Protein AF-A0A0S7BAU1-F1 (afdb_monomer)

Solvent-accessible surface area (backbone atoms only — not comparable to full-atom values): 20992 Å² total; per-residue (Å²): 132,83,79,82,72,79,88,79,84,79,86,77,82,63,90,59,52,56,59,35,46,48,44,15,51,49,31,18,55,49,35,38,51,51,53,51,52,50,34,64,76,60,68,61,72,79,57,56,60,103,87,46,73,66,54,56,36,56,58,7,51,50,30,35,50,49,24,62,45,43,73,75,76,48,87,60,73,69,49,52,52,50,25,19,35,32,35,11,34,8,50,15,36,30,49,67,46,43,14,20,77,74,39,98,79,52,40,69,81,39,46,69,33,43,26,50,48,50,50,54,50,50,52,53,53,50,51,45,54,62,60,61,50,76,83,80,78,83,48,64,68,53,41,50,52,50,35,59,56,55,49,51,31,59,75,71,60,60,27,27,68,67,56,50,54,49,38,52,51,40,29,52,57,33,41,68,37,79,92,43,58,68,60,11,52,53,25,45,57,52,46,53,56,59,72,36,98,78,59,66,70,34,87,71,73,75,48,74,66,52,49,51,51,51,53,51,49,53,54,46,60,70,62,54,40,77,67,50,47,49,50,53,50,48,52,54,43,46,52,50,23,50,51,27,48,54,50,43,52,46,55,49,36,65,73,72,65,54,93,68,88,71,88,68,60,82,89,74,68,67,54,86,80,62,92,78,64,55,68,66,61,54,51,52,51,46,52,48,38,47,50,32,19,50,33,23,42,52,8,46,54,29,42,71,76,64,45,46,70,63,8,52,48,34,34,49,51,21,47,48,49,37,66,74,50,46,44,43,56,40,14,38,70,32,39,72,64,38,50,60,58,49,52,54,52,50,50,50,53,53,49,52,53,50,48,41,63,72,74,65,54,74,78,80,81,74,67,81,88,71,81,77,77,80,78,79,86,130

Mean predicted aligned error: 10.28 Å

Radius of gyration: 26.95 Å; Cα contacts (8 Å, |Δi|>4): 341; chains: 1; bounding box: 61×84×88 Å

Organism: NCBI:txid360412

Secondary structure (DSSP, 8-state):
--------------TTHHHHHHHHHHHHHHHHHHHHHHHHHHT----B-SS-B--HHHHHHHHHHHHHHHHHH---HHHHHHHHHHHHHHHHHHHHTHHHHHSTT--TT-TTHHHHHHHHHHHHHHHHHHHHS--S---HHHHHHHHHHHHHHHHHT--BHHHHHHHHHHHHHHHT-TT-HHHHHHHHHHHHHHHSTT---B--PPPHHHHHHHHHHHHHHHH--HHHHHHHHHHHHHHHHHHHHHHHHHHHHHHHT----PPPPTTSS-----TTS-HHHHHHHHHHHHHHHHHHHHHHHHHHHT-HHHHHHHHHHHHHHIIIIIHHHHHHHHTTHHHHHHHHHHHHHHHHHHHIIIIIS-GGG-------------

Foldseek 3Di:
DPPPDPDDPDDFDDPCNLVLLVLLLCLQVCLLLVVVVVCVVVVNDQPDDPVDGDQLLVVLVVLQVVLVVQVVPDDDPCSSSSSSNSNSNSNNSNLQQVQQVVDPNRDSPQLLSLLVSLQVSVVSVVVSVVVPPDPDDDDLVNLLVLLVNLVVCQVVLNAAPVSLVSNLVSLVVSLPDPVCPVSNVVSVVVNVVCPPPPRRHDHDDQDPVRVVVVVVVVVCVVQDDLVNLLVVLLVLLVVLLVVLVVVLVVLVCVVVVVPDDDDDDPLGPQFDPDPPDDPVLSVQLSVLSVQLSVLSVQLSVCSVVVVNVVSLVSNLVSLCSCSNPNLSSVCSTRNPSSVVVNVSSVVSVVSSVVSCVPPVPPPPPPDPPPPPDDDDDD

pLDDT: mean 81.38, std 15.4, range [33.22, 98.12]

Structure (mmCIF, N/CA/C/O backbone):
data_AF-A0A0S7BAU1-F1
#
_entry.id   AF-A0A0S7BAU1-F1
#
loop_
_atom_site.group_PDB
_atom_site.id
_atom_site.type_symbol
_atom_site.label_atom_id
_atom_site.label_alt_id
_atom_site.label_comp_id
_atom_site.label_asym_id
_atom_site.label_entity_id
_atom_site.label_seq_id
_atom_site.pdbx_PDB_ins_code
_atom_site.Cartn_x
_atom_site.Cartn_y
_atom_site.Cartn_z
_atom_site.occupancy
_atom_site.B_iso_or_equiv
_atom_site.auth_seq_id
_atom_site.auth_comp_id
_atom_site.auth_asym_id
_atom_site.auth_atom_id
_atom_site.pdbx_PDB_model_num
ATOM 1 N N . MET A 1 1 ? -4.151 2.218 52.695 1.00 42.00 1 MET A N 1
ATOM 2 C CA . MET A 1 1 ? -2.860 2.240 51.970 1.00 42.00 1 MET A CA 1
ATOM 3 C C . MET A 1 1 ? -3.160 2.064 50.483 1.00 42.00 1 MET A C 1
ATOM 5 O O . MET A 1 1 ? -3.524 0.970 50.079 1.00 42.00 1 MET A O 1
ATOM 9 N N . ILE A 1 2 ? -3.130 3.132 49.678 1.00 51.69 2 ILE A N 1
ATOM 10 C CA . ILE A 1 2 ? -3.316 3.013 48.221 1.00 51.69 2 ILE A CA 1
ATOM 11 C C . ILE A 1 2 ? -2.005 2.446 47.672 1.00 51.69 2 ILE A C 1
ATOM 13 O O . ILE A 1 2 ? -0.992 3.144 47.663 1.00 51.69 2 ILE A O 1
ATOM 17 N N . ALA A 1 3 ? -1.990 1.167 47.294 1.00 55.19 3 ALA A N 1
ATOM 18 C CA . ALA A 1 3 ? -0.829 0.559 46.656 1.00 55.19 3 ALA A CA 1
ATOM 19 C C . ALA A 1 3 ? -0.477 1.370 45.397 1.00 55.19 3 ALA A C 1
ATOM 21 O O . ALA A 1 3 ? -1.276 1.448 44.461 1.00 55.19 3 ALA A O 1
ATOM 22 N N . LYS A 1 4 ? 0.700 2.014 45.383 1.00 57.59 4 LYS A N 1
ATOM 23 C CA . LYS A 1 4 ? 1.203 2.736 44.208 1.00 57.59 4 LYS A CA 1
ATOM 24 C C . LYS A 1 4 ? 1.454 1.719 43.098 1.00 57.59 4 LYS A C 1
ATOM 26 O O . LYS A 1 4 ? 2.469 1.028 43.102 1.00 57.59 4 LYS A O 1
ATOM 31 N N . ARG A 1 5 ? 0.516 1.617 42.154 1.00 64.31 5 ARG A N 1
ATOM 32 C CA . ARG A 1 5 ? 0.730 0.872 40.911 1.00 64.31 5 ARG A CA 1
ATOM 33 C C . ARG A 1 5 ? 1.857 1.554 40.119 1.00 64.31 5 ARG A C 1
ATOM 35 O O . ARG A 1 5 ? 1.885 2.786 40.063 1.00 64.31 5 ARG A O 1
ATOM 42 N N . PRO A 1 6 ? 2.787 0.796 39.516 1.00 73.06 6 PRO A N 1
ATOM 43 C CA . PRO A 1 6 ? 3.828 1.377 38.678 1.00 73.06 6 PRO A CA 1
ATOM 44 C C . PRO A 1 6 ? 3.196 2.109 37.486 1.00 73.06 6 PRO A C 1
ATOM 46 O O . PRO A 1 6 ? 2.239 1.623 36.883 1.00 73.06 6 PRO A O 1
ATOM 49 N N . HIS A 1 7 ? 3.727 3.283 37.135 1.00 73.12 7 HIS A N 1
ATOM 50 C CA . HIS A 1 7 ? 3.268 4.029 35.965 1.00 73.12 7 HIS A CA 1
ATOM 51 C C . HIS A 1 7 ? 3.580 3.249 34.685 1.00 73.12 7 HIS A C 1
ATOM 53 O O . HIS A 1 7 ? 4.740 3.100 34.303 1.00 73.12 7 HIS A O 1
ATOM 59 N N . ILE A 1 8 ? 2.542 2.788 33.989 1.00 78.06 8 ILE A N 1
ATOM 60 C CA . ILE A 1 8 ? 2.696 2.079 32.719 1.00 78.06 8 ILE A CA 1
ATOM 61 C C . ILE A 1 8 ? 2.619 3.096 31.574 1.00 78.06 8 ILE A C 1
ATOM 63 O O . ILE A 1 8 ? 1.549 3.618 31.276 1.00 78.06 8 ILE A O 1
ATOM 67 N N . ARG A 1 9 ? 3.756 3.375 30.922 1.00 77.44 9 ARG A N 1
ATOM 68 C CA . ARG A 1 9 ? 3.859 4.311 29.780 1.00 77.44 9 ARG A CA 1
ATOM 69 C C . ARG A 1 9 ? 3.862 3.630 28.404 1.00 77.44 9 ARG A C 1
ATOM 71 O O . ARG A 1 9 ? 4.144 4.282 27.405 1.00 77.44 9 ARG A O 1
ATOM 78 N N . SER A 1 10 ? 3.579 2.329 28.326 1.00 83.06 10 SER A N 1
ATOM 79 C CA . SER A 1 10 ? 3.544 1.638 27.032 1.00 83.06 10 SER A CA 1
ATOM 80 C C . SER A 1 10 ? 2.322 2.054 26.212 1.00 83.06 10 SER A C 1
ATOM 82 O O . SER A 1 10 ? 1.208 2.147 26.746 1.00 83.06 10 SER A O 1
ATOM 84 N N . SER A 1 11 ? 2.555 2.305 24.922 1.00 84.06 11 SER A N 1
ATOM 85 C CA . SER A 1 11 ? 1.530 2.662 23.946 1.00 84.06 11 SER A CA 1
ATOM 86 C C . SER A 1 11 ? 0.638 1.467 23.620 1.00 84.06 11 SER A C 1
ATOM 88 O O . SER A 1 11 ? 1.066 0.312 23.656 1.00 84.06 11 SER A O 1
ATOM 90 N N . VAL A 1 12 ? -0.623 1.756 23.305 1.00 85.69 12 VAL A N 1
ATOM 91 C CA . VAL A 1 12 ? -1.585 0.760 22.836 1.00 85.69 12 VAL A CA 1
ATOM 92 C C . VAL A 1 12 ? -1.923 1.075 21.392 1.00 85.69 12 VAL A C 1
ATOM 94 O O . VAL A 1 12 ? -2.279 2.197 21.046 1.00 85.69 12 VAL A O 1
ATOM 97 N N . ARG A 1 13 ? -1.750 0.076 20.532 1.00 86.88 13 ARG A N 1
ATOM 98 C CA . ARG A 1 13 ? -2.019 0.191 19.104 1.00 86.88 13 ARG A CA 1
ATOM 99 C C . ARG A 1 13 ? -3.525 0.251 18.863 1.00 86.88 13 ARG A C 1
ATOM 101 O O . ARG A 1 13 ? -4.231 -0.607 19.378 1.00 86.88 13 ARG A O 1
ATOM 108 N N . ARG A 1 14 ? -3.989 1.186 18.029 1.00 87.69 14 ARG A N 1
ATOM 109 C CA . ARG A 1 14 ? -5.406 1.327 17.652 1.00 87.69 14 ARG A CA 1
ATOM 110 C C . ARG A 1 14 ? -5.956 0.059 16.963 1.00 87.69 14 ARG A C 1
ATOM 112 O O . ARG A 1 14 ? -5.226 -0.478 16.117 1.00 87.69 14 ARG A O 1
ATOM 119 N N . PRO A 1 15 ? -7.200 -0.378 17.254 1.00 82.88 15 PRO A N 1
ATOM 120 C CA . PRO A 1 15 ? -7.826 -1.538 16.607 1.00 82.88 15 PRO A CA 1
ATOM 121 C C . PRO A 1 15 ? -7.737 -1.492 15.074 1.00 82.88 15 PRO A C 1
ATOM 123 O O . PRO A 1 15 ? -7.163 -2.389 14.459 1.00 82.88 15 PRO A O 1
ATOM 126 N N . ASP A 1 16 ? -8.130 -0.367 14.471 1.00 85.25 16 ASP A N 1
ATOM 127 C CA . ASP A 1 16 ? -8.278 -0.242 13.008 1.00 85.25 16 ASP A CA 1
ATOM 128 C C . ASP A 1 16 ? -7.005 0.211 12.289 1.00 85.25 16 ASP A C 1
ATOM 130 O O . ASP A 1 16 ? -7.013 0.560 11.109 1.00 85.25 16 ASP A O 1
ATOM 134 N N . SER A 1 17 ? -5.873 0.223 12.991 1.00 88.31 17 SER A N 1
ATOM 135 C CA . SER A 1 17 ? -4.593 0.713 12.459 1.00 88.31 17 SER A CA 1
ATOM 136 C C . SER A 1 17 ? -4.165 0.042 11.148 1.00 88.31 17 SER A C 1
ATOM 138 O O . SER A 1 17 ? -3.563 0.704 10.306 1.00 88.31 17 SER A O 1
ATOM 140 N N . GLU A 1 18 ? -4.486 -1.241 10.941 1.00 89.75 18 GLU A N 1
ATOM 141 C CA . GLU A 1 18 ? -4.227 -1.919 9.661 1.00 89.75 18 GLU A CA 1
ATOM 142 C C . GLU A 1 18 ? -5.024 -1.278 8.515 1.00 89.75 18 GLU A C 1
ATOM 144 O O . GLU A 1 18 ? -4.458 -0.979 7.462 1.00 89.75 18 GLU A O 1
ATOM 149 N N . GLN A 1 19 ? -6.322 -1.044 8.725 1.00 89.00 19 GLN A N 1
ATOM 150 C CA . GLN A 1 19 ? -7.218 -0.478 7.719 1.00 89.00 19 GLN A CA 1
ATOM 151 C C . GLN A 1 19 ? -6.884 0.984 7.421 1.00 89.00 19 GLN A C 1
ATOM 153 O O . GLN A 1 19 ? -6.877 1.375 6.258 1.00 89.00 19 GLN A O 1
ATOM 158 N N . LEU A 1 20 ? -6.550 1.776 8.441 1.00 92.69 20 LEU A N 1
ATOM 159 C CA . LEU A 1 20 ? -6.167 3.181 8.272 1.00 92.69 20 LEU A CA 1
ATOM 160 C C . LEU A 1 20 ? -4.895 3.322 7.433 1.00 92.69 20 LEU A C 1
ATOM 162 O O . LEU A 1 20 ? -4.838 4.143 6.521 1.00 92.69 20 LEU A O 1
ATOM 166 N N . ILE A 1 21 ? -3.880 2.495 7.691 1.00 93.38 21 ILE A N 1
ATOM 167 C CA . ILE A 1 21 ? -2.639 2.536 6.907 1.00 93.38 21 ILE A CA 1
ATOM 168 C C . ILE A 1 21 ? -2.888 2.051 5.485 1.00 93.38 21 ILE A C 1
ATOM 170 O O . ILE A 1 21 ? -2.370 2.649 4.547 1.00 93.38 21 ILE A O 1
ATOM 174 N N . LEU A 1 22 ? -3.703 1.008 5.308 1.00 92.88 22 LEU A N 1
ATOM 175 C CA . LEU A 1 22 ? -4.101 0.561 3.977 1.00 92.88 22 LEU A CA 1
ATOM 176 C C . LEU A 1 22 ? -4.819 1.675 3.207 1.00 92.88 22 LEU A C 1
ATOM 178 O O . LEU A 1 22 ? -4.513 1.903 2.042 1.00 92.88 22 LEU A O 1
ATOM 182 N N . LEU A 1 23 ? -5.742 2.387 3.853 1.00 94.44 23 LEU A N 1
ATOM 183 C CA . LEU A 1 23 ? -6.489 3.481 3.243 1.00 94.44 23 LEU A CA 1
ATOM 184 C C . LEU A 1 23 ? -5.576 4.645 2.858 1.00 94.44 23 LEU A C 1
ATOM 186 O O . LEU A 1 23 ? -5.693 5.172 1.753 1.00 94.44 23 LEU A O 1
ATOM 190 N N . SER A 1 24 ? -4.630 4.997 3.730 1.00 96.06 24 SER A N 1
ATOM 191 C CA . SER A 1 24 ? -3.598 5.991 3.439 1.00 96.06 24 SER A CA 1
ATOM 192 C C . SER A 1 24 ? -2.731 5.573 2.249 1.00 96.06 24 SER A C 1
ATOM 194 O O . SER A 1 24 ? -2.533 6.360 1.327 1.00 96.06 24 SER A O 1
ATOM 196 N N . LEU A 1 25 ? -2.304 4.310 2.199 1.00 94.88 25 LEU A N 1
ATOM 197 C CA . LEU A 1 25 ? -1.492 3.753 1.117 1.00 94.88 25 LEU A CA 1
ATOM 198 C C . LEU A 1 25 ? -2.235 3.720 -0.224 1.00 94.88 25 LEU A C 1
ATOM 200 O O . LEU A 1 25 ? -1.672 4.107 -1.246 1.00 94.88 25 LEU A O 1
ATOM 204 N N . VAL A 1 26 ? -3.496 3.283 -0.229 1.00 94.06 26 VAL A N 1
ATOM 205 C CA . VAL A 1 26 ? -4.340 3.258 -1.434 1.00 94.06 26 VAL A CA 1
ATOM 206 C C . VAL A 1 26 ? -4.617 4.676 -1.918 1.00 94.06 26 VAL A C 1
ATOM 208 O O . VAL A 1 26 ? -4.497 4.935 -3.115 1.00 94.06 26 VAL A O 1
ATOM 211 N N . SER A 1 27 ? -4.933 5.601 -1.008 1.00 96.62 27 SER A N 1
ATOM 212 C CA . SER A 1 27 ? -5.157 7.012 -1.344 1.00 96.62 27 SER A CA 1
ATOM 213 C C . SER A 1 27 ? -3.893 7.640 -1.924 1.00 96.62 27 SER A C 1
ATOM 215 O O . SER A 1 27 ? -3.959 8.300 -2.957 1.00 96.62 27 SER A O 1
ATOM 217 N N . PHE A 1 28 ? -2.733 7.363 -1.326 1.00 95.44 28 PHE A N 1
ATOM 218 C CA . PHE A 1 28 ? -1.435 7.806 -1.820 1.00 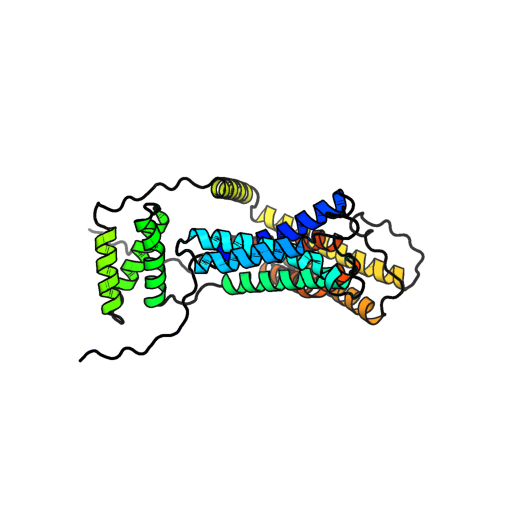95.44 28 PHE A CA 1
ATOM 219 C C . PHE A 1 28 ? -1.148 7.288 -3.236 1.00 95.44 28 PHE A C 1
ATOM 221 O O . PHE A 1 28 ? -0.953 8.088 -4.152 1.00 95.44 28 PHE A O 1
ATOM 228 N N . ALA A 1 29 ? -1.171 5.969 -3.438 1.00 92.00 29 ALA A N 1
ATOM 229 C CA . ALA A 1 29 ? -0.875 5.370 -4.738 1.00 92.00 29 ALA A CA 1
ATOM 230 C C . ALA A 1 29 ? -1.845 5.849 -5.825 1.00 92.00 29 ALA A C 1
ATOM 232 O O . ALA A 1 29 ? -1.416 6.240 -6.909 1.00 92.00 29 ALA A O 1
ATOM 233 N N . SER A 1 30 ? -3.146 5.869 -5.515 1.00 93.19 30 SER A N 1
ATOM 234 C CA . SER A 1 30 ? -4.177 6.325 -6.452 1.00 93.19 30 SER A CA 1
ATOM 235 C C . SER A 1 30 ? -3.964 7.785 -6.830 1.00 93.19 30 SER A C 1
ATOM 237 O O . SER A 1 30 ? -4.070 8.123 -8.001 1.00 93.19 30 SER A O 1
ATOM 239 N N . THR A 1 31 ? -3.598 8.637 -5.869 1.00 95.00 31 THR A N 1
ATOM 240 C CA . THR A 1 31 ? -3.348 10.059 -6.122 1.00 95.00 31 THR A CA 1
ATOM 241 C C . THR A 1 31 ? -2.181 10.264 -7.079 1.00 95.00 31 THR A C 1
ATOM 243 O O . THR A 1 31 ? -2.341 10.994 -8.050 1.00 95.00 31 THR A O 1
ATOM 246 N N . VAL A 1 32 ? -1.041 9.593 -6.875 1.00 90.69 32 VAL A N 1
ATOM 247 C CA . VAL A 1 32 ? 0.108 9.700 -7.798 1.00 90.69 32 VAL A CA 1
ATOM 248 C C . VAL A 1 32 ? -0.275 9.235 -9.205 1.00 90.69 32 VAL A C 1
ATOM 250 O O . VAL A 1 32 ? 0.014 9.919 -10.182 1.00 90.69 32 VAL A O 1
ATOM 253 N N . ILE A 1 33 ? -0.960 8.095 -9.320 1.00 88.50 33 ILE A N 1
ATOM 254 C CA . ILE A 1 33 ? -1.336 7.519 -10.620 1.00 88.50 33 ILE A CA 1
ATOM 255 C C . ILE A 1 33 ? -2.336 8.410 -11.349 1.00 88.50 33 ILE A C 1
ATOM 257 O O . ILE A 1 33 ? -2.137 8.706 -12.523 1.00 88.50 33 ILE A O 1
ATOM 261 N N . ILE A 1 34 ? -3.394 8.848 -10.661 1.00 90.69 34 ILE A N 1
ATOM 262 C CA . ILE A 1 34 ? -4.427 9.714 -11.237 1.00 90.69 34 ILE A CA 1
ATOM 263 C C . ILE A 1 34 ? -3.820 11.054 -11.646 1.00 90.69 34 ILE A C 1
ATOM 265 O O . ILE A 1 34 ? -4.104 11.523 -12.742 1.00 90.69 34 ILE A O 1
ATOM 269 N N . THR A 1 35 ? -2.965 11.645 -10.807 1.00 89.00 35 THR A N 1
ATOM 270 C CA . THR A 1 35 ? -2.321 12.934 -11.103 1.00 89.00 35 THR A CA 1
ATOM 271 C C . THR A 1 35 ? -1.435 12.821 -12.340 1.00 89.00 35 THR A C 1
ATOM 273 O O . THR A 1 35 ? -1.577 13.617 -13.263 1.00 89.00 35 THR A O 1
ATOM 276 N N . ARG A 1 36 ? -0.593 11.783 -12.425 1.00 84.62 36 ARG A N 1
ATOM 277 C CA . ARG A 1 36 ? 0.264 11.559 -13.599 1.00 84.62 36 ARG A CA 1
ATOM 278 C C . ARG A 1 36 ? -0.527 11.266 -14.864 1.00 84.62 36 ARG A C 1
ATOM 280 O O . ARG A 1 36 ? -0.246 11.875 -15.888 1.00 84.62 36 ARG A O 1
ATOM 287 N N . LEU A 1 37 ? -1.533 10.395 -14.783 1.00 84.06 37 LEU A N 1
ATOM 288 C CA . LEU A 1 37 ? -2.404 10.090 -15.917 1.00 84.06 37 LEU A CA 1
ATOM 289 C C . LEU A 1 37 ? -3.131 11.348 -16.402 1.00 84.06 37 LEU A C 1
ATOM 291 O O . LEU A 1 37 ? -3.212 11.594 -17.600 1.00 84.06 37 LEU A O 1
ATOM 295 N N . PHE A 1 38 ? -3.637 12.165 -15.479 1.00 85.62 38 PHE A N 1
ATOM 296 C CA . PHE A 1 38 ? -4.273 13.434 -15.809 1.00 85.62 38 PHE A CA 1
ATOM 297 C C . PHE A 1 38 ? -3.301 14.382 -16.521 1.00 85.62 38 PHE A C 1
ATOM 299 O O . PHE A 1 38 ? -3.653 14.928 -17.563 1.00 85.62 38 PHE A O 1
ATOM 306 N N . LEU A 1 39 ? -2.080 14.551 -16.006 1.00 83.50 39 LEU A N 1
ATOM 307 C CA . LEU A 1 39 ? -1.064 15.421 -16.607 1.00 83.50 39 LEU A CA 1
ATOM 308 C C . LEU A 1 39 ? -0.613 14.931 -17.990 1.00 83.50 39 LEU A C 1
ATOM 310 O O . LEU A 1 39 ? -0.460 15.746 -18.896 1.00 83.50 39 LEU A O 1
ATOM 314 N N . GLU A 1 40 ? -0.458 13.621 -18.176 1.00 81.12 40 GLU A N 1
ATOM 315 C CA . GLU A 1 40 ? -0.107 13.019 -19.466 1.00 81.12 40 GLU A CA 1
ATOM 316 C C . GLU A 1 40 ? -1.222 13.226 -20.503 1.00 81.12 40 GLU A C 1
ATOM 318 O O . GLU A 1 40 ? -0.959 13.678 -21.616 1.00 81.12 40 GLU A O 1
ATOM 323 N N . LEU A 1 41 ? -2.483 12.990 -20.118 1.00 84.31 41 LEU A N 1
ATOM 324 C CA . LEU A 1 41 ? -3.644 13.176 -20.998 1.00 84.31 41 LEU A CA 1
ATOM 325 C C . LEU A 1 41 ? -3.899 14.641 -21.366 1.00 84.31 41 LEU A C 1
ATOM 327 O O . LEU A 1 41 ? -4.415 14.926 -22.444 1.00 84.31 41 LEU A O 1
ATOM 331 N N . THR A 1 42 ? -3.574 15.569 -20.468 1.00 84.19 42 THR A N 1
ATOM 332 C CA . THR A 1 42 ? -3.804 17.006 -20.672 1.00 84.19 42 THR A CA 1
ATOM 333 C C . THR A 1 42 ? -2.591 17.738 -21.247 1.00 84.19 42 THR A C 1
ATOM 335 O O . THR A 1 42 ? -2.684 18.931 -21.528 1.00 84.19 42 THR A O 1
ATOM 338 N N . GLY A 1 43 ? -1.467 17.043 -21.455 1.00 78.44 43 GLY A N 1
ATOM 339 C CA . GLY A 1 43 ? -0.247 17.627 -22.014 1.00 78.44 43 GLY A CA 1
ATOM 340 C C . GLY A 1 43 ? 0.467 18.598 -21.068 1.00 78.44 43 GLY A C 1
ATOM 341 O O . GLY A 1 43 ? 1.052 19.571 -21.533 1.00 78.44 43 GLY A O 1
ATOM 342 N N . TYR A 1 44 ? 0.427 18.341 -19.756 1.00 76.56 44 TYR A N 1
ATOM 343 C CA . TYR A 1 44 ? 1.038 19.169 -18.703 1.00 76.56 44 TYR A CA 1
ATOM 344 C C . TYR A 1 44 ? 0.548 20.632 -18.699 1.00 76.56 44 TYR A C 1
ATOM 346 O O . TYR A 1 44 ? 1.346 21.562 -18.863 1.00 76.56 44 TYR A O 1
ATOM 354 N N . PRO A 1 45 ? -0.762 20.866 -18.489 1.00 70.31 45 PRO A N 1
ATOM 355 C CA . PRO A 1 45 ? -1.333 22.202 -18.463 1.00 70.31 45 PRO A CA 1
ATOM 356 C C . PRO A 1 45 ? -0.753 22.995 -17.292 1.00 70.31 45 PRO A C 1
ATOM 358 O O . PRO A 1 45 ? -0.719 22.534 -16.150 1.00 70.31 45 PRO A O 1
ATOM 361 N N . GLN A 1 46 ? -0.322 24.222 -17.566 1.00 67.06 46 GLN A N 1
ATOM 362 C CA . GLN A 1 46 ? 0.091 25.140 -16.514 1.00 67.06 46 GLN A CA 1
ATOM 363 C C . GLN A 1 46 ? -1.158 25.715 -15.841 1.00 67.06 46 GLN A C 1
ATOM 365 O O . GLN A 1 46 ? -1.914 26.472 -16.444 1.00 67.06 46 GLN A O 1
ATOM 370 N N . LEU A 1 47 ? -1.380 25.345 -14.579 1.00 61.41 47 LEU A N 1
ATOM 371 C CA . LEU A 1 47 ? -2.402 25.958 -13.732 1.00 61.41 47 LEU A CA 1
ATOM 372 C C . LEU A 1 47 ? -1.805 27.224 -13.100 1.00 61.41 47 LEU A C 1
ATOM 374 O O . LEU A 1 47 ? -1.184 27.178 -12.035 1.00 61.41 47 LEU A O 1
ATOM 378 N N . GLY A 1 48 ? -1.932 28.350 -13.807 1.00 54.09 48 GLY A N 1
ATOM 379 C CA . GLY A 1 48 ? -1.297 29.606 -13.421 1.00 54.09 48 GLY A CA 1
ATOM 380 C C . GLY A 1 48 ? -1.249 30.672 -14.519 1.00 54.09 48 GLY A C 1
ATOM 381 O O . GLY A 1 48 ? -1.574 30.398 -15.669 1.00 54.09 48 GLY A O 1
ATOM 382 N N . ASN A 1 49 ? -0.811 31.880 -14.157 1.00 64.50 49 ASN A N 1
ATOM 383 C CA . ASN A 1 49 ? -0.421 32.930 -15.111 1.00 64.50 49 ASN A CA 1
ATOM 384 C C . ASN A 1 49 ? 1.106 32.905 -15.326 1.00 64.50 49 ASN A C 1
ATOM 386 O O . ASN A 1 49 ? 1.814 32.146 -14.669 1.00 64.50 49 ASN A O 1
ATOM 390 N N . SER A 1 50 ? 1.635 33.779 -16.189 1.00 60.50 50 SER A N 1
ATOM 391 C CA . SER A 1 50 ? 3.078 33.901 -16.478 1.00 60.50 50 SER A CA 1
ATOM 392 C C . SER A 1 50 ? 3.974 34.164 -15.254 1.00 60.50 50 SER A C 1
ATOM 394 O O .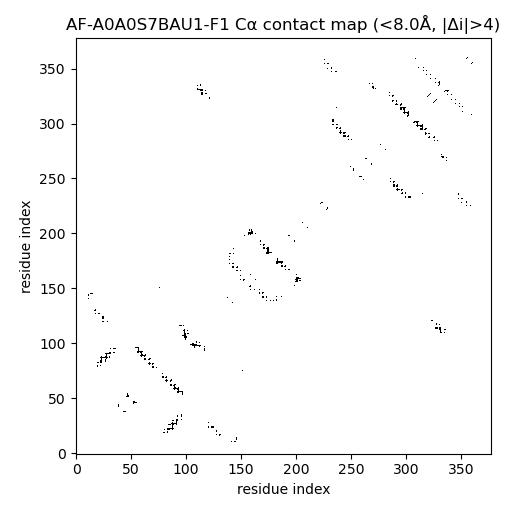 SER A 1 50 ? 5.172 33.917 -15.329 1.00 60.50 50 SER A O 1
ATOM 396 N N . GLU A 1 51 ? 3.414 34.646 -14.138 1.00 60.22 51 GLU A N 1
ATOM 397 C CA . GLU A 1 51 ? 4.142 34.921 -12.885 1.00 60.22 51 GLU A CA 1
ATOM 398 C C . GLU A 1 51 ? 3.804 33.954 -11.735 1.00 60.22 51 GLU A C 1
ATOM 400 O O . GLU A 1 51 ? 4.594 33.798 -10.806 1.00 60.22 51 GLU A O 1
ATOM 405 N N . LEU A 1 52 ? 2.639 33.295 -11.770 1.00 56.88 52 LEU A N 1
ATOM 406 C CA . LEU A 1 52 ? 2.117 32.494 -10.657 1.00 56.88 52 LEU A CA 1
ATOM 407 C C . LEU A 1 52 ? 1.757 31.094 -11.139 1.00 56.88 52 LEU A C 1
ATOM 409 O O . LEU A 1 52 ? 0.707 30.915 -11.744 1.00 56.88 52 LEU A O 1
ATOM 413 N N . HIS A 1 53 ? 2.589 30.104 -10.817 1.00 66.44 53 HIS A N 1
ATOM 414 C CA . HIS A 1 53 ? 2.294 28.684 -11.020 1.00 66.44 53 HIS A CA 1
ATOM 415 C C . HIS A 1 53 ? 1.808 28.063 -9.701 1.00 66.44 53 HIS A C 1
ATOM 417 O O . HIS A 1 53 ? 2.587 27.920 -8.754 1.00 66.44 53 HIS A O 1
ATOM 423 N N . ILE A 1 54 ? 0.534 27.662 -9.626 1.00 74.38 54 ILE A N 1
ATOM 424 C CA . ILE A 1 54 ? -0.011 26.974 -8.447 1.00 74.38 54 ILE A CA 1
ATOM 425 C C . ILE A 1 54 ? 0.329 25.489 -8.570 1.00 74.38 54 ILE A C 1
ATOM 427 O O . ILE A 1 54 ? -0.379 24.713 -9.208 1.00 74.38 54 ILE A O 1
ATOM 431 N N . ALA A 1 55 ? 1.439 25.087 -7.955 1.00 81.88 55 ALA A N 1
ATOM 432 C CA . ALA A 1 55 ? 1.839 23.687 -7.919 1.00 81.88 55 ALA A CA 1
ATOM 433 C C . ALA A 1 55 ? 0.888 22.874 -7.029 1.00 81.88 55 ALA A C 1
ATOM 435 O O . ALA A 1 55 ? 0.527 23.298 -5.926 1.00 81.88 55 ALA A O 1
ATOM 436 N N . HIS A 1 56 ? 0.533 21.662 -7.464 1.00 87.75 56 HIS A N 1
ATOM 437 C CA . HIS A 1 56 ? -0.328 20.786 -6.665 1.00 87.75 56 HIS A CA 1
ATOM 438 C C . HIS A 1 56 ? 0.328 20.314 -5.360 1.00 87.75 56 HIS A C 1
ATOM 440 O O . HIS A 1 56 ? -0.366 19.847 -4.459 1.00 87.75 56 HIS A O 1
ATOM 446 N N . VAL A 1 57 ? 1.637 20.543 -5.197 1.00 89.62 57 VAL A N 1
ATOM 447 C CA . VAL A 1 57 ? 2.352 20.416 -3.920 1.00 89.62 57 VAL A CA 1
ATOM 448 C C . VAL A 1 57 ? 1.719 21.256 -2.800 1.00 89.62 57 VAL A C 1
ATOM 450 O O . VAL A 1 57 ? 1.711 20.817 -1.652 1.00 89.62 57 VAL A O 1
ATOM 453 N N . LEU A 1 58 ? 1.146 22.431 -3.113 1.00 89.94 58 LEU A N 1
ATOM 454 C CA . LEU A 1 58 ? 0.492 23.304 -2.129 1.00 89.94 58 LEU A CA 1
ATOM 455 C C . LEU A 1 58 ? -0.796 22.668 -1.604 1.00 89.94 58 LEU A C 1
ATOM 457 O O . LEU A 1 58 ? -1.023 22.633 -0.397 1.00 89.94 58 LEU A O 1
ATOM 461 N N . TRP A 1 59 ? -1.601 22.102 -2.505 1.00 92.31 59 TRP A N 1
ATOM 462 C CA . TRP A 1 59 ? -2.787 21.325 -2.144 1.00 92.31 59 TRP A CA 1
ATOM 463 C C . TRP A 1 59 ? -2.406 20.065 -1.362 1.00 92.31 59 TRP A C 1
ATOM 465 O O . TRP A 1 59 ? -3.063 19.737 -0.375 1.00 92.31 59 TRP A O 1
ATOM 475 N N . GLY A 1 60 ? -1.298 19.416 -1.735 1.00 94.75 60 GLY A N 1
ATOM 476 C CA . GLY A 1 60 ? -0.710 18.320 -0.970 1.00 94.75 60 GLY A CA 1
ATOM 477 C C . GLY A 1 60 ? -0.382 18.721 0.471 1.00 94.75 60 GLY A C 1
ATOM 478 O O . GLY A 1 60 ? -0.858 18.091 1.415 1.00 94.75 60 GLY A O 1
ATOM 479 N N . GLY A 1 61 ? 0.357 19.819 0.652 1.00 94.62 61 GLY A N 1
ATOM 480 C CA . GLY A 1 61 ? 0.699 20.371 1.965 1.00 94.62 61 GLY A CA 1
ATOM 481 C C . GLY A 1 61 ? -0.522 20.787 2.792 1.00 94.62 61 GLY A C 1
ATOM 482 O O . GLY A 1 61 ? -0.579 20.492 3.986 1.00 94.62 61 GLY A O 1
ATOM 483 N N . LEU A 1 62 ? -1.530 21.403 2.166 1.00 96.25 62 LEU A N 1
ATOM 484 C CA . LEU A 1 62 ? -2.782 21.772 2.830 1.00 96.25 62 LEU A CA 1
ATOM 485 C C . LEU A 1 62 ? -3.536 20.539 3.345 1.00 96.25 62 LEU A C 1
ATOM 487 O O . LEU A 1 62 ? -3.964 20.523 4.497 1.00 96.25 62 LEU A O 1
ATOM 491 N N . LEU A 1 63 ? -3.672 19.491 2.527 1.00 97.62 63 LEU A N 1
ATOM 492 C CA . LEU A 1 63 ? -4.331 18.250 2.941 1.00 97.62 63 LEU A CA 1
ATOM 493 C C . LEU A 1 63 ? -3.569 17.538 4.062 1.00 97.62 63 LEU A C 1
ATOM 495 O O . LEU A 1 63 ? -4.199 17.023 4.984 1.00 97.62 63 LEU A O 1
ATOM 499 N N . LEU A 1 64 ? -2.233 17.556 4.033 1.00 97.50 64 LEU A N 1
ATOM 500 C CA . LEU A 1 64 ? -1.409 17.053 5.136 1.00 97.50 64 LEU A CA 1
ATOM 501 C C . LEU A 1 64 ? -1.642 17.841 6.428 1.00 97.50 64 LEU A C 1
ATOM 503 O O . LEU A 1 64 ? -1.773 17.246 7.497 1.00 97.50 64 LEU A O 1
ATOM 507 N N . PHE A 1 65 ? -1.730 19.169 6.335 1.00 97.94 65 PHE A N 1
ATOM 508 C CA . PHE A 1 65 ? -2.019 20.020 7.485 1.00 97.94 65 PHE A CA 1
ATOM 509 C C . PHE A 1 65 ? -3.414 19.740 8.059 1.00 97.94 65 PHE A C 1
ATOM 511 O O . PHE A 1 65 ? -3.551 19.534 9.264 1.00 97.94 65 PHE A O 1
ATOM 518 N N . ILE A 1 66 ? -4.433 19.623 7.202 1.00 97.94 66 ILE A N 1
ATOM 519 C CA . ILE A 1 66 ? -5.788 19.219 7.607 1.00 97.94 66 ILE A CA 1
ATOM 520 C C . ILE A 1 66 ? -5.753 17.842 8.284 1.00 97.94 66 ILE A C 1
ATOM 522 O O . ILE A 1 66 ? -6.313 17.678 9.367 1.00 97.94 66 ILE A O 1
ATOM 526 N N . ALA A 1 67 ? -5.055 16.864 7.698 1.00 97.62 67 ALA A N 1
ATOM 527 C CA . ALA A 1 67 ? -4.927 15.523 8.262 1.00 97.62 67 ALA A CA 1
ATOM 528 C C . ALA A 1 67 ? -4.295 15.534 9.665 1.00 97.62 67 ALA A C 1
ATOM 530 O O . ALA A 1 67 ? -4.727 14.763 10.521 1.00 97.62 67 ALA A O 1
ATOM 531 N N . ALA A 1 68 ? -3.322 16.417 9.912 1.00 97.56 68 ALA A N 1
ATOM 532 C CA . ALA A 1 68 ? -2.693 16.592 11.220 1.00 97.56 68 ALA A CA 1
ATOM 533 C C . ALA A 1 68 ? -3.608 17.282 12.247 1.00 97.56 68 ALA A C 1
ATOM 535 O O . ALA A 1 68 ? -3.550 16.944 13.427 1.00 97.56 68 ALA A O 1
ATOM 536 N N . LEU A 1 69 ? -4.461 18.219 11.818 1.00 97.88 69 LEU A N 1
ATOM 537 C CA . LEU A 1 69 ? -5.400 18.923 12.699 1.00 97.88 69 LEU A CA 1
ATOM 538 C C . LEU A 1 69 ? -6.596 18.065 13.118 1.00 97.88 69 LEU A C 1
ATOM 540 O O . LEU A 1 69 ? -7.033 18.148 14.262 1.00 97.88 69 LEU A O 1
ATOM 544 N N . LEU A 1 70 ? -7.116 17.231 12.219 1.00 97.50 70 LEU A N 1
ATOM 545 C CA . LEU A 1 70 ? -8.284 16.384 12.472 1.00 97.50 70 LEU A CA 1
ATOM 546 C C . LEU A 1 70 ? -8.234 15.609 13.812 1.00 97.50 70 LEU A C 1
ATOM 548 O O . LEU A 1 70 ? -9.152 15.789 14.614 1.00 97.50 70 LEU A O 1
ATOM 552 N N . PRO A 1 71 ? -7.184 14.820 14.126 1.00 95.31 71 PRO A N 1
ATOM 553 C CA . PRO A 1 71 ? -7.102 14.081 15.389 1.00 95.31 71 PRO A CA 1
ATOM 554 C C . PRO A 1 71 ? -6.794 14.967 16.607 1.00 95.31 71 PRO A C 1
ATOM 556 O O . PRO A 1 71 ? -6.867 14.486 17.735 1.00 95.31 71 PRO A O 1
ATOM 559 N N . LEU A 1 72 ? -6.415 16.235 16.404 1.00 96.50 72 LEU A N 1
ATOM 560 C CA . LEU A 1 72 ? -6.240 17.208 17.487 1.00 96.50 72 LEU A CA 1
ATOM 561 C C . LEU A 1 72 ? -7.563 17.882 17.868 1.00 96.50 72 LEU A C 1
ATOM 563 O O . LEU A 1 72 ? -7.713 18.319 19.005 1.00 96.50 72 LEU A O 1
ATOM 567 N N . ILE A 1 73 ? -8.499 17.984 16.922 1.00 96.94 73 ILE A N 1
ATOM 568 C CA . ILE A 1 73 ? -9.778 18.680 17.104 1.00 96.94 73 ILE A CA 1
ATOM 569 C C . ILE A 1 73 ? -10.876 17.712 17.552 1.00 96.94 73 ILE A C 1
ATOM 571 O O . ILE A 1 73 ? -11.687 18.063 18.407 1.00 96.94 73 ILE A O 1
ATOM 575 N N . PHE A 1 74 ? -10.918 16.505 16.985 1.00 94.25 74 PHE A N 1
ATOM 576 C CA . PHE A 1 74 ? -12.041 15.587 17.163 1.00 94.25 74 PHE A CA 1
ATOM 577 C C . PHE A 1 74 ? -11.630 14.265 17.815 1.00 94.25 74 PHE A C 1
ATOM 579 O O . PHE A 1 74 ? -10.548 13.737 17.563 1.00 94.25 74 PHE A O 1
ATOM 586 N N . LEU A 1 75 ? -12.546 13.703 18.609 1.00 89.56 75 LEU A N 1
ATOM 587 C CA . LEU A 1 75 ? -12.370 12.408 19.275 1.00 89.56 75 LEU A CA 1
ATOM 588 C C . LEU A 1 75 ? -12.978 11.237 18.479 1.00 89.56 75 LEU A C 1
ATOM 590 O O . LEU A 1 75 ? -12.556 10.096 18.662 1.00 89.56 75 LEU A O 1
ATOM 594 N N . ASN A 1 76 ? -13.958 11.506 17.607 1.00 88.12 76 ASN A N 1
ATOM 595 C CA . ASN A 1 76 ? -14.726 10.471 16.911 1.00 88.12 76 ASN A CA 1
ATOM 596 C C . ASN A 1 76 ? -13.851 9.578 16.022 1.00 88.12 76 ASN A C 1
ATOM 598 O O . ASN A 1 76 ? -12.912 10.023 15.358 1.00 88.12 76 ASN A O 1
ATOM 602 N N . GLN A 1 77 ? -14.213 8.299 15.946 1.00 84.19 77 GLN A N 1
ATOM 603 C CA . GLN A 1 77 ? -13.401 7.288 15.276 1.00 84.19 77 GLN A CA 1
ATOM 604 C C . GLN A 1 77 ? -13.294 7.477 13.758 1.00 84.19 77 GLN A C 1
ATOM 606 O O . GLN A 1 77 ? -12.225 7.239 13.184 1.00 84.19 77 GLN A O 1
ATOM 611 N N . TRP A 1 78 ? -14.376 7.925 13.114 1.00 86.56 78 TRP A N 1
ATOM 612 C CA . TRP A 1 78 ? -14.444 8.148 11.666 1.00 86.56 78 TRP A CA 1
ATOM 613 C C . TRP A 1 78 ? -13.482 9.247 11.189 1.00 86.56 78 TRP A C 1
ATOM 615 O O . TRP A 1 78 ? -13.044 9.237 10.038 1.00 86.56 78 TRP A O 1
ATOM 625 N N . VAL A 1 79 ? -13.079 10.158 12.078 1.00 93.44 79 VAL A N 1
ATOM 626 C CA . VAL A 1 79 ? -12.141 11.247 11.773 1.00 93.44 79 VAL A CA 1
ATOM 627 C C . VAL A 1 79 ? -10.783 10.697 11.362 1.00 93.44 79 VAL A C 1
ATOM 629 O O . VAL A 1 79 ? -10.167 11.198 10.425 1.00 93.44 79 VAL A O 1
ATOM 632 N N . PHE A 1 80 ? -10.335 9.608 11.983 1.00 93.38 80 PHE A N 1
ATOM 633 C CA . PHE A 1 80 ? -9.081 8.965 11.605 1.00 93.38 80 PHE A CA 1
ATOM 634 C C . PHE A 1 80 ? -9.130 8.355 10.200 1.00 93.38 80 PHE A C 1
ATOM 636 O O . PHE A 1 80 ? -8.096 8.285 9.535 1.00 93.38 80 PHE A O 1
ATOM 643 N N . THR A 1 81 ? -10.307 7.938 9.725 1.00 93.75 81 THR A N 1
ATOM 644 C CA . THR A 1 81 ? -10.502 7.506 8.334 1.00 93.75 81 THR A CA 1
ATOM 645 C C . THR A 1 81 ? -10.245 8.676 7.388 1.00 93.75 81 THR A C 1
ATOM 647 O O . THR A 1 81 ? -9.494 8.524 6.424 1.00 93.75 81 THR A O 1
ATOM 650 N N . LEU A 1 82 ? -10.770 9.868 7.699 1.00 96.38 82 LEU A N 1
ATOM 651 C CA . LEU A 1 82 ? -10.446 11.082 6.946 1.00 96.38 82 LEU A CA 1
ATOM 652 C C . LEU A 1 82 ? -8.967 11.459 7.055 1.00 96.38 82 LEU A C 1
ATOM 654 O O . LEU A 1 82 ? -8.359 11.784 6.041 1.00 96.38 82 LEU A O 1
ATOM 658 N N . THR A 1 83 ? -8.359 11.361 8.240 1.00 97.56 83 THR A N 1
ATOM 659 C CA . THR A 1 83 ? -6.917 11.582 8.427 1.00 97.56 83 THR A CA 1
ATOM 660 C C . THR A 1 83 ? -6.091 10.657 7.541 1.00 97.56 83 THR A C 1
ATOM 662 O O . THR A 1 83 ? -5.130 11.102 6.921 1.00 97.56 83 THR A O 1
ATOM 665 N N . ALA A 1 84 ? -6.464 9.381 7.441 1.00 96.88 84 ALA A N 1
ATOM 666 C CA . ALA A 1 84 ? -5.787 8.431 6.571 1.00 96.88 84 ALA A CA 1
ATOM 667 C C . ALA A 1 84 ? -5.936 8.805 5.088 1.00 96.88 84 ALA A C 1
ATOM 669 O O . ALA A 1 84 ? -4.936 8.806 4.368 1.00 96.88 84 ALA A O 1
ATOM 670 N N . ILE A 1 85 ? -7.148 9.159 4.641 1.00 97.44 85 ILE A N 1
ATOM 671 C CA . ILE A 1 85 ? -7.414 9.577 3.254 1.00 97.44 85 ILE A CA 1
ATOM 672 C C . ILE A 1 85 ? -6.652 10.861 2.930 1.00 97.44 85 ILE A C 1
ATOM 674 O O . ILE A 1 85 ? -5.824 10.858 2.023 1.00 97.44 85 ILE A O 1
ATOM 678 N N . PHE A 1 86 ? -6.879 11.943 3.677 1.00 98.12 86 PHE A N 1
ATOM 679 C CA . PHE A 1 86 ? -6.222 13.230 3.444 1.00 98.12 86 PHE A CA 1
ATOM 680 C C . PHE A 1 86 ? -4.711 13.148 3.620 1.00 98.12 86 PHE A C 1
ATOM 682 O O . PHE A 1 86 ? -3.985 13.760 2.846 1.00 98.12 86 PHE A O 1
ATOM 689 N N . GLY A 1 87 ? -4.225 12.340 4.563 1.00 97.69 87 GLY A N 1
ATOM 690 C CA . GLY A 1 87 ? -2.803 12.049 4.702 1.00 97.69 87 GLY A CA 1
ATOM 691 C C . GLY A 1 87 ? -2.240 11.384 3.446 1.00 97.69 87 GLY A C 1
ATOM 692 O O . GLY A 1 87 ? -1.241 11.842 2.904 1.00 97.69 87 GLY A O 1
ATOM 693 N N . GLY A 1 88 ? -2.907 10.346 2.935 1.00 97.19 88 GLY A N 1
ATOM 694 C CA . GLY A 1 88 ? -2.491 9.654 1.715 1.00 97.19 88 GLY A CA 1
ATOM 695 C C . GLY A 1 88 ? -2.545 10.538 0.465 1.00 97.19 88 GLY A C 1
ATOM 696 O O . GLY A 1 88 ? -1.556 10.631 -0.258 1.00 97.19 88 GLY A O 1
ATOM 697 N N . VAL A 1 89 ? -3.669 11.224 0.227 1.00 97.75 89 VAL A N 1
ATOM 698 C CA . VAL A 1 89 ? -3.823 12.165 -0.901 1.00 97.75 89 VAL A CA 1
ATOM 699 C C . VAL A 1 89 ? -2.815 13.307 -0.792 1.00 97.75 89 VAL A C 1
ATOM 701 O O . VAL A 1 89 ? -2.147 13.640 -1.767 1.00 97.75 89 VAL A O 1
ATOM 704 N N . GLY A 1 90 ? -2.654 13.869 0.406 1.00 96.88 90 GLY A N 1
ATOM 705 C CA . GLY A 1 90 ? -1.717 14.950 0.679 1.00 96.88 90 GLY A CA 1
ATOM 706 C C . GLY A 1 90 ? -0.275 14.564 0.361 1.00 96.88 90 GLY A C 1
ATOM 707 O O . GLY A 1 90 ? 0.398 15.276 -0.383 1.00 96.88 90 GLY A O 1
ATOM 708 N N . VAL A 1 91 ? 0.175 13.394 0.834 1.00 96.31 91 VAL A N 1
ATOM 709 C CA . VAL A 1 91 ? 1.485 12.832 0.465 1.00 96.31 91 VAL A CA 1
ATOM 710 C C . VAL A 1 91 ? 1.587 12.639 -1.047 1.00 96.31 91 VAL A C 1
ATOM 712 O O . VAL A 1 91 ? 2.603 13.009 -1.627 1.00 96.31 91 VAL A O 1
ATOM 715 N N . GLY A 1 92 ? 0.561 12.073 -1.691 1.00 94.88 92 GLY A N 1
ATOM 716 C CA . GLY A 1 92 ? 0.574 11.787 -3.127 1.00 94.88 92 GLY A CA 1
ATOM 717 C C . GLY A 1 92 ? 0.757 13.025 -3.993 1.00 94.88 92 GLY A C 1
ATOM 718 O O . GLY A 1 92 ? 1.647 13.045 -4.840 1.00 94.88 92 GLY A O 1
ATOM 719 N N . LEU A 1 93 ? -0.026 14.075 -3.739 1.00 93.50 93 LEU A N 1
ATOM 720 C CA . LEU A 1 93 ? 0.110 15.353 -4.441 1.00 93.50 93 LEU A CA 1
ATOM 721 C C . LEU A 1 93 ? 1.435 16.051 -4.127 1.00 93.50 93 LEU A C 1
ATOM 723 O O . LEU A 1 93 ? 1.988 16.729 -4.990 1.00 93.50 93 LEU A O 1
ATOM 727 N N . PHE A 1 94 ? 1.936 15.915 -2.897 1.00 92.88 94 PHE A N 1
ATOM 728 C CA . PHE A 1 94 ? 3.190 16.539 -2.491 1.00 92.88 94 PHE A CA 1
ATOM 729 C C . PHE A 1 94 ? 4.394 15.889 -3.179 1.00 92.88 94 PHE A C 1
ATOM 731 O O . PHE A 1 94 ? 5.237 16.575 -3.754 1.00 92.88 94 PHE A O 1
ATOM 738 N N . ILE A 1 95 ? 4.476 14.559 -3.131 1.00 90.69 95 ILE A N 1
ATOM 739 C CA . ILE A 1 95 ? 5.645 13.822 -3.609 1.00 90.69 95 ILE A CA 1
ATOM 740 C C . ILE A 1 95 ? 5.712 13.746 -5.136 1.00 90.69 95 ILE A C 1
ATOM 742 O O . ILE A 1 95 ? 6.799 13.585 -5.683 1.00 90.69 95 ILE A O 1
ATOM 746 N N . ASP A 1 96 ? 4.589 13.891 -5.843 1.00 88.25 96 ASP A N 1
ATOM 747 C CA . ASP A 1 96 ? 4.600 13.877 -7.307 1.00 88.25 96 ASP A CA 1
ATOM 748 C C . ASP A 1 96 ? 5.359 15.082 -7.910 1.00 88.25 96 ASP A C 1
ATOM 750 O O . ASP A 1 96 ? 5.997 14.943 -8.950 1.00 88.25 96 ASP A O 1
ATOM 754 N N . GLU A 1 97 ? 5.444 16.215 -7.198 1.00 85.94 97 GLU A N 1
ATOM 755 C CA . GLU A 1 97 ? 6.262 17.381 -7.598 1.00 85.94 97 GLU A CA 1
ATOM 756 C C . GLU A 1 97 ? 7.718 17.312 -7.116 1.00 85.94 97 GLU A C 1
ATOM 758 O O . GLU A 1 97 ? 8.486 18.257 -7.323 1.00 85.94 97 GLU A O 1
ATOM 763 N N . VAL A 1 98 ? 8.146 16.212 -6.478 1.00 83.44 98 VAL A N 1
ATOM 764 C CA . VAL A 1 98 ? 9.500 16.124 -5.905 1.00 83.44 98 VAL A CA 1
ATOM 765 C C . VAL A 1 98 ? 10.583 16.355 -6.967 1.00 83.44 98 VAL A C 1
ATOM 767 O O . VAL A 1 98 ? 11.623 16.933 -6.667 1.00 83.44 98 VAL A O 1
ATOM 770 N N . GLY A 1 99 ? 10.322 15.984 -8.227 1.00 75.50 99 GLY A N 1
ATOM 771 C CA . GLY A 1 99 ? 11.239 16.216 -9.344 1.00 75.50 99 GLY A CA 1
ATOM 772 C C . GLY A 1 99 ? 11.567 17.691 -9.563 1.00 75.50 99 GLY A C 1
ATOM 773 O O . GLY A 1 99 ? 12.750 18.029 -9.666 1.00 75.50 99 GLY A O 1
ATOM 774 N N . LYS A 1 100 ? 10.556 18.576 -9.529 1.00 75.12 100 LYS A N 1
ATOM 775 C CA . LYS A 1 100 ? 10.784 20.023 -9.641 1.00 75.12 100 LYS A CA 1
ATOM 776 C C . LYS A 1 100 ? 11.707 20.490 -8.517 1.00 75.12 100 LYS A C 1
ATOM 778 O O . LYS A 1 100 ? 12.767 21.038 -8.785 1.00 75.12 100 LYS A O 1
ATOM 783 N N . PHE A 1 101 ? 11.382 20.178 -7.269 1.00 77.62 101 PHE A N 1
ATOM 784 C CA . PHE A 1 101 ? 12.080 20.763 -6.120 1.00 77.62 101 PHE A CA 1
ATOM 785 C C . PHE A 1 101 ? 13.452 20.156 -5.795 1.00 77.62 101 PHE A C 1
ATOM 787 O O . PHE A 1 101 ? 14.194 20.736 -5.005 1.00 77.62 101 PHE A O 1
ATOM 794 N N . ILE A 1 102 ? 13.825 19.018 -6.389 1.00 75.12 102 ILE A N 1
ATOM 795 C CA . ILE A 1 102 ? 15.180 18.464 -6.225 1.00 75.12 102 ILE A CA 1
ATOM 796 C C . ILE A 1 102 ? 16.205 19.223 -7.083 1.00 75.12 102 ILE A C 1
ATOM 798 O O . ILE A 1 102 ? 17.382 19.294 -6.728 1.00 75.12 102 ILE A O 1
ATOM 802 N N . THR A 1 103 ? 15.786 19.791 -8.217 1.00 67.62 103 THR A N 1
ATOM 803 C CA . THR A 1 103 ? 16.700 20.456 -9.154 1.00 67.62 103 THR A CA 1
ATOM 804 C C . THR A 1 103 ? 16.648 21.971 -9.004 1.00 67.62 103 THR A C 1
ATOM 806 O O . THR A 1 103 ? 15.582 22.554 -8.852 1.00 67.62 103 THR A O 1
ATOM 809 N N . GLN A 1 104 ? 17.798 22.638 -9.133 1.00 63.84 104 GLN A N 1
ATOM 810 C CA . GLN A 1 104 ? 17.858 24.109 -9.132 1.00 63.84 104 GLN A CA 1
ATOM 811 C C . GLN A 1 104 ? 17.072 24.736 -10.300 1.00 63.84 104 GLN A C 1
ATOM 813 O O . GLN A 1 104 ? 16.716 25.907 -10.244 1.00 63.84 104 GLN A O 1
ATOM 818 N N . THR A 1 105 ? 16.797 23.957 -11.352 1.00 69.19 105 THR A N 1
ATOM 819 C CA . THR A 1 105 ? 16.078 24.380 -12.560 1.00 69.19 105 THR A CA 1
ATOM 820 C C . THR A 1 105 ? 14.597 23.992 -12.572 1.00 69.19 105 THR A C 1
ATOM 822 O O . THR A 1 105 ? 13.935 24.211 -13.582 1.00 69.19 105 THR A O 1
ATOM 825 N N . ASN A 1 106 ? 14.054 23.434 -11.483 1.00 68.25 106 ASN A N 1
ATOM 826 C CA . ASN A 1 106 ? 12.649 23.021 -11.389 1.00 68.25 106 ASN A CA 1
ATOM 827 C C . ASN A 1 106 ? 12.193 22.038 -12.486 1.00 68.25 106 ASN A C 1
ATOM 829 O O . ASN A 1 106 ? 11.085 22.133 -13.014 1.00 68.25 106 ASN A O 1
ATOM 833 N N . ASN A 1 107 ? 13.043 21.069 -12.830 1.00 70.25 107 ASN A N 1
ATOM 834 C CA . ASN A 1 107 ? 12.763 20.074 -13.860 1.00 70.25 107 ASN A CA 1
ATOM 835 C C . ASN A 1 107 ? 11.827 18.958 -13.358 1.00 70.25 107 ASN A C 1
ATOM 837 O O . ASN A 1 107 ? 12.237 18.073 -12.609 1.00 70.25 107 ASN A O 1
ATOM 841 N N . TYR A 1 108 ? 10.587 18.951 -13.850 1.00 60.16 108 TYR A N 1
ATOM 842 C CA . TYR A 1 108 ? 9.571 17.942 -13.521 1.00 60.16 108 TYR A CA 1
ATOM 843 C C . TYR A 1 108 ? 9.998 16.504 -13.885 1.00 60.16 108 TYR A C 1
ATOM 845 O O . TYR A 1 108 ? 9.686 15.559 -13.165 1.00 60.16 108 TYR A O 1
ATOM 853 N N . PHE A 1 109 ? 10.782 16.335 -14.954 1.00 66.56 109 PHE A N 1
ATOM 854 C CA . PHE A 1 109 ? 11.217 15.030 -15.467 1.00 66.56 109 PHE A CA 1
ATOM 855 C C . PHE A 1 109 ? 12.582 14.591 -14.934 1.00 66.56 109 PHE A C 1
ATOM 857 O O . PHE A 1 109 ? 13.265 13.782 -15.565 1.00 66.56 109 PHE A O 1
ATOM 864 N N . TYR A 1 110 ? 13.012 15.122 -13.786 1.00 74.50 110 TYR A N 1
ATOM 865 C CA . TYR A 1 110 ? 14.285 14.741 -13.187 1.00 74.50 110 TYR A CA 1
ATOM 866 C C . TYR A 1 110 ? 14.314 13.226 -12.886 1.00 74.50 110 TYR A C 1
ATOM 868 O O . TYR A 1 110 ? 13.541 12.772 -12.038 1.00 74.50 110 TYR A O 1
ATOM 876 N N . PRO A 1 111 ? 15.191 12.425 -13.532 1.00 74.56 111 PRO A N 1
ATOM 877 C CA . PRO A 1 111 ? 15.102 10.961 -13.484 1.00 74.56 111 PRO A CA 1
ATOM 878 C C . PRO A 1 111 ? 15.098 10.340 -12.070 1.00 74.56 111 PRO A C 1
ATOM 880 O O . PRO A 1 111 ? 14.332 9.404 -11.838 1.00 74.56 111 PRO A O 1
ATOM 883 N N . PRO A 1 112 ? 15.849 10.863 -11.072 1.00 82.19 112 PRO A N 1
ATOM 884 C CA . PRO A 1 112 ? 15.746 10.407 -9.680 1.00 82.19 112 PRO A CA 1
ATOM 885 C C . PRO A 1 112 ? 14.379 10.559 -9.000 1.00 82.19 112 PRO A C 1
ATOM 887 O O . PRO A 1 112 ? 14.151 9.901 -7.986 1.00 82.19 112 PRO A O 1
ATOM 890 N N . ALA A 1 113 ? 13.469 11.394 -9.509 1.00 83.81 113 ALA A N 1
ATOM 891 C CA . ALA A 1 113 ? 12.184 11.653 -8.861 1.00 83.81 113 ALA A CA 1
ATOM 892 C C . ALA A 1 113 ? 11.308 10.392 -8.768 1.00 83.81 113 ALA A C 1
ATOM 894 O O . ALA A 1 113 ? 10.753 10.097 -7.711 1.00 83.81 113 ALA A O 1
ATOM 895 N N . ALA A 1 114 ? 11.225 9.607 -9.846 1.00 84.25 114 ALA A N 1
ATOM 896 C CA . ALA A 1 114 ? 10.401 8.399 -9.885 1.00 84.25 114 ALA A CA 1
ATOM 897 C C . ALA A 1 114 ? 10.871 7.309 -8.889 1.00 84.25 114 ALA A C 1
ATOM 899 O O . ALA A 1 114 ? 10.035 6.813 -8.128 1.00 84.25 114 ALA A O 1
ATOM 900 N N . PRO A 1 115 ? 12.176 6.976 -8.784 1.00 87.94 115 PRO A N 1
ATOM 901 C CA . PRO A 1 115 ? 12.689 6.098 -7.730 1.00 87.94 115 PRO A CA 1
ATOM 902 C C . PRO A 1 115 ? 12.422 6.598 -6.310 1.00 87.94 115 PRO A C 1
ATOM 904 O O . PRO A 1 115 ? 12.167 5.783 -5.428 1.00 87.94 115 PRO A O 1
ATOM 907 N N . ILE A 1 116 ? 12.469 7.913 -6.069 1.00 89.06 116 ILE A N 1
ATOM 908 C CA . ILE A 1 116 ? 12.185 8.494 -4.746 1.00 89.06 116 ILE A CA 1
ATOM 909 C C . ILE A 1 116 ? 10.715 8.286 -4.376 1.00 89.06 116 ILE A C 1
ATOM 911 O O . ILE A 1 116 ? 10.425 7.783 -3.288 1.0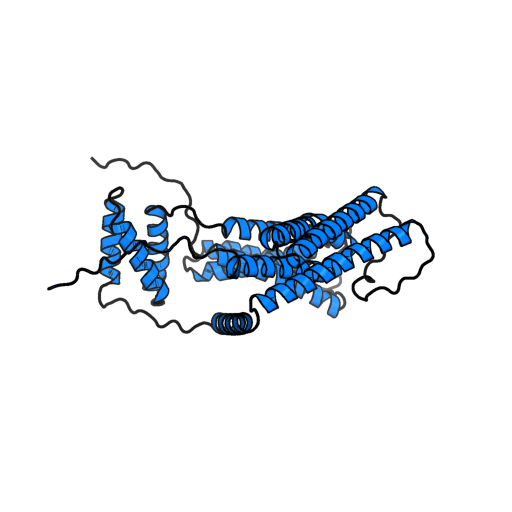0 89.06 116 ILE A O 1
ATOM 915 N N . ILE A 1 117 ? 9.794 8.602 -5.295 1.00 90.44 117 ILE A N 1
ATOM 916 C CA . ILE A 1 117 ? 8.353 8.377 -5.109 1.00 90.44 117 ILE A CA 1
ATOM 917 C C . ILE A 1 117 ? 8.086 6.893 -4.830 1.00 90.44 117 ILE A C 1
ATOM 919 O O . ILE A 1 117 ? 7.420 6.545 -3.851 1.00 90.44 117 ILE A O 1
ATOM 923 N N . TYR A 1 118 ? 8.653 6.007 -5.654 1.00 91.69 118 TYR A N 1
ATOM 924 C CA . TYR A 1 118 ? 8.485 4.566 -5.501 1.00 91.69 118 TYR A CA 1
ATOM 925 C C . TYR A 1 118 ? 9.103 4.030 -4.201 1.00 91.69 118 TYR A C 1
ATOM 927 O O . TYR A 1 118 ? 8.490 3.212 -3.519 1.00 91.69 118 TYR A O 1
ATOM 935 N N . GLY A 1 119 ? 10.282 4.513 -3.806 1.00 92.75 119 GLY A N 1
ATOM 936 C CA . GLY A 1 119 ? 10.928 4.141 -2.549 1.00 92.75 119 GLY A CA 1
ATOM 937 C C . GLY A 1 119 ? 10.100 4.541 -1.327 1.00 92.75 119 GLY A C 1
ATOM 938 O O . GLY A 1 119 ? 9.946 3.744 -0.401 1.00 92.75 119 GLY A O 1
ATOM 939 N N . PHE A 1 120 ? 9.498 5.733 -1.343 1.00 93.12 120 PHE A N 1
ATOM 940 C CA . PHE A 1 120 ? 8.597 6.182 -0.281 1.00 93.12 120 PHE A CA 1
ATOM 941 C C . PHE A 1 120 ? 7.313 5.335 -0.219 1.00 93.12 120 PHE A C 1
ATOM 943 O O . PHE A 1 120 ? 6.873 4.919 0.859 1.00 93.12 120 PHE A O 1
ATOM 950 N N . PHE A 1 121 ? 6.744 4.997 -1.380 1.00 93.75 121 PHE A N 1
ATOM 951 C CA . PHE A 1 121 ? 5.640 4.042 -1.484 1.00 93.75 121 PHE A CA 1
ATOM 952 C C . PHE A 1 121 ? 6.001 2.677 -0.900 1.00 93.75 121 PHE A C 1
ATOM 954 O O . PHE A 1 121 ? 5.282 2.161 -0.043 1.00 93.75 121 PHE A O 1
ATOM 961 N N . LEU A 1 122 ? 7.151 2.128 -1.280 1.00 93.56 122 LEU A N 1
ATOM 962 C CA . LEU A 1 122 ? 7.633 0.849 -0.782 1.00 93.56 122 LEU A CA 1
ATOM 963 C C . LEU A 1 122 ? 7.858 0.872 0.737 1.00 93.56 122 LEU A C 1
ATOM 965 O O . LEU A 1 122 ? 7.462 -0.069 1.423 1.00 93.56 122 LEU A O 1
ATOM 969 N N . LEU A 1 123 ? 8.420 1.951 1.288 1.00 93.88 123 LEU A N 1
ATOM 970 C CA . LEU A 1 123 ? 8.567 2.126 2.736 1.00 93.88 123 LEU A CA 1
ATOM 971 C C . LEU A 1 123 ? 7.205 2.056 3.443 1.00 93.88 123 LEU A C 1
ATOM 973 O O . LEU A 1 123 ? 7.057 1.369 4.454 1.00 93.88 123 LEU A O 1
ATOM 977 N N . THR A 1 124 ? 6.191 2.708 2.875 1.00 92.44 124 THR A N 1
ATOM 978 C CA . THR A 1 124 ? 4.826 2.713 3.421 1.00 92.44 124 THR A CA 1
ATOM 979 C C . THR A 1 124 ? 4.190 1.318 3.351 1.00 92.44 124 THR A C 1
ATOM 981 O O . THR A 1 124 ? 3.571 0.866 4.316 1.00 92.44 124 THR A O 1
ATOM 984 N N . VAL A 1 125 ? 4.413 0.579 2.256 1.00 91.50 125 VAL A N 1
ATOM 985 C CA . VAL A 1 125 ? 4.021 -0.837 2.120 1.00 91.50 125 VAL A CA 1
ATOM 986 C C . VAL A 1 125 ? 4.683 -1.701 3.202 1.00 91.50 125 VAL A C 1
ATOM 988 O O . VAL A 1 125 ? 4.025 -2.550 3.808 1.00 91.50 125 VAL A O 1
ATOM 991 N N . LEU A 1 126 ? 5.972 -1.492 3.484 1.00 91.12 126 LEU A N 1
ATOM 992 C CA . LEU A 1 126 ? 6.685 -2.230 4.530 1.00 91.12 126 LEU A CA 1
ATOM 993 C C . LEU A 1 126 ? 6.110 -1.940 5.921 1.00 91.12 126 LEU A C 1
ATOM 995 O O . LEU A 1 126 ? 5.914 -2.874 6.702 1.00 91.12 126 LEU A O 1
ATOM 999 N N . VAL A 1 127 ? 5.771 -0.680 6.211 1.00 91.06 127 VAL A N 1
ATOM 1000 C CA . VAL A 1 127 ? 5.081 -0.289 7.451 1.00 91.06 127 VAL A CA 1
ATOM 1001 C C . VAL A 1 127 ? 3.729 -0.995 7.569 1.00 91.06 127 VAL A C 1
ATOM 1003 O O . VAL A 1 127 ? 3.436 -1.575 8.617 1.00 91.06 127 VAL A O 1
ATOM 1006 N N . TYR A 1 128 ? 2.937 -1.033 6.492 1.00 91.25 128 TYR A N 1
ATOM 1007 C CA . TYR A 1 128 ? 1.671 -1.771 6.457 1.00 91.25 128 TYR A CA 1
ATOM 1008 C C . TYR A 1 128 ? 1.863 -3.252 6.812 1.00 91.25 128 TYR A C 1
ATOM 1010 O O . TYR A 1 128 ? 1.184 -3.766 7.700 1.00 91.25 128 TYR A O 1
ATOM 1018 N N . PHE A 1 129 ? 2.818 -3.944 6.182 1.00 87.88 129 PHE A N 1
ATOM 1019 C CA . PHE A 1 129 ? 3.069 -5.360 6.471 1.00 87.88 129 PHE A CA 1
ATOM 1020 C C . PHE A 1 129 ? 3.610 -5.606 7.882 1.00 87.88 129 PHE A C 1
ATOM 1022 O O . PHE A 1 129 ? 3.243 -6.604 8.508 1.00 87.88 129 PHE A O 1
ATOM 1029 N N . GLN A 1 130 ? 4.450 -4.706 8.396 1.00 87.62 130 GLN A N 1
ATOM 1030 C CA . GLN A 1 130 ? 4.951 -4.774 9.766 1.00 87.62 130 GLN A CA 1
ATOM 1031 C C . GLN A 1 130 ? 3.802 -4.677 10.774 1.00 87.62 130 GLN A C 1
ATOM 1033 O O . GLN A 1 130 ? 3.765 -5.423 11.751 1.00 87.62 130 GLN A O 1
ATOM 1038 N N . ILE A 1 131 ? 2.841 -3.795 10.506 1.00 85.44 131 ILE A N 1
ATOM 1039 C CA . ILE A 1 131 ? 1.681 -3.560 11.364 1.00 85.44 131 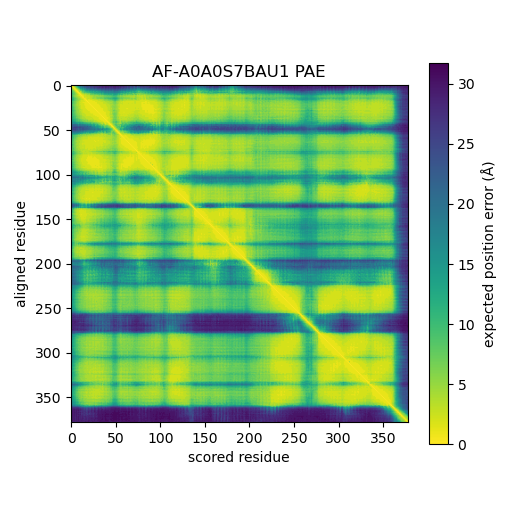ILE A CA 1
ATOM 1040 C C . ILE A 1 131 ? 0.646 -4.675 11.208 1.00 85.44 131 ILE A C 1
ATOM 1042 O O . ILE A 1 131 ? 0.103 -5.158 12.193 1.00 85.44 131 ILE A O 1
ATOM 1046 N N . ARG A 1 132 ? 0.425 -5.198 10.008 1.00 83.94 132 ARG A N 1
ATOM 1047 C CA . ARG A 1 132 ? -0.462 -6.347 9.782 1.00 83.94 132 ARG A CA 1
ATOM 1048 C C . ARG A 1 132 ? -0.027 -7.622 10.519 1.00 83.94 132 ARG A C 1
ATOM 1050 O O . ARG A 1 132 ? -0.829 -8.530 10.731 1.00 83.94 132 ARG A O 1
ATOM 1057 N N . ARG A 1 133 ? 1.248 -7.745 10.898 1.00 77.56 133 ARG A N 1
ATOM 1058 C CA . ARG A 1 133 ? 1.755 -8.939 11.583 1.00 77.56 133 ARG A CA 1
ATOM 1059 C C . ARG A 1 133 ? 1.049 -9.105 12.942 1.00 77.56 133 ARG A C 1
ATOM 1061 O O . ARG A 1 133 ? 1.056 -8.187 13.756 1.00 77.56 133 ARG A O 1
ATOM 1068 N N . ASN A 1 134 ? 0.435 -10.279 13.151 1.00 61.16 134 ASN A N 1
ATOM 1069 C CA . ASN A 1 134 ? -0.453 -10.591 14.283 1.00 61.16 134 ASN A CA 1
ATOM 1070 C C . ASN A 1 134 ? 0.086 -10.066 15.630 1.00 61.16 134 ASN A C 1
ATOM 1072 O O . ASN A 1 134 ? 1.225 -10.407 15.980 1.00 61.16 134 ASN A O 1
ATOM 1076 N N . PRO A 1 135 ? -0.714 -9.326 16.422 1.00 60.12 135 PRO A N 1
ATOM 1077 C CA . PRO A 1 135 ? -0.350 -8.998 17.792 1.00 60.12 135 PRO A CA 1
ATOM 1078 C C . PRO A 1 135 ? -0.213 -10.297 18.592 1.00 60.12 135 PRO A C 1
ATOM 1080 O O . PRO A 1 135 ? -1.180 -11.025 18.812 1.00 60.12 135 PRO A O 1
ATOM 1083 N N . ARG A 1 136 ? 1.014 -10.630 18.997 1.00 50.59 136 ARG A N 1
ATOM 1084 C CA . ARG A 1 136 ? 1.253 -11.704 19.962 1.00 50.59 136 ARG A CA 1
ATOM 1085 C C . ARG A 1 136 ? 0.723 -11.223 21.315 1.00 50.59 136 ARG A C 1
ATOM 1087 O O . ARG A 1 136 ? 1.177 -10.196 21.806 1.00 50.59 136 ARG A O 1
ATOM 1094 N N . THR A 1 137 ? -0.237 -11.971 21.861 1.00 56.44 137 THR A N 1
ATOM 1095 C CA . THR A 1 137 ? -0.768 -11.895 23.236 1.00 56.44 137 THR A CA 1
ATOM 1096 C C . THR A 1 137 ? -1.286 -10.519 23.674 1.00 56.44 137 THR A C 1
ATOM 1098 O O . THR A 1 137 ? -0.539 -9.676 24.167 1.00 56.44 137 THR A O 1
ATOM 1101 N N . THR A 1 138 ? -2.596 -10.308 23.548 1.00 72.06 138 THR A N 1
ATOM 1102 C CA . THR A 1 138 ? -3.277 -9.098 24.026 1.00 72.06 138 THR A CA 1
ATOM 1103 C C . THR A 1 138 ? -3.412 -9.143 25.548 1.00 72.06 138 THR A C 1
ATOM 1105 O O . THR A 1 138 ? -4.125 -9.989 26.085 1.00 72.06 138 THR A O 1
ATOM 1108 N N . SER A 1 139 ? -2.709 -8.256 26.255 1.00 86.31 139 SER A N 1
ATOM 1109 C CA . SER A 1 139 ? -2.822 -8.125 27.712 1.00 86.31 139 SER A CA 1
ATOM 1110 C C . SER A 1 139 ? -4.223 -7.641 28.131 1.00 86.31 139 SER A C 1
ATOM 1112 O O . SER A 1 139 ? -4.902 -6.994 27.325 1.00 86.31 139 SER A O 1
ATOM 1114 N N . PRO A 1 140 ? -4.652 -7.870 29.391 1.00 88.56 140 PRO A N 1
ATOM 1115 C CA . PRO A 1 140 ? -5.935 -7.364 29.902 1.00 88.56 140 PRO A CA 1
ATOM 1116 C C . PRO A 1 140 ? -6.108 -5.859 29.709 1.00 88.56 140 PRO A C 1
ATOM 1118 O O . PRO A 1 140 ? -7.175 -5.400 29.312 1.00 88.56 140 PRO A O 1
ATOM 1121 N N . ARG A 1 141 ? -5.021 -5.095 29.873 1.00 88.75 141 ARG A N 1
ATOM 1122 C CA . ARG A 1 141 ? -4.993 -3.656 29.597 1.00 88.75 141 ARG A CA 1
ATOM 1123 C C . ARG A 1 141 ? -5.361 -3.337 28.147 1.00 88.75 141 ARG A C 1
ATOM 1125 O O . ARG A 1 141 ? -6.176 -2.453 27.927 1.00 88.75 141 ARG A O 1
ATOM 1132 N N . VAL A 1 142 ? -4.767 -4.018 27.164 1.00 89.44 142 VAL A N 1
ATOM 1133 C CA . VAL A 1 142 ? -5.013 -3.717 25.741 1.00 89.44 142 VAL A CA 1
ATOM 1134 C C . VAL A 1 142 ? -6.451 -4.052 25.344 1.00 89.44 142 VAL A C 1
ATOM 1136 O O . VAL A 1 142 ? -7.086 -3.229 24.695 1.00 89.44 142 VAL A O 1
ATOM 1139 N N . ARG A 1 143 ? -6.993 -5.195 25.786 1.00 89.62 143 ARG A N 1
ATOM 1140 C CA . ARG A 1 143 ? -8.408 -5.527 25.535 1.00 89.62 143 ARG A CA 1
ATOM 1141 C C . ARG A 1 143 ? -9.357 -4.527 26.184 1.00 89.62 143 ARG A C 1
ATOM 1143 O O . ARG A 1 143 ? -10.337 -4.144 25.565 1.00 89.62 143 ARG A O 1
ATOM 1150 N N . MET A 1 144 ? -9.033 -4.038 27.382 1.00 91.69 144 MET A N 1
ATOM 1151 C CA . MET A 1 144 ? -9.816 -2.975 28.011 1.00 91.69 144 MET A CA 1
ATOM 1152 C C . MET A 1 144 ? -9.786 -1.670 27.194 1.00 91.69 144 MET A C 1
ATOM 1154 O O . MET A 1 144 ? -10.819 -1.028 27.049 1.00 91.69 144 MET A O 1
ATOM 1158 N N . TYR A 1 145 ? -8.643 -1.282 26.610 1.00 91.38 145 TYR A N 1
ATOM 1159 C CA . TYR A 1 145 ? -8.602 -0.136 25.684 1.00 91.38 145 TYR A CA 1
ATOM 1160 C C . TYR A 1 145 ? -9.486 -0.350 24.455 1.00 91.38 145 TYR A C 1
ATOM 1162 O O . TYR A 1 145 ? -10.094 0.606 23.987 1.00 91.38 145 TYR A O 1
ATOM 1170 N N . TYR A 1 146 ? -9.545 -1.572 23.925 1.00 90.88 146 TYR A N 1
ATOM 1171 C CA . TYR A 1 146 ? -10.396 -1.893 22.777 1.00 90.88 146 TYR A CA 1
ATOM 1172 C C . TYR A 1 146 ? -11.871 -1.848 23.155 1.00 90.88 146 TYR A C 1
ATOM 1174 O O . TYR A 1 146 ? -12.637 -1.188 22.466 1.00 90.88 146 TYR A O 1
ATOM 1182 N N . ALA A 1 147 ? -12.238 -2.413 24.306 1.00 91.31 147 ALA A N 1
ATOM 1183 C CA . ALA A 1 147 ? -13.590 -2.313 24.835 1.00 91.31 147 ALA A CA 1
ATOM 1184 C C . ALA A 1 147 ? -14.025 -0.849 25.023 1.00 91.31 147 ALA A C 1
ATOM 1186 O O . ALA A 1 147 ? -15.078 -0.452 24.540 1.00 91.31 147 ALA A O 1
ATOM 1187 N N . LEU A 1 148 ? -13.188 -0.015 25.651 1.00 91.56 148 LEU A N 1
ATOM 1188 C CA . LEU A 1 148 ? -13.477 1.414 25.826 1.00 91.56 148 LEU A CA 1
ATOM 1189 C C . LEU A 1 148 ? -13.523 2.193 24.508 1.00 91.56 148 LEU A C 1
ATOM 1191 O O . LEU A 1 148 ? -14.260 3.167 24.413 1.00 91.56 148 LEU A O 1
ATOM 1195 N N . HIS A 1 149 ? -12.745 1.786 23.505 1.00 90.19 149 HIS A N 1
ATOM 1196 C CA . HIS A 1 149 ? -12.830 2.363 22.168 1.00 90.19 149 HIS A CA 1
ATOM 1197 C C . HIS A 1 149 ? -14.193 2.047 21.539 1.00 90.19 149 HIS A C 1
ATOM 1199 O O . HIS A 1 149 ? -14.886 2.969 21.124 1.00 90.19 149 HIS A O 1
ATOM 1205 N N . THR A 1 150 ? -14.624 0.782 21.559 1.00 89.81 150 THR A N 1
ATOM 1206 C CA . THR A 1 150 ? -15.934 0.356 21.035 1.00 89.81 150 THR A CA 1
ATOM 1207 C C . THR A 1 150 ? -17.112 0.941 21.820 1.00 89.81 150 THR A C 1
ATOM 1209 O O . THR A 1 150 ? -18.155 1.198 21.236 1.00 89.81 150 THR A O 1
ATOM 1212 N N . MET A 1 151 ? -16.954 1.253 23.113 1.00 90.19 151 MET A N 1
ATOM 1213 C CA . MET A 1 151 ? -17.986 1.964 23.887 1.00 90.19 151 MET A CA 1
ATOM 1214 C C . MET A 1 151 ? -18.370 3.327 23.292 1.00 90.19 151 MET A C 1
ATOM 1216 O O . MET A 1 151 ? -19.466 3.805 23.566 1.00 90.19 151 MET A O 1
ATOM 1220 N N . ALA A 1 152 ? -17.512 3.951 22.477 1.00 88.38 152 ALA A N 1
ATOM 1221 C CA . ALA A 1 152 ? -17.884 5.165 21.753 1.00 88.38 152 ALA A CA 1
ATOM 1222 C C . ALA A 1 152 ? -19.049 4.923 20.771 1.00 88.38 152 ALA A C 1
ATOM 1224 O O . ALA A 1 152 ? -19.915 5.782 20.661 1.00 88.38 152 ALA A O 1
ATOM 1225 N N . GLU A 1 153 ? -19.133 3.742 20.150 1.00 87.31 153 GLU A N 1
ATOM 1226 C CA . GLU A 1 153 ? -20.233 3.386 19.235 1.00 87.31 153 GLU A CA 1
ATOM 1227 C C . GLU A 1 153 ? -21.568 3.236 19.979 1.00 87.31 153 GLU A C 1
ATOM 1229 O O . GLU A 1 153 ? -22.628 3.560 19.450 1.00 87.31 153 GLU A O 1
ATOM 1234 N N . VAL A 1 154 ? -21.525 2.818 21.251 1.00 87.94 154 VAL A N 1
ATOM 1235 C CA . VAL A 1 154 ? -22.711 2.782 22.125 1.00 87.94 154 VAL A CA 1
ATOM 1236 C C . VAL A 1 154 ? -23.239 4.194 22.376 1.00 87.94 154 VAL A C 1
ATOM 1238 O O . VAL A 1 154 ? -24.447 4.409 22.364 1.00 87.94 154 VAL A O 1
ATOM 1241 N N . LEU A 1 155 ? -22.344 5.167 22.581 1.00 86.44 155 LEU A N 1
ATOM 1242 C CA . LEU A 1 155 ? -22.724 6.570 22.784 1.00 86.44 155 LEU A CA 1
ATOM 1243 C C . LEU A 1 155 ? -23.304 7.199 21.511 1.00 86.44 155 LEU A C 1
ATOM 1245 O O . LEU A 1 155 ? -24.226 8.010 21.598 1.00 86.44 155 LEU A O 1
ATOM 1249 N N . ASP A 1 156 ? -22.790 6.801 20.348 1.00 85.94 156 ASP A N 1
ATOM 1250 C CA . ASP A 1 156 ? -23.239 7.283 19.040 1.00 85.94 156 ASP A CA 1
ATOM 1251 C C . ASP A 1 156 ? -24.487 6.525 18.521 1.00 85.94 156 ASP A C 1
ATOM 1253 O O . ASP A 1 156 ? -25.053 6.904 17.495 1.00 85.94 156 ASP A O 1
ATOM 1257 N N . ASN A 1 157 ? -24.982 5.518 19.258 1.00 83.62 157 ASN A N 1
ATOM 1258 C CA . ASN A 1 157 ? -26.056 4.598 18.851 1.00 83.62 157 ASN A CA 1
ATOM 1259 C C . ASN A 1 157 ? -25.777 3.893 17.505 1.00 83.62 157 ASN A C 1
ATOM 1261 O O . ASN A 1 157 ? -26.706 3.669 16.732 1.00 83.62 157 ASN A O 1
ATOM 1265 N N . ASP A 1 158 ? -24.515 3.553 17.221 1.00 84.19 158 ASP A N 1
ATOM 1266 C CA . ASP A 1 158 ? -24.077 2.853 15.994 1.00 84.19 158 ASP A CA 1
ATOM 1267 C C . ASP A 1 158 ? -23.448 1.481 16.303 1.00 84.19 158 ASP A C 1
ATOM 1269 O O . ASP A 1 158 ? -22.731 0.917 15.482 1.00 84.19 158 ASP A O 1
ATOM 1273 N N . LEU A 1 159 ? -23.710 0.922 17.493 1.00 86.31 159 LEU A N 1
ATOM 1274 C CA . LEU A 1 159 ? -23.166 -0.381 17.876 1.00 86.31 159 LEU A CA 1
ATOM 1275 C C . LEU A 1 159 ? -23.751 -1.494 16.995 1.00 86.31 159 LEU A C 1
ATOM 1277 O O . LEU A 1 159 ? -24.941 -1.816 17.096 1.00 86.31 159 LEU A O 1
ATOM 1281 N N . ASP A 1 160 ? -22.897 -2.125 16.187 1.00 86.69 160 ASP A N 1
ATOM 1282 C CA . ASP A 1 160 ? -23.295 -3.261 15.358 1.00 86.69 160 ASP A CA 1
ATOM 1283 C C . ASP A 1 160 ? -23.176 -4.617 16.085 1.00 86.69 160 ASP A C 1
ATOM 1285 O O . ASP A 1 160 ? -22.474 -4.776 17.086 1.00 86.69 160 ASP A O 1
ATOM 1289 N N . ALA A 1 161 ? -23.857 -5.644 15.565 1.00 85.62 161 ALA A N 1
ATOM 1290 C CA . ALA A 1 161 ? -23.888 -6.970 16.187 1.00 85.62 161 ALA A CA 1
ATOM 1291 C C . ALA A 1 161 ? -22.511 -7.668 16.266 1.00 85.62 161 ALA A C 1
ATOM 1293 O O . ALA A 1 161 ? -22.300 -8.539 17.113 1.00 85.62 161 ALA A O 1
ATOM 1294 N N . ASN A 1 162 ? -21.561 -7.355 15.378 1.00 84.44 162 ASN A N 1
ATOM 1295 C CA . ASN A 1 162 ? -20.204 -7.907 15.456 1.00 84.44 162 ASN A CA 1
ATOM 1296 C C . ASN A 1 162 ? -19.356 -7.157 16.488 1.00 84.44 162 ASN A C 1
ATOM 1298 O O . ASN A 1 162 ? -18.569 -7.785 17.207 1.00 84.44 162 ASN A O 1
ATOM 1302 N N . GLU A 1 163 ? -19.510 -5.841 16.568 1.00 87.06 163 GLU A N 1
ATOM 1303 C CA . GLU A 1 163 ? -18.880 -4.981 17.565 1.00 87.06 163 GLU A CA 1
ATOM 1304 C C . GLU A 1 163 ? -19.365 -5.337 18.970 1.00 87.06 163 GLU A C 1
ATOM 1306 O O . GLU A 1 163 ? -18.535 -5.565 19.848 1.00 87.06 163 GLU A O 1
ATOM 1311 N N . GLU A 1 164 ? -20.671 -5.526 19.164 1.00 89.19 164 GLU A N 1
ATOM 1312 C CA . GLU A 1 164 ? -21.264 -5.986 20.424 1.00 89.19 164 GLU A CA 1
ATOM 1313 C C . GLU A 1 164 ? -20.686 -7.345 20.858 1.00 89.19 164 GLU A C 1
ATOM 1315 O O . GLU A 1 164 ? -20.234 -7.520 21.995 1.00 89.19 164 GLU A O 1
ATOM 1320 N N . ARG A 1 165 ? -20.617 -8.319 19.940 1.00 88.31 165 ARG A N 1
ATOM 1321 C CA . ARG A 1 165 ? -20.007 -9.635 20.211 1.00 88.31 165 ARG A CA 1
ATOM 1322 C C . ARG A 1 165 ? -18.538 -9.519 20.598 1.00 88.31 165 ARG A C 1
ATOM 1324 O O . ARG A 1 165 ? -18.071 -10.235 21.485 1.00 88.31 165 ARG A O 1
ATOM 1331 N N . THR A 1 166 ? -17.795 -8.641 19.933 1.00 88.00 166 THR A N 1
ATOM 1332 C CA . THR A 1 166 ? -16.369 -8.430 20.213 1.00 88.00 166 THR A CA 1
ATOM 1333 C C . THR A 1 166 ? -16.186 -7.773 21.579 1.00 88.00 166 THR A C 1
ATOM 1335 O O . THR A 1 166 ? -15.401 -8.256 22.395 1.00 88.00 166 THR A O 1
ATOM 1338 N N . LEU A 1 167 ? -16.974 -6.736 21.863 1.00 90.38 167 LEU A N 1
ATOM 1339 C CA . LEU A 1 167 ? -16.989 -5.994 23.116 1.00 90.38 167 LEU A CA 1
ATOM 1340 C C . LEU A 1 167 ? -17.336 -6.897 24.307 1.00 90.38 167 LEU A C 1
ATOM 1342 O O . LEU A 1 167 ? -16.595 -6.937 25.290 1.00 90.38 167 LEU A O 1
ATOM 1346 N N . THR A 1 168 ? -18.409 -7.682 24.203 1.00 92.19 168 THR A N 1
ATOM 1347 C CA . THR A 1 168 ? -18.817 -8.638 25.246 1.00 92.19 168 THR A CA 1
ATOM 1348 C C . THR A 1 168 ? -17.770 -9.731 25.454 1.00 92.19 168 THR A C 1
ATOM 1350 O O . THR A 1 168 ? -17.447 -10.059 26.599 1.00 92.19 168 THR A O 1
ATOM 1353 N N . THR A 1 169 ? -17.171 -10.253 24.378 1.00 91.25 169 THR A N 1
ATOM 1354 C CA . THR A 1 169 ? -16.087 -11.247 24.456 1.00 91.25 169 THR A CA 1
ATOM 1355 C C . THR A 1 169 ? -14.864 -10.687 25.183 1.00 91.25 169 THR A C 1
ATOM 1357 O O . THR A 1 169 ? -14.328 -11.335 26.087 1.00 91.25 169 THR A O 1
ATOM 1360 N N . ASP A 1 170 ? -14.425 -9.481 24.823 1.00 90.38 170 ASP A N 1
ATOM 1361 C CA . ASP A 1 170 ? -13.257 -8.848 25.433 1.00 90.38 170 ASP A CA 1
ATOM 1362 C C . ASP A 1 170 ? -13.499 -8.499 26.905 1.00 90.38 170 ASP A C 1
ATOM 1364 O O . ASP A 1 170 ? -12.653 -8.806 27.749 1.00 90.38 170 ASP A O 1
ATOM 1368 N N . LEU A 1 171 ? -14.664 -7.938 27.241 1.00 92.94 171 LEU A N 1
ATOM 1369 C CA . LEU A 1 171 ? -15.031 -7.618 28.622 1.00 92.94 171 LEU A CA 1
ATOM 1370 C C . LEU A 1 171 ? -15.155 -8.871 29.491 1.00 92.94 171 LEU A C 1
ATOM 1372 O O . LEU A 1 171 ? -14.621 -8.893 30.600 1.00 92.94 171 LEU A O 1
ATOM 1376 N N . THR A 1 172 ? -15.780 -9.938 28.982 1.00 93.56 172 THR A N 1
ATOM 1377 C CA . THR A 1 172 ? -15.893 -11.219 29.700 1.00 93.56 172 THR A CA 1
ATOM 1378 C C . THR A 1 172 ? -14.511 -11.797 29.985 1.00 93.56 172 THR A C 1
ATOM 1380 O O . THR A 1 172 ? -14.219 -12.210 31.110 1.00 93.56 172 THR A O 1
ATOM 1383 N N . TRP A 1 173 ? -13.623 -11.777 28.988 1.00 92.12 173 TRP A N 1
ATOM 1384 C CA . TRP A 1 173 ? -12.261 -12.272 29.150 1.00 92.12 173 TRP A CA 1
ATOM 1385 C C . TRP A 1 173 ? -11.473 -11.460 30.182 1.00 92.12 173 TRP A C 1
ATOM 1387 O O . TRP A 1 173 ? -10.757 -12.051 30.990 1.00 92.12 173 TRP A O 1
ATOM 1397 N N . VAL A 1 174 ? -11.611 -10.125 30.192 1.00 92.31 174 VAL A N 1
ATOM 1398 C CA . VAL A 1 174 ? -10.965 -9.241 31.181 1.00 92.31 174 VAL A CA 1
ATOM 1399 C C . VAL A 1 174 ? -11.560 -9.436 32.583 1.00 92.31 174 VAL A C 1
ATOM 1401 O O . VAL A 1 174 ? -10.812 -9.476 33.558 1.00 92.31 174 VAL A O 1
ATOM 1404 N N . ALA A 1 175 ? -12.875 -9.631 32.704 1.00 91.75 175 ALA A N 1
ATOM 1405 C CA . ALA A 1 175 ? -13.574 -9.852 33.974 1.00 91.75 175 ALA A CA 1
ATOM 1406 C C . ALA A 1 175 ? -13.138 -11.134 34.711 1.00 91.75 175 ALA A C 1
ATOM 1408 O O . ALA A 1 175 ? -13.241 -11.205 35.943 1.00 91.75 175 ALA A O 1
ATOM 1409 N N . GLN A 1 176 ? -12.642 -12.125 33.961 1.00 91.50 176 GLN A N 1
ATOM 1410 C CA . GLN A 1 176 ? -12.112 -13.397 34.463 1.00 91.50 176 GLN A CA 1
ATOM 1411 C C . GLN A 1 176 ? -10.630 -13.321 34.883 1.00 91.50 176 GLN A C 1
ATOM 1413 O O . GLN A 1 176 ? -10.106 -14.272 35.463 1.00 91.50 176 GLN A O 1
ATOM 1418 N N . GLN A 1 177 ? -9.930 -12.209 34.622 1.00 88.31 177 GLN A N 1
ATOM 1419 C CA . GLN A 1 177 ? -8.504 -12.089 34.939 1.00 88.31 177 GLN A CA 1
ATOM 1420 C C . GLN A 1 177 ? -8.274 -11.851 36.436 1.00 88.31 177 GLN A C 1
ATOM 1422 O O . GLN A 1 177 ? -8.568 -10.784 36.971 1.00 88.31 177 GLN A O 1
ATOM 1427 N N . VAL A 1 178 ? -7.667 -12.834 37.108 1.00 78.19 178 VAL A N 1
ATOM 1428 C CA . VAL A 1 178 ? -7.369 -12.787 38.555 1.00 78.19 178 VAL A CA 1
ATOM 1429 C C . VAL A 1 178 ? -6.233 -11.809 38.885 1.00 78.19 178 VAL A C 1
ATOM 1431 O O . VAL A 1 178 ? -6.194 -11.232 39.968 1.00 78.19 178 VAL A O 1
ATOM 1434 N N . GLN A 1 179 ? -5.314 -11.594 37.940 1.00 80.25 179 GLN A N 1
ATOM 1435 C CA . GLN A 1 179 ? -4.095 -10.803 38.151 1.00 80.25 179 GLN A CA 1
ATOM 1436 C C . GLN A 1 179 ? -4.358 -9.293 38.277 1.00 80.25 179 GLN A C 1
ATOM 1438 O O . GLN A 1 179 ? -3.494 -8.569 38.766 1.00 80.25 179 GLN A O 1
ATOM 1443 N N . ASP A 1 180 ? -5.540 -8.811 37.876 1.00 83.38 180 ASP A N 1
ATOM 1444 C CA . ASP A 1 180 ? -5.868 -7.382 37.886 1.00 83.38 180 ASP A CA 1
ATOM 1445 C C . ASP A 1 180 ? -7.319 -7.118 38.359 1.00 83.38 180 ASP A C 1
ATOM 1447 O O . ASP A 1 180 ? -8.196 -6.775 37.560 1.00 83.38 180 ASP A O 1
ATOM 1451 N N . PRO A 1 181 ? -7.601 -7.230 39.677 1.00 85.81 181 PRO A N 1
ATOM 1452 C CA . PRO A 1 181 ? -8.968 -7.175 40.213 1.00 85.81 181 PRO A CA 1
ATOM 1453 C C . PRO A 1 181 ? -9.733 -5.883 39.894 1.00 85.81 181 PRO A C 1
ATOM 1455 O O . PRO A 1 181 ? -10.947 -5.914 39.717 1.00 85.81 181 PRO A O 1
ATOM 1458 N N . GLN A 1 182 ? -9.032 -4.748 39.786 1.00 88.06 182 GLN A N 1
ATOM 1459 C CA . GLN A 1 182 ? -9.640 -3.452 39.455 1.00 88.06 182 GLN A CA 1
ATOM 1460 C C . GLN A 1 182 ? -10.117 -3.388 37.998 1.00 88.06 182 GLN A C 1
ATOM 1462 O O . GLN A 1 182 ? -11.227 -2.930 37.738 1.00 88.06 182 GLN A O 1
ATOM 1467 N N . LEU A 1 183 ? -9.307 -3.877 37.047 1.00 90.12 183 LEU A N 1
ATOM 1468 C CA . LEU A 1 183 ? -9.722 -3.959 35.642 1.00 90.12 183 LEU A CA 1
ATOM 1469 C C . LEU A 1 183 ? -10.861 -4.963 35.479 1.00 90.12 183 LEU A C 1
ATOM 1471 O O . LEU A 1 183 ? -11.805 -4.692 34.744 1.00 90.12 183 LEU A O 1
ATOM 1475 N N . ALA A 1 184 ? -10.806 -6.084 36.203 1.00 92.31 184 ALA A N 1
ATOM 1476 C CA . ALA A 1 184 ? -11.878 -7.068 36.205 1.00 92.31 184 ALA A CA 1
ATOM 1477 C C . ALA A 1 184 ? -13.197 -6.486 36.747 1.00 92.31 184 ALA A C 1
ATOM 1479 O O . ALA A 1 184 ? -14.250 -6.726 36.163 1.00 92.31 184 ALA A O 1
ATOM 1480 N N . GLN A 1 185 ? -13.153 -5.689 37.821 1.00 93.12 185 GLN A N 1
ATOM 1481 C CA . GLN A 1 185 ? -14.333 -5.004 38.361 1.00 93.12 185 GLN A CA 1
ATOM 1482 C C . GLN A 1 185 ? -14.920 -4.004 37.359 1.00 93.12 185 GLN A C 1
ATOM 1484 O O . GLN A 1 185 ? -16.125 -4.014 37.124 1.00 93.12 185 GLN A O 1
ATOM 1489 N N . MET A 1 186 ? -14.077 -3.174 36.741 1.00 93.31 186 MET A N 1
ATOM 1490 C CA . MET A 1 186 ? -14.511 -2.226 35.714 1.00 93.31 186 MET A CA 1
ATOM 1491 C C . MET A 1 186 ? -15.138 -2.946 34.514 1.00 93.31 186 MET A C 1
ATOM 1493 O O . MET A 1 186 ? -16.181 -2.524 34.025 1.00 93.31 186 MET A O 1
ATOM 1497 N N . ALA A 1 187 ? -14.547 -4.061 34.075 1.00 94.44 187 ALA A N 1
ATOM 1498 C CA . ALA A 1 187 ? -15.072 -4.835 32.956 1.00 94.44 187 ALA A CA 1
ATOM 1499 C C . ALA A 1 187 ? -16.460 -5.412 33.263 1.00 94.44 187 ALA A C 1
ATOM 1501 O O . ALA A 1 187 ? -17.328 -5.372 32.399 1.00 94.44 187 ALA A O 1
ATOM 1502 N N . ARG A 1 188 ? -16.694 -5.885 34.498 1.00 94.56 188 ARG A N 1
ATOM 1503 C CA . ARG A 1 188 ? -18.017 -6.361 34.940 1.00 94.56 188 ARG A CA 1
ATOM 1504 C C . ARG A 1 188 ? -19.063 -5.252 34.932 1.00 94.56 188 ARG A C 1
ATOM 1506 O O . ARG A 1 188 ? -20.148 -5.486 34.429 1.00 94.56 188 ARG A O 1
ATOM 1513 N N . ALA A 1 189 ? -18.723 -4.063 35.431 1.00 93.62 189 ALA A N 1
ATOM 1514 C CA . ALA A 1 189 ? -19.654 -2.934 35.457 1.00 93.62 189 ALA A CA 1
ATOM 1515 C C . ALA A 1 189 ? -20.070 -2.490 34.042 1.00 93.62 189 ALA A C 1
ATOM 1517 O O . ALA A 1 189 ? -21.238 -2.209 33.795 1.00 93.62 189 ALA A O 1
ATOM 1518 N N . ILE A 1 190 ? -19.124 -2.462 33.095 1.00 92.75 190 ILE A N 1
ATOM 1519 C CA . ILE A 1 190 ? -19.423 -2.133 31.692 1.00 92.75 190 ILE A CA 1
ATOM 1520 C C . ILE A 1 190 ? -20.244 -3.251 31.037 1.00 92.75 190 ILE A C 1
ATOM 1522 O O . ILE A 1 190 ? -21.190 -2.975 30.308 1.00 92.75 190 ILE A O 1
ATOM 1526 N N . LEU A 1 191 ? -19.901 -4.513 31.302 1.00 92.50 191 LEU A N 1
ATOM 1527 C CA . LEU A 1 191 ? -20.620 -5.668 30.770 1.00 92.50 191 LEU A CA 1
ATOM 1528 C C . LEU A 1 191 ? -22.072 -5.712 31.266 1.00 92.50 191 LEU A C 1
ATOM 1530 O O . LEU A 1 191 ? -22.963 -5.966 30.467 1.00 92.50 191 LEU A O 1
ATOM 1534 N N . GLU A 1 192 ? -22.310 -5.407 32.542 1.00 91.88 192 GLU A N 1
ATOM 1535 C CA . GLU A 1 192 ? -23.654 -5.286 33.121 1.00 91.88 192 GLU A CA 1
ATOM 1536 C C . GLU A 1 192 ? -24.465 -4.175 32.443 1.00 91.88 192 GLU A C 1
ATOM 1538 O O . GLU A 1 192 ? -25.628 -4.379 32.107 1.00 91.88 192 GLU A O 1
ATOM 1543 N N . TYR A 1 193 ? -23.838 -3.026 32.166 1.00 89.75 193 TYR A N 1
ATOM 1544 C CA . TYR A 1 193 ? -24.480 -1.946 31.418 1.00 89.75 193 TYR A CA 1
ATOM 1545 C C . TYR A 1 193 ? -24.860 -2.375 29.994 1.00 89.75 193 TYR A C 1
ATOM 1547 O O . TYR A 1 193 ? -25.995 -2.157 29.579 1.00 89.75 193 TYR A O 1
ATOM 1555 N N . ILE A 1 194 ? -23.949 -3.026 29.261 1.00 87.50 194 ILE A N 1
ATOM 1556 C CA . ILE A 1 194 ? -24.213 -3.461 27.879 1.00 87.50 194 ILE A CA 1
ATOM 1557 C C . ILE A 1 194 ? -25.316 -4.518 27.821 1.00 87.50 194 ILE A C 1
ATOM 1559 O O . ILE A 1 194 ? -26.128 -4.495 26.906 1.00 87.50 194 ILE A O 1
ATOM 1563 N N . GLN A 1 195 ? -25.344 -5.431 28.793 1.00 85.00 195 GLN A N 1
ATOM 1564 C CA . GLN A 1 195 ? -26.343 -6.499 28.880 1.00 85.00 195 GLN A CA 1
ATOM 1565 C C . GLN A 1 195 ? -27.704 -6.027 29.398 1.00 85.00 195 GLN A C 1
ATOM 1567 O O . GLN A 1 195 ? -28.654 -6.807 29.388 1.00 85.00 195 GLN A O 1
ATOM 1572 N N . SER A 1 196 ? -27.814 -4.786 29.873 1.00 81.69 196 SER A N 1
ATOM 1573 C CA . SER A 1 196 ? -29.116 -4.215 30.196 1.00 81.69 196 SER A CA 1
ATOM 1574 C C . SER A 1 196 ? -29.914 -3.972 28.906 1.00 81.69 196 SER A C 1
ATOM 1576 O O . SER A 1 196 ? -29.339 -3.548 27.906 1.00 81.69 196 SER A O 1
ATOM 1578 N N . ASP A 1 197 ? -31.238 -4.183 28.937 1.00 63.56 197 ASP A N 1
ATOM 1579 C CA . ASP A 1 197 ? -32.189 -4.024 27.805 1.00 63.56 197 ASP A CA 1
ATOM 1580 C C . ASP A 1 197 ? -32.221 -2.608 27.168 1.00 63.56 197 ASP A C 1
ATOM 1582 O O . ASP A 1 197 ? -33.085 -2.290 26.353 1.00 63.56 197 ASP A O 1
ATOM 1586 N N . GLN A 1 198 ? -31.315 -1.715 27.564 1.00 64.62 198 GLN A N 1
ATOM 1587 C CA . GLN A 1 198 ? -31.223 -0.333 27.102 1.00 64.62 198 GLN A CA 1
ATOM 1588 C C . GLN A 1 198 ? -30.237 -0.150 25.942 1.00 64.62 198 GLN A C 1
ATOM 1590 O O . GLN A 1 198 ? -30.211 0.927 25.346 1.00 64.62 198 GLN A O 1
ATOM 1595 N N . THR A 1 199 ? -29.426 -1.157 25.604 1.00 65.69 199 THR A N 1
ATOM 1596 C CA . THR A 1 199 ? -28.511 -1.074 24.462 1.00 65.69 199 THR A CA 1
ATOM 1597 C C . THR A 1 199 ? -29.233 -1.403 23.158 1.00 65.69 199 THR A C 1
ATOM 1599 O O . THR A 1 199 ? -29.686 -2.519 22.913 1.00 65.69 199 THR A O 1
ATOM 1602 N N . VAL A 1 200 ? -29.358 -0.399 22.290 1.00 71.06 200 VAL A N 1
ATOM 1603 C CA . VAL A 1 200 ? -29.933 -0.584 20.955 1.00 71.06 200 VAL A CA 1
ATOM 1604 C C . VAL A 1 200 ? -28.827 -1.062 20.023 1.00 71.06 200 VAL A C 1
ATOM 1606 O O . VAL A 1 200 ? -27.965 -0.284 19.624 1.00 71.06 200 VAL A O 1
ATOM 1609 N N . VAL A 1 201 ? -28.850 -2.349 19.686 1.00 73.44 201 VAL A N 1
ATOM 1610 C CA . VAL A 1 201 ? -27.984 -2.917 18.647 1.00 73.44 201 VAL A CA 1
ATOM 1611 C C . VAL A 1 201 ? -28.581 -2.562 17.294 1.00 73.44 201 VAL A C 1
ATOM 1613 O O . VAL A 1 201 ? -29.728 -2.907 16.997 1.00 73.44 201 VAL A O 1
ATOM 1616 N N . VAL A 1 202 ? -27.814 -1.852 16.474 1.00 76.56 202 VAL A N 1
ATOM 1617 C CA . VAL A 1 202 ? -28.258 -1.438 15.146 1.00 76.56 202 VAL A CA 1
ATOM 1618 C C . VAL A 1 202 ? -27.857 -2.497 14.126 1.00 76.56 202 VAL A C 1
ATOM 1620 O O . VAL A 1 202 ? -26.701 -2.916 14.041 1.00 76.56 202 VAL A O 1
ATOM 1623 N N . ASP A 1 203 ? -28.810 -2.901 13.284 1.00 69.12 203 ASP A N 1
ATOM 1624 C CA . ASP A 1 203 ? -28.511 -3.659 12.071 1.00 69.12 203 ASP A CA 1
ATOM 1625 C C . ASP A 1 203 ? -27.819 -2.733 11.063 1.00 69.12 203 ASP A C 1
ATOM 1627 O O . ASP A 1 203 ? -28.445 -2.114 10.193 1.00 69.12 203 ASP A O 1
ATOM 1631 N N . ARG A 1 204 ? -26.495 -2.616 11.190 1.00 64.44 204 ARG A N 1
ATOM 1632 C CA . ARG A 1 204 ? -25.674 -1.834 10.271 1.00 64.44 204 ARG A CA 1
ATOM 1633 C C . ARG A 1 204 ? -25.799 -2.414 8.868 1.00 64.44 204 ARG A C 1
ATOM 1635 O O . ARG A 1 204 ? -25.298 -3.499 8.563 1.00 64.44 204 ARG A O 1
ATOM 1642 N N . GLN A 1 205 ? -26.472 -1.686 7.978 1.00 61.16 205 GLN A N 1
ATOM 1643 C CA . GLN A 1 205 ? -26.513 -2.091 6.581 1.00 61.16 205 GLN A CA 1
ATOM 1644 C C . GLN A 1 205 ? -25.107 -1.994 5.987 1.00 61.16 205 GLN A C 1
ATOM 1646 O O . GLN A 1 205 ? -24.449 -0.966 6.161 1.00 61.16 205 GLN A O 1
ATOM 1651 N N . PRO A 1 206 ? -24.653 -3.012 5.230 1.00 62.09 206 PRO A N 1
ATOM 1652 C CA . PRO A 1 206 ? -23.331 -2.977 4.632 1.00 62.09 206 PRO A CA 1
ATOM 1653 C C . PRO A 1 206 ? -23.234 -1.750 3.734 1.00 62.09 206 PRO A C 1
ATOM 1655 O O . PRO A 1 206 ? -24.099 -1.527 2.871 1.00 62.09 206 PRO A O 1
ATOM 1658 N N . THR A 1 207 ? -22.180 -0.969 3.940 1.00 71.31 207 THR A N 1
ATOM 1659 C CA . THR A 1 207 ? -21.873 0.205 3.125 1.00 71.31 207 THR A CA 1
ATOM 1660 C C . THR A 1 207 ? -21.750 -0.195 1.654 1.00 71.31 207 THR A C 1
ATOM 1662 O O . THR A 1 207 ? -21.474 -1.351 1.318 1.00 71.31 207 THR A O 1
ATOM 1665 N N . VAL A 1 208 ? -21.931 0.755 0.730 1.00 68.56 208 VAL A N 1
ATOM 1666 C CA . VAL A 1 208 ? -21.776 0.491 -0.716 1.00 68.56 208 VAL A CA 1
ATOM 1667 C C . VAL A 1 208 ? -20.421 -0.167 -1.007 1.00 68.56 208 VAL A C 1
ATOM 1669 O O . VAL A 1 208 ? -20.346 -1.130 -1.769 1.00 68.56 208 VAL A O 1
ATOM 1672 N N . PHE A 1 209 ? -19.364 0.285 -0.328 1.00 66.25 209 PHE A N 1
ATOM 1673 C CA . PHE A 1 209 ? -18.029 -0.295 -0.432 1.00 66.25 209 PHE A CA 1
ATOM 1674 C C . PHE A 1 209 ? -17.970 -1.749 0.058 1.00 66.25 209 PHE A C 1
ATOM 1676 O O . PHE A 1 209 ? -17.385 -2.598 -0.612 1.00 66.25 209 PHE A O 1
ATOM 1683 N N . GLU A 1 210 ? -18.602 -2.072 1.187 1.00 72.44 210 GLU A N 1
ATOM 1684 C CA . GLU A 1 210 ? -18.662 -3.444 1.705 1.00 72.44 210 GLU A CA 1
ATOM 1685 C C . GLU A 1 210 ? -19.476 -4.372 0.811 1.00 72.44 210 GLU A C 1
ATOM 1687 O O . GLU A 1 210 ? -19.073 -5.517 0.604 1.00 72.44 210 GLU A O 1
ATOM 1692 N N . ARG A 1 211 ? -20.566 -3.881 0.211 1.00 72.75 211 ARG A N 1
ATOM 1693 C CA . ARG A 1 211 ? -21.345 -4.646 -0.774 1.00 72.75 211 ARG A CA 1
ATOM 1694 C C . ARG A 1 211 ? -20.515 -4.961 -2.010 1.00 72.75 211 ARG A C 1
ATOM 1696 O O . ARG A 1 211 ? -20.490 -6.112 -2.449 1.00 72.75 211 ARG A O 1
ATOM 1703 N N . VAL A 1 212 ? -19.806 -3.967 -2.549 1.00 73.25 212 VAL A N 1
ATOM 1704 C CA . VAL A 1 212 ? -18.904 -4.156 -3.694 1.00 73.25 212 VAL A CA 1
ATOM 1705 C C . VAL A 1 212 ? -17.791 -5.132 -3.326 1.00 73.25 212 VAL A C 1
ATOM 1707 O O . VAL A 1 212 ? -17.584 -6.111 -4.037 1.00 73.25 212 VAL A O 1
ATOM 1710 N N . LYS A 1 213 ? -17.132 -4.942 -2.179 1.00 76.75 213 LYS A N 1
ATOM 1711 C CA . LYS A 1 213 ? -16.090 -5.842 -1.672 1.00 76.75 213 LYS A CA 1
ATOM 1712 C C . LYS A 1 213 ? -16.601 -7.273 -1.525 1.00 76.75 213 LYS A C 1
ATOM 1714 O O . LYS A 1 213 ? -15.938 -8.190 -1.995 1.00 76.75 213 LYS A O 1
ATOM 1719 N N . TYR A 1 214 ? -17.759 -7.480 -0.900 1.00 77.94 214 TYR A N 1
ATOM 1720 C CA . TYR A 1 214 ? -18.350 -8.806 -0.723 1.00 77.94 214 TYR A CA 1
ATOM 1721 C C . TYR A 1 214 ? -18.691 -9.450 -2.067 1.00 77.94 214 TYR A C 1
ATOM 1723 O O . TYR A 1 214 ? -18.361 -10.611 -2.289 1.00 77.94 214 TYR A O 1
ATOM 1731 N N . THR A 1 215 ? -19.287 -8.689 -2.985 1.00 75.00 215 THR A N 1
ATOM 1732 C CA . THR A 1 215 ? -19.641 -9.174 -4.326 1.00 75.00 215 THR A CA 1
ATOM 1733 C C . THR A 1 215 ? -18.395 -9.582 -5.105 1.00 75.00 215 THR A C 1
ATOM 1735 O O . THR A 1 215 ? -18.343 -10.684 -5.648 1.00 75.00 215 THR A O 1
ATOM 1738 N N . VAL A 1 216 ? -17.362 -8.737 -5.092 1.00 75.00 216 VAL A N 1
ATOM 1739 C CA . VAL A 1 216 ? -16.068 -9.018 -5.718 1.00 75.00 216 VAL A CA 1
ATOM 1740 C C . VAL A 1 216 ? -15.424 -10.240 -5.072 1.00 75.00 216 VAL A C 1
ATOM 1742 O O . VAL A 1 216 ? -15.063 -11.166 -5.783 1.00 75.00 216 VAL A O 1
ATOM 1745 N N . LEU A 1 217 ? -15.330 -10.313 -3.743 1.00 78.31 217 LEU A N 1
ATOM 1746 C CA . LEU A 1 217 ? -14.730 -11.460 -3.053 1.00 78.31 217 LEU A CA 1
ATOM 1747 C C . LEU A 1 217 ? -15.491 -12.762 -3.310 1.00 78.31 217 LEU A C 1
ATOM 1749 O O . LEU A 1 217 ? -14.858 -13.775 -3.570 1.00 78.31 217 LEU A O 1
ATOM 1753 N N . LYS A 1 218 ? -16.826 -12.740 -3.308 1.00 79.31 218 LYS A N 1
ATOM 1754 C CA . LYS A 1 218 ? -17.661 -13.910 -3.607 1.00 79.31 218 LYS A CA 1
ATOM 1755 C C . LYS A 1 218 ? -17.479 -14.379 -5.051 1.00 79.31 218 LYS A C 1
ATOM 1757 O O . LYS A 1 218 ? -17.368 -15.578 -5.300 1.00 79.31 218 LYS A O 1
ATOM 1762 N N . PHE A 1 219 ? -17.417 -13.444 -5.996 1.00 76.81 219 PHE A N 1
ATOM 1763 C CA . PHE A 1 219 ? -17.126 -13.738 -7.398 1.00 76.81 219 PHE A CA 1
ATOM 1764 C C . PHE A 1 219 ? -15.718 -14.324 -7.570 1.00 76.81 219 PHE A C 1
ATOM 1766 O O . PHE A 1 219 ? -15.545 -15.357 -8.218 1.00 76.81 219 PHE A O 1
ATOM 1773 N N . LEU A 1 220 ? -14.720 -13.714 -6.926 1.00 74.69 220 LEU A N 1
ATOM 1774 C CA . LEU A 1 220 ? -13.347 -14.208 -6.911 1.00 74.69 220 LEU A CA 1
ATOM 1775 C C . LEU A 1 220 ? -13.268 -15.601 -6.272 1.00 74.69 220 LEU A C 1
ATOM 1777 O O . LEU A 1 220 ? -12.590 -16.462 -6.811 1.00 74.69 220 LEU A O 1
ATOM 1781 N N . ASP A 1 221 ? -13.978 -15.868 -5.179 1.00 75.44 221 ASP A N 1
ATOM 1782 C CA . ASP A 1 221 ? -13.983 -17.180 -4.521 1.00 75.44 221 ASP A CA 1
ATOM 1783 C C . ASP A 1 221 ? -14.575 -18.276 -5.410 1.00 75.44 221 ASP A C 1
ATOM 1785 O O . ASP A 1 221 ? -14.061 -19.396 -5.418 1.00 75.44 221 ASP A O 1
ATOM 1789 N N . GLY A 1 222 ? -15.590 -17.940 -6.209 1.00 73.75 222 GLY A N 1
ATOM 1790 C CA . GLY A 1 222 ? -16.147 -18.840 -7.217 1.00 73.75 222 GLY A CA 1
ATOM 1791 C C . GLY A 1 222 ? -15.182 -19.132 -8.372 1.00 73.75 222 GLY A C 1
ATOM 1792 O O . GLY A 1 222 ? -15.100 -20.270 -8.829 1.00 73.75 222 GLY A O 1
ATOM 1793 N N . LEU A 1 223 ? -14.417 -18.134 -8.826 1.00 74.69 223 LEU A N 1
ATOM 1794 C CA . LEU A 1 223 ? -13.476 -18.285 -9.943 1.00 74.69 223 LEU A CA 1
ATOM 1795 C C . LEU A 1 223 ? -12.116 -18.874 -9.538 1.00 74.69 223 LEU A C 1
ATOM 1797 O O . LEU A 1 223 ? -11.491 -19.603 -10.305 1.00 74.69 223 LEU A O 1
ATOM 1801 N N . PHE A 1 224 ? -11.623 -18.575 -8.339 1.00 77.31 224 PHE A N 1
ATOM 1802 C CA . PHE A 1 224 ? -10.269 -18.910 -7.899 1.00 77.31 224 PHE A CA 1
ATOM 1803 C C . PHE A 1 224 ? -10.218 -20.234 -7.120 1.00 77.31 224 PHE A C 1
ATOM 1805 O O . PHE A 1 224 ? -9.777 -20.303 -5.970 1.00 77.31 224 PHE A O 1
ATOM 1812 N N . THR A 1 225 ? -10.593 -21.333 -7.782 1.00 83.75 225 THR A N 1
ATOM 1813 C CA . THR A 1 225 ? -10.312 -22.696 -7.291 1.00 83.75 225 THR A CA 1
ATOM 1814 C C . THR A 1 225 ? -8.795 -22.947 -7.209 1.00 83.75 225 THR A C 1
ATOM 1816 O O . THR A 1 225 ? -8.016 -22.318 -7.931 1.00 83.75 225 THR A O 1
ATOM 1819 N N . LYS A 1 226 ? -8.342 -23.919 -6.398 1.00 84.75 226 LYS A N 1
ATOM 1820 C CA . LYS A 1 226 ? -6.916 -24.312 -6.290 1.00 84.75 226 LYS A CA 1
ATOM 1821 C C . LYS A 1 226 ? -6.250 -24.541 -7.657 1.00 84.75 226 LYS A C 1
ATOM 1823 O O . LYS A 1 226 ? -5.130 -24.102 -7.890 1.00 84.75 226 LYS A O 1
ATOM 1828 N N . ARG A 1 227 ? -6.948 -25.203 -8.586 1.00 86.88 227 ARG A N 1
ATOM 1829 C CA . ARG A 1 227 ? -6.425 -25.469 -9.937 1.00 86.88 227 ARG A CA 1
ATOM 1830 C C . ARG A 1 227 ? -6.262 -24.186 -10.756 1.00 86.88 227 ARG A C 1
ATOM 1832 O O . ARG A 1 227 ? -5.215 -23.996 -11.361 1.00 86.88 227 ARG A O 1
ATOM 1839 N N . ILE A 1 228 ? -7.270 -23.312 -10.752 1.00 88.19 228 ILE A N 1
ATOM 1840 C CA . ILE A 1 228 ? -7.268 -22.063 -11.528 1.00 88.19 228 ILE A CA 1
ATOM 1841 C C . ILE A 1 228 ? -6.220 -21.100 -10.970 1.00 88.19 228 ILE A C 1
ATOM 1843 O O . ILE A 1 228 ? -5.374 -20.630 -11.719 1.00 88.19 228 ILE A O 1
ATOM 1847 N N . THR A 1 229 ? -6.197 -20.882 -9.652 1.00 86.62 229 THR A N 1
ATOM 1848 C CA . THR A 1 229 ? -5.163 -20.065 -8.986 1.00 86.62 229 THR A CA 1
ATOM 1849 C C . THR A 1 229 ? -3.749 -20.549 -9.296 1.00 86.62 229 THR A C 1
ATOM 1851 O O . THR A 1 229 ? -2.887 -19.731 -9.609 1.00 86.62 229 THR A O 1
ATOM 1854 N N . ARG A 1 230 ? -3.508 -21.868 -9.271 1.00 89.25 230 ARG A N 1
ATOM 1855 C CA . ARG A 1 230 ? -2.217 -22.454 -9.653 1.00 89.25 230 ARG A CA 1
ATOM 1856 C C . ARG A 1 230 ? -1.874 -22.179 -11.118 1.00 89.25 230 ARG A C 1
ATOM 1858 O O . ARG A 1 230 ? -0.749 -21.781 -11.391 1.00 89.25 230 ARG A O 1
ATOM 1865 N N . ILE A 1 231 ? -2.815 -22.372 -12.046 1.00 90.38 231 ILE A N 1
ATOM 1866 C CA . ILE A 1 231 ? -2.596 -22.093 -13.476 1.00 90.38 231 ILE A CA 1
ATOM 1867 C C . ILE A 1 231 ? -2.271 -20.613 -13.684 1.00 90.38 231 ILE A C 1
ATOM 1869 O O . ILE A 1 231 ? -1.281 -20.306 -14.337 1.00 90.38 231 ILE A O 1
ATOM 1873 N N . VAL A 1 232 ? -3.045 -19.705 -13.085 1.00 91.25 232 VAL A N 1
ATOM 1874 C CA . VAL A 1 232 ? -2.804 -18.259 -13.174 1.00 91.25 232 VAL A CA 1
ATOM 1875 C C . VAL A 1 232 ? -1.423 -17.906 -12.620 1.00 91.25 232 VAL A C 1
ATOM 1877 O O . VAL A 1 232 ? -0.685 -17.187 -13.280 1.00 91.25 232 VAL A O 1
ATOM 1880 N N . LEU A 1 233 ? -1.020 -18.460 -11.469 1.00 91.25 233 LEU A N 1
ATOM 1881 C CA . LEU A 1 233 ? 0.327 -18.260 -10.920 1.00 91.25 233 LEU A CA 1
ATOM 1882 C C . LEU A 1 233 ? 1.425 -18.744 -11.873 1.00 91.25 233 LEU A C 1
ATOM 1884 O O . LEU A 1 233 ? 2.387 -18.020 -12.099 1.00 91.25 233 LEU A O 1
ATOM 1888 N N . VAL A 1 234 ? 1.283 -19.946 -12.435 1.00 92.44 234 VAL A N 1
ATOM 1889 C CA . VAL A 1 234 ? 2.251 -20.523 -13.383 1.00 92.44 234 VAL A CA 1
ATOM 1890 C C . VAL A 1 234 ? 2.346 -19.674 -14.647 1.00 92.44 234 VAL A C 1
ATOM 1892 O O . VAL A 1 234 ? 3.449 -19.380 -15.093 1.00 92.44 234 VAL A O 1
ATOM 1895 N N . VAL A 1 235 ? 1.214 -19.235 -15.200 1.00 93.62 235 VAL A N 1
ATOM 1896 C CA . VAL A 1 235 ? 1.185 -18.356 -16.375 1.00 93.62 235 VAL A CA 1
ATOM 1897 C C . VAL A 1 235 ? 1.835 -17.017 -16.050 1.00 93.62 235 VAL A C 1
ATOM 1899 O O . VAL A 1 235 ? 2.710 -16.575 -16.789 1.00 93.62 235 VAL A O 1
ATOM 1902 N N . MET A 1 236 ? 1.472 -16.392 -14.927 1.00 93.62 236 MET A N 1
ATOM 1903 C CA . MET A 1 236 ? 2.001 -15.078 -14.580 1.00 93.62 236 MET A CA 1
ATOM 1904 C C . MET A 1 236 ? 3.508 -15.110 -14.291 1.00 93.62 236 MET A C 1
ATOM 1906 O O . MET A 1 236 ? 4.257 -14.256 -14.772 1.00 93.62 236 MET A O 1
ATOM 1910 N N . LEU A 1 237 ? 3.967 -16.113 -13.538 1.00 93.75 237 LEU A N 1
ATOM 1911 C CA . LEU A 1 237 ? 5.390 -16.336 -13.291 1.00 93.75 237 LEU A CA 1
ATOM 1912 C C . LEU A 1 237 ? 6.124 -16.702 -14.583 1.00 93.75 237 LEU A C 1
ATOM 1914 O O . LEU A 1 237 ? 7.212 -16.193 -14.809 1.00 93.75 237 LEU A O 1
ATOM 1918 N N . GLY A 1 238 ? 5.522 -17.508 -15.460 1.00 93.56 238 GLY A N 1
ATOM 1919 C CA . GLY A 1 238 ? 6.085 -17.854 -16.764 1.00 93.56 238 GLY A CA 1
ATOM 1920 C C . GLY A 1 238 ? 6.294 -16.636 -17.661 1.00 93.56 238 GLY A C 1
ATOM 1921 O O . GLY A 1 238 ? 7.380 -16.470 -18.210 1.00 93.56 238 GLY A O 1
ATOM 1922 N N . ILE A 1 239 ? 5.298 -15.749 -17.750 1.00 92.44 239 ILE A N 1
ATOM 1923 C CA . ILE A 1 239 ? 5.411 -14.471 -18.469 1.00 92.44 239 ILE A CA 1
ATOM 1924 C C . ILE A 1 239 ? 6.529 -13.616 -17.859 1.00 92.44 239 ILE A C 1
ATOM 1926 O O . ILE A 1 239 ? 7.353 -13.089 -18.598 1.00 92.44 239 ILE A O 1
ATOM 1930 N N . MET A 1 240 ? 6.600 -13.517 -16.526 1.00 90.62 240 MET A N 1
ATOM 1931 C CA . MET A 1 240 ? 7.648 -12.757 -15.835 1.00 90.62 240 MET A CA 1
ATOM 1932 C C . MET A 1 240 ? 9.050 -13.318 -16.114 1.00 90.62 240 MET A C 1
ATOM 1934 O O . MET A 1 240 ? 9.953 -12.559 -16.456 1.00 90.62 240 MET A O 1
ATOM 1938 N N . SER A 1 241 ? 9.240 -14.636 -15.994 1.00 91.88 241 SER A N 1
ATOM 1939 C CA . SER A 1 241 ? 10.524 -15.295 -16.254 1.00 91.88 241 SER A CA 1
ATOM 1940 C C . SER A 1 241 ? 10.943 -15.145 -17.715 1.00 91.88 241 SER A C 1
ATOM 1942 O O . SER A 1 241 ? 12.102 -14.842 -17.988 1.00 91.88 241 SER A O 1
ATOM 1944 N N . LEU A 1 242 ? 10.007 -15.315 -18.655 1.00 91.75 242 LEU A N 1
ATOM 1945 C CA . LEU A 1 242 ? 10.276 -15.150 -20.080 1.00 91.75 242 LEU A CA 1
ATOM 1946 C C . LEU A 1 242 ? 10.645 -13.701 -20.411 1.00 91.75 242 LEU A C 1
ATOM 1948 O O . LEU A 1 242 ? 11.655 -13.476 -21.071 1.00 91.75 242 LEU A O 1
ATOM 1952 N N . ALA A 1 243 ? 9.876 -12.729 -19.916 1.00 88.31 243 ALA A N 1
ATOM 1953 C CA . ALA A 1 243 ? 10.168 -11.310 -20.097 1.00 88.31 243 ALA A CA 1
ATOM 1954 C C . ALA A 1 243 ? 11.549 -10.948 -19.535 1.00 88.31 243 ALA A C 1
ATOM 1956 O O . ALA A 1 243 ? 12.317 -10.263 -20.204 1.00 88.31 243 ALA A O 1
ATOM 1957 N N . ALA A 1 244 ? 11.907 -11.479 -18.360 1.00 88.75 244 ALA A N 1
ATOM 1958 C CA . ALA A 1 244 ? 13.216 -11.243 -17.765 1.00 88.75 244 ALA A CA 1
ATOM 1959 C C . ALA A 1 244 ? 14.368 -11.777 -18.627 1.00 88.75 244 ALA A C 1
ATOM 1961 O O . ALA A 1 244 ? 15.370 -11.087 -18.810 1.00 88.75 244 ALA A O 1
ATOM 1962 N N . ILE A 1 245 ? 14.217 -12.975 -19.200 1.00 88.81 245 ILE A N 1
ATOM 1963 C CA . ILE A 1 245 ? 15.212 -13.562 -20.107 1.00 88.81 245 ILE A CA 1
ATOM 1964 C C . ILE A 1 245 ? 15.321 -12.742 -21.396 1.00 88.81 245 ILE A C 1
ATOM 1966 O O . ILE A 1 245 ? 16.430 -12.407 -21.810 1.00 88.81 245 ILE A O 1
ATOM 1970 N N . VAL A 1 246 ? 14.186 -12.397 -22.014 1.00 87.75 246 VAL A N 1
ATOM 1971 C CA . VAL A 1 246 ? 14.143 -11.590 -23.245 1.00 87.75 246 VAL A CA 1
ATOM 1972 C C . VAL A 1 246 ? 14.818 -10.238 -23.027 1.00 87.75 246 VAL A C 1
ATOM 1974 O O . VAL A 1 246 ? 15.637 -9.830 -23.847 1.00 87.75 246 VAL A O 1
ATOM 1977 N N . GLU A 1 247 ? 14.542 -9.574 -21.904 1.00 84.06 247 GLU A N 1
ATOM 1978 C CA . GLU A 1 247 ? 15.152 -8.290 -21.566 1.00 84.06 247 GLU A CA 1
ATOM 1979 C C . GLU A 1 247 ? 16.670 -8.413 -21.370 1.00 84.06 247 GLU A C 1
ATOM 1981 O O . GLU A 1 247 ? 17.421 -7.604 -21.908 1.00 84.06 247 GLU A O 1
ATOM 1986 N N . VAL A 1 248 ? 17.158 -9.452 -20.679 1.00 87.94 248 VAL A N 1
ATOM 1987 C CA .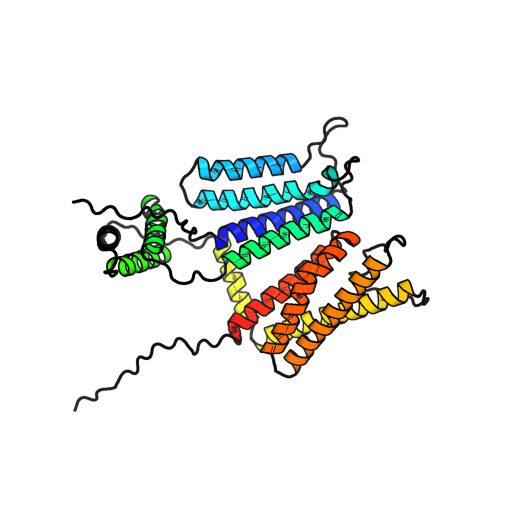 VAL A 1 248 ? 18.607 -9.696 -20.537 1.00 87.94 248 VAL A CA 1
ATOM 1988 C C . VAL A 1 248 ? 19.270 -9.918 -21.896 1.00 87.94 248 VAL A C 1
ATOM 1990 O O . VAL A 1 248 ? 20.303 -9.311 -22.174 1.00 87.94 248 VAL A O 1
ATOM 1993 N N . VAL A 1 249 ? 18.684 -10.761 -22.753 1.00 86.69 249 VAL A N 1
ATOM 1994 C CA . VAL A 1 249 ? 19.213 -11.023 -24.101 1.00 86.69 249 VAL A CA 1
ATOM 1995 C C . VAL A 1 249 ? 19.254 -9.734 -24.915 1.00 86.69 249 VAL A C 1
ATOM 1997 O O . VAL A 1 249 ? 20.279 -9.436 -25.523 1.00 86.69 249 VAL A O 1
ATOM 2000 N N . TYR A 1 250 ? 18.183 -8.942 -24.878 1.00 81.06 250 TYR A N 1
ATOM 2001 C CA . TYR A 1 250 ? 18.110 -7.658 -25.566 1.00 81.06 250 TYR A CA 1
ATOM 2002 C C . TYR A 1 250 ? 19.194 -6.684 -25.089 1.00 81.06 250 TYR A C 1
ATOM 2004 O O . TYR A 1 250 ? 19.929 -6.134 -25.908 1.00 81.06 250 TYR A O 1
ATOM 2012 N N . LEU A 1 251 ? 19.357 -6.524 -23.772 1.00 80.44 251 LEU A N 1
ATOM 2013 C CA . LEU A 1 251 ? 20.379 -5.652 -23.189 1.00 80.44 251 LEU A CA 1
ATOM 2014 C C . LEU A 1 251 ? 21.796 -6.059 -23.623 1.00 80.44 251 LEU A C 1
ATOM 2016 O O . LEU A 1 251 ? 22.628 -5.195 -23.904 1.00 80.44 251 LEU A O 1
ATOM 2020 N N . LEU A 1 252 ? 22.075 -7.364 -23.707 1.00 83.19 252 LEU A N 1
ATOM 2021 C CA . LEU A 1 252 ? 23.361 -7.881 -24.179 1.00 83.19 252 LEU A CA 1
ATOM 2022 C C . LEU A 1 252 ? 23.552 -7.647 -25.686 1.00 83.19 252 LEU A C 1
ATOM 2024 O O . LEU A 1 252 ? 24.594 -7.130 -26.084 1.00 83.19 252 LEU A O 1
ATOM 2028 N N . VAL A 1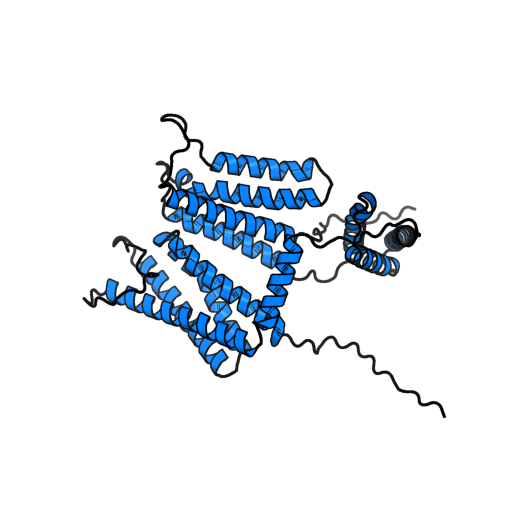 253 ? 22.553 -7.963 -26.518 1.00 81.88 253 VAL A N 1
ATOM 2029 C CA . VAL A 1 253 ? 22.575 -7.729 -27.978 1.00 81.88 253 VAL A CA 1
ATOM 2030 C C . VAL A 1 253 ? 22.829 -6.255 -28.288 1.00 81.88 253 VAL A C 1
ATOM 2032 O O . VAL A 1 253 ? 23.740 -5.941 -29.056 1.00 81.88 253 VAL A O 1
ATOM 2035 N N . PHE A 1 254 ? 22.087 -5.360 -27.629 1.00 76.56 254 PHE A N 1
ATOM 2036 C CA . PHE A 1 254 ? 22.236 -3.913 -27.759 1.00 76.56 254 PHE A CA 1
ATOM 2037 C C . PHE A 1 254 ? 23.649 -3.452 -27.383 1.00 76.56 254 PHE A C 1
ATOM 2039 O O . PHE A 1 254 ? 24.267 -2.674 -28.107 1.00 76.56 254 PHE A O 1
ATOM 2046 N N . ARG A 1 255 ? 24.205 -3.961 -26.275 1.00 76.06 255 ARG A N 1
ATOM 2047 C CA . ARG A 1 255 ? 25.539 -3.561 -25.807 1.00 76.06 255 ARG A CA 1
ATOM 2048 C C . ARG A 1 255 ? 26.671 -4.049 -26.711 1.00 76.06 255 ARG A C 1
ATOM 2050 O O . ARG A 1 255 ? 27.652 -3.327 -26.874 1.00 76.06 255 ARG A O 1
ATOM 2057 N N . PHE A 1 256 ? 26.567 -5.265 -27.240 1.00 79.19 256 PHE A N 1
ATOM 2058 C CA . PHE A 1 256 ? 27.615 -5.881 -28.059 1.00 79.19 256 PHE A CA 1
ATOM 2059 C C . PHE A 1 256 ? 27.462 -5.605 -29.561 1.00 79.19 256 PHE A C 1
ATOM 2061 O O . PHE A 1 256 ? 28.265 -6.102 -30.347 1.00 79.19 256 PHE A O 1
ATOM 2068 N N . GLY A 1 257 ? 26.479 -4.790 -29.964 1.00 65.94 257 GLY A N 1
ATOM 2069 C CA . GLY A 1 257 ? 26.342 -4.321 -31.344 1.00 65.94 257 GLY A CA 1
ATOM 2070 C C . GLY A 1 257 ? 26.022 -5.433 -32.343 1.00 65.94 257 GLY A C 1
ATOM 2071 O O . GLY A 1 257 ? 26.362 -5.323 -33.520 1.00 65.94 257 GLY A O 1
ATOM 2072 N N . LEU A 1 258 ? 25.388 -6.519 -31.892 1.00 65.56 258 LEU A N 1
ATOM 2073 C CA . LEU A 1 258 ? 24.853 -7.517 -32.811 1.00 65.56 258 LEU A CA 1
ATOM 2074 C C . LEU A 1 258 ? 23.676 -6.852 -33.539 1.00 65.56 258 LEU A C 1
ATOM 2076 O O . LEU A 1 258 ? 22.664 -6.559 -32.908 1.00 65.56 258 LEU A O 1
ATOM 2080 N N . ASN A 1 259 ? 23.814 -6.582 -34.843 1.00 57.91 259 ASN A N 1
ATOM 2081 C CA . ASN A 1 259 ? 22.786 -5.972 -35.705 1.00 57.91 259 ASN A CA 1
ATOM 2082 C C . ASN A 1 259 ? 21.588 -6.921 -35.924 1.00 57.91 259 ASN A C 1
ATOM 2084 O O . ASN A 1 259 ? 21.273 -7.313 -37.045 1.00 57.91 259 ASN A O 1
ATOM 2088 N N . ILE A 1 260 ? 20.941 -7.342 -34.840 1.00 61.09 260 ILE A N 1
ATOM 2089 C CA . ILE A 1 260 ? 19.782 -8.225 -34.829 1.00 61.09 260 ILE A CA 1
ATOM 2090 C C . ILE A 1 260 ? 18.605 -7.384 -34.342 1.00 61.09 260 ILE A C 1
ATOM 2092 O O . ILE A 1 260 ? 18.491 -7.066 -33.159 1.00 61.09 260 ILE A O 1
ATOM 2096 N N . HIS A 1 261 ? 17.725 -7.000 -35.262 1.00 55.38 261 HIS A N 1
ATOM 2097 C CA . HIS A 1 261 ? 16.477 -6.323 -34.924 1.00 55.38 261 HIS A CA 1
ATOM 2098 C C . HIS A 1 261 ? 15.453 -7.365 -34.473 1.00 55.38 261 HIS A C 1
ATOM 2100 O O . HIS A 1 261 ? 14.781 -7.994 -35.287 1.00 55.38 261 HIS A O 1
ATOM 2106 N N . ILE A 1 262 ? 15.369 -7.587 -33.162 1.00 58.81 262 ILE A N 1
ATOM 2107 C CA . ILE A 1 262 ? 14.327 -8.428 -32.568 1.00 58.81 262 ILE A CA 1
ATOM 2108 C C . ILE A 1 262 ? 13.054 -7.572 -32.471 1.00 58.81 262 ILE A C 1
ATOM 2110 O O . ILE A 1 262 ? 13.110 -6.516 -31.839 1.00 58.81 262 ILE A O 1
ATOM 2114 N N . PRO A 1 263 ? 11.916 -7.973 -33.072 1.00 54.16 263 PRO A N 1
ATOM 2115 C CA . PRO A 1 263 ? 10.662 -7.248 -32.909 1.00 54.16 263 PRO A CA 1
ATOM 2116 C C . PRO A 1 263 ? 10.260 -7.250 -31.431 1.00 54.16 263 PRO A C 1
ATOM 2118 O O . PRO A 1 263 ? 10.147 -8.296 -30.790 1.00 54.16 263 PRO A O 1
ATOM 2121 N N . ILE A 1 264 ? 10.095 -6.051 -30.885 1.00 53.28 264 ILE A N 1
ATOM 2122 C CA . ILE A 1 264 ? 9.909 -5.809 -29.458 1.00 53.28 264 ILE A CA 1
ATOM 2123 C C . ILE A 1 264 ? 8.407 -5.928 -29.129 1.00 53.28 264 ILE A C 1
ATOM 2125 O O . ILE A 1 264 ? 7.585 -5.330 -29.827 1.00 53.28 264 ILE A O 1
ATOM 2129 N N . PRO A 1 265 ? 7.996 -6.653 -28.074 1.00 51.31 265 PRO A N 1
ATOM 2130 C CA . PRO A 1 265 ? 6.650 -6.519 -27.520 1.00 51.31 265 PRO A CA 1
ATOM 2131 C C . PRO A 1 265 ? 6.398 -5.063 -27.095 1.00 51.31 265 PRO A C 1
ATOM 2133 O O . PRO A 1 265 ? 7.230 -4.499 -26.399 1.00 51.31 265 PRO A O 1
ATOM 2136 N N . LEU A 1 266 ? 5.254 -4.466 -27.445 1.00 42.00 266 LEU A N 1
ATOM 2137 C CA . LEU A 1 266 ? 4.910 -3.041 -27.225 1.00 42.00 266 LEU A CA 1
ATOM 2138 C C . LEU A 1 266 ? 5.158 -2.500 -25.791 1.00 42.00 266 LEU A C 1
ATOM 2140 O O . LEU A 1 266 ? 5.306 -1.302 -25.588 1.00 42.00 266 LEU A O 1
ATOM 2144 N N . PHE A 1 267 ? 5.241 -3.374 -24.787 1.00 44.34 267 PHE A N 1
ATOM 2145 C CA . PHE A 1 267 ? 5.539 -3.033 -23.388 1.00 44.34 267 PHE A CA 1
ATOM 2146 C C . PHE A 1 267 ? 7.042 -2.849 -23.085 1.00 44.34 267 PHE A C 1
ATOM 2148 O O . PHE A 1 267 ? 7.391 -2.409 -21.996 1.00 44.34 267 PHE A O 1
ATOM 2155 N N . LEU A 1 268 ? 7.926 -3.219 -24.018 1.00 44.62 268 LEU A N 1
ATOM 2156 C CA . LEU A 1 268 ? 9.391 -3.197 -23.898 1.00 44.62 268 LEU A CA 1
ATOM 2157 C C . LEU A 1 268 ? 10.047 -2.115 -24.785 1.00 44.62 268 LEU A C 1
ATOM 2159 O O . LEU A 1 268 ? 11.256 -1.926 -24.717 1.00 44.62 268 LEU A O 1
ATOM 2163 N N . THR A 1 269 ? 9.275 -1.406 -25.620 1.00 45.66 269 THR A N 1
ATOM 2164 C CA . THR A 1 269 ? 9.764 -0.346 -26.529 1.00 45.66 269 THR A CA 1
ATOM 2165 C C . THR A 1 269 ? 9.906 1.029 -25.876 1.00 45.66 269 THR A C 1
ATOM 2167 O O . THR A 1 269 ? 10.434 1.946 -26.497 1.00 45.66 269 THR A O 1
ATOM 2170 N N . LEU A 1 270 ? 9.406 1.208 -24.653 1.00 42.56 270 LEU A N 1
ATOM 2171 C CA . LEU A 1 270 ? 9.317 2.515 -24.001 1.00 42.56 270 LEU A CA 1
ATOM 2172 C C . LEU A 1 270 ? 10.483 2.715 -23.031 1.00 42.56 270 LEU A C 1
ATOM 2174 O O . LEU A 1 270 ? 10.341 2.500 -21.832 1.00 42.56 270 LEU A O 1
ATOM 2178 N N . GLY A 1 271 ? 11.624 3.122 -23.580 1.00 45.84 271 GLY A N 1
ATOM 2179 C CA . GLY A 1 271 ? 12.799 3.527 -22.815 1.00 45.84 271 GLY A CA 1
ATOM 2180 C C . GLY A 1 271 ? 13.984 3.748 -23.743 1.00 45.84 271 GLY A C 1
ATOM 2181 O O . GLY A 1 271 ? 14.702 2.805 -24.074 1.00 45.84 271 GLY A O 1
ATOM 2182 N N . GLU A 1 272 ? 14.185 4.982 -24.209 1.00 44.38 272 GLU A N 1
ATOM 2183 C CA . GLU A 1 272 ? 15.412 5.352 -24.915 1.00 44.38 272 GLU A CA 1
ATOM 2184 C C . GLU A 1 272 ? 16.603 5.163 -23.967 1.00 44.38 272 GLU A C 1
ATOM 2186 O O . GLU A 1 272 ? 16.841 5.943 -23.043 1.00 44.38 272 GLU A O 1
ATOM 2191 N N . TYR A 1 273 ? 17.364 4.091 -24.184 1.00 51.59 273 TYR A N 1
ATOM 2192 C CA . TYR A 1 273 ? 18.624 3.850 -23.497 1.00 51.59 273 TYR A CA 1
ATOM 2193 C C . TYR A 1 273 ? 19.630 4.915 -23.935 1.00 51.59 273 TYR A C 1
ATOM 2195 O O . TYR A 1 273 ? 20.312 4.767 -24.950 1.00 51.59 273 TYR A O 1
ATOM 2203 N N . SER A 1 274 ? 19.743 6.003 -23.176 1.00 47.34 274 SER A N 1
ATOM 2204 C CA . SER A 1 274 ? 20.784 6.993 -23.425 1.00 47.34 274 SER A CA 1
ATOM 2205 C C . SER A 1 274 ? 22.160 6.339 -23.225 1.00 47.34 274 SER A C 1
ATOM 2207 O O . SER A 1 274 ? 22.475 5.758 -22.183 1.00 47.34 274 SER A O 1
ATOM 2209 N N . ALA A 1 275 ? 23.009 6.422 -24.252 1.00 44.09 275 ALA A N 1
ATOM 2210 C CA . ALA A 1 275 ? 24.333 5.793 -24.313 1.00 44.09 275 ALA A CA 1
ATOM 2211 C C . ALA A 1 275 ? 25.344 6.309 -23.258 1.00 44.09 275 ALA A C 1
ATOM 2213 O O . ALA A 1 275 ? 26.507 5.908 -23.262 1.00 44.09 275 ALA A O 1
ATOM 2214 N N . GLN A 1 276 ? 24.911 7.183 -22.344 1.00 47.34 276 GLN A N 1
ATOM 2215 C CA . GLN A 1 276 ? 25.715 7.768 -21.271 1.00 47.34 276 GLN A CA 1
ATOM 2216 C C . GLN A 1 276 ? 25.606 7.017 -19.932 1.00 47.34 276 GLN A C 1
ATOM 2218 O O . GLN A 1 276 ? 26.237 7.420 -18.955 1.00 47.34 276 GLN A O 1
ATOM 2223 N N . PHE A 1 277 ? 24.853 5.913 -19.847 1.00 56.97 277 PHE A N 1
ATOM 2224 C CA . PHE A 1 277 ? 24.828 5.108 -18.623 1.00 56.97 277 PHE A CA 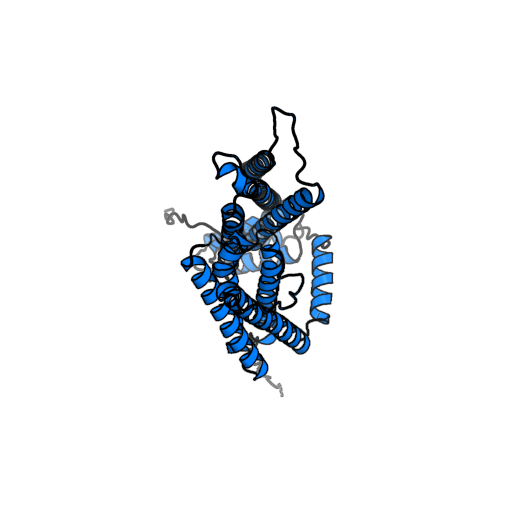1
ATOM 2225 C C . PHE A 1 277 ? 26.206 4.510 -18.313 1.00 56.97 277 PHE A C 1
ATOM 2227 O O . PHE A 1 277 ? 26.770 3.742 -19.095 1.00 56.97 277 PHE A O 1
ATOM 2234 N N . HIS A 1 278 ? 26.735 4.818 -17.124 1.00 65.88 278 HIS A N 1
ATOM 2235 C CA . HIS A 1 278 ? 27.952 4.190 -16.616 1.00 65.88 278 HIS A CA 1
ATOM 2236 C C . HIS A 1 278 ? 27.824 2.661 -16.679 1.00 65.88 278 HIS A C 1
ATOM 2238 O O . HIS A 1 278 ? 26.866 2.090 -16.155 1.00 65.88 278 HIS A O 1
ATOM 2244 N N . ILE A 1 279 ? 28.835 1.992 -17.243 1.00 74.31 279 ILE A N 1
ATOM 2245 C CA . ILE A 1 279 ? 28.893 0.527 -17.413 1.00 74.31 279 ILE A CA 1
ATOM 2246 C C . ILE A 1 279 ? 28.519 -0.253 -16.143 1.00 74.31 279 ILE A C 1
ATOM 2248 O O . ILE A 1 279 ? 27.906 -1.312 -16.220 1.00 74.31 279 ILE A O 1
ATOM 2252 N N . ARG A 1 280 ? 28.823 0.298 -14.961 1.00 79.12 280 ARG A N 1
ATOM 2253 C CA . ARG A 1 280 ? 28.463 -0.289 -13.665 1.00 79.12 280 ARG A CA 1
ATOM 2254 C C . ARG A 1 280 ? 26.947 -0.412 -13.480 1.00 79.12 280 ARG A C 1
ATOM 2256 O O . ARG A 1 280 ? 26.484 -1.484 -13.118 1.00 79.12 280 ARG A O 1
ATOM 2263 N N . TRP A 1 281 ? 26.173 0.636 -13.766 1.00 78.00 281 TRP A N 1
ATOM 2264 C CA . TRP A 1 281 ? 24.707 0.618 -13.639 1.00 78.00 281 TRP A CA 1
ATOM 2265 C C . TRP A 1 281 ? 24.050 -0.350 -14.620 1.00 78.00 281 TRP A C 1
ATOM 2267 O O . TRP A 1 281 ? 23.131 -1.074 -14.243 1.00 78.00 281 TRP A O 1
ATOM 2277 N N . PHE A 1 282 ? 24.574 -0.417 -15.845 1.00 79.69 282 PHE A N 1
ATOM 2278 C CA . PHE A 1 282 ? 24.154 -1.415 -16.824 1.00 79.69 282 PHE A CA 1
ATOM 2279 C C . PHE A 1 282 ? 24.392 -2.841 -16.306 1.00 79.69 282 PHE A C 1
ATOM 2281 O O . PHE A 1 282 ? 23.465 -3.649 -16.284 1.00 79.69 282 PHE A O 1
ATOM 2288 N N . LEU A 1 283 ? 25.604 -3.136 -15.819 1.00 84.69 283 LEU A N 1
ATOM 2289 C CA . LEU A 1 283 ? 25.940 -4.451 -15.265 1.00 84.69 283 LEU A CA 1
ATOM 2290 C C . LEU A 1 283 ? 25.074 -4.805 -14.050 1.00 84.69 283 LEU A C 1
ATOM 2292 O O . LEU A 1 283 ? 24.613 -5.940 -13.955 1.00 84.69 283 LEU A O 1
ATOM 2296 N N . TYR A 1 284 ? 24.797 -3.848 -13.158 1.00 86.56 284 TYR A N 1
ATOM 2297 C CA . TYR A 1 284 ? 23.896 -4.067 -12.023 1.00 86.56 284 TYR A CA 1
ATOM 2298 C C . TYR A 1 284 ? 22.468 -4.397 -12.466 1.00 86.56 284 TYR A C 1
ATOM 2300 O O . TYR A 1 284 ? 21.887 -5.349 -11.945 1.00 86.56 284 TYR A O 1
ATOM 2308 N N . ARG A 1 285 ? 21.913 -3.665 -13.446 1.00 86.44 285 ARG A N 1
ATOM 2309 C CA . ARG A 1 285 ? 20.579 -3.953 -14.003 1.00 86.44 285 ARG A CA 1
ATOM 2310 C C . ARG A 1 285 ? 20.534 -5.356 -14.604 1.00 86.44 285 ARG A C 1
ATOM 2312 O O . ARG A 1 285 ? 19.658 -6.133 -14.241 1.00 86.44 285 ARG A O 1
ATOM 2319 N N . VAL A 1 286 ? 21.491 -5.696 -15.470 1.00 88.31 286 VAL A N 1
ATOM 2320 C CA . VAL A 1 286 ? 21.559 -7.017 -16.121 1.00 88.31 286 VAL A CA 1
ATOM 2321 C C . VAL A 1 286 ? 21.700 -8.136 -15.089 1.00 88.31 286 VAL A C 1
ATOM 2323 O O . VAL A 1 286 ? 20.990 -9.135 -15.176 1.00 88.31 286 VAL A O 1
ATOM 2326 N N . ALA A 1 287 ? 22.566 -7.970 -14.086 1.00 91.25 287 ALA A N 1
ATOM 2327 C CA . ALA A 1 287 ? 22.769 -8.967 -13.039 1.00 91.25 287 ALA A CA 1
ATOM 2328 C C . ALA A 1 287 ? 21.502 -9.197 -12.199 1.00 91.25 287 ALA A C 1
ATOM 2330 O O . ALA A 1 287 ? 21.126 -10.346 -11.964 1.00 91.25 287 ALA A O 1
ATOM 2331 N N . LEU A 1 288 ? 20.818 -8.125 -11.779 1.00 92.00 288 LEU A N 1
ATOM 2332 C CA . LEU A 1 288 ? 19.556 -8.228 -11.040 1.00 92.00 288 LEU A CA 1
ATOM 2333 C C . LEU A 1 288 ? 18.457 -8.865 -11.893 1.00 92.00 288 LEU A C 1
ATOM 2335 O O . LEU A 1 288 ? 17.783 -9.777 -11.418 1.00 92.00 288 LEU A O 1
ATOM 2339 N N . GLN A 1 289 ? 18.316 -8.442 -13.150 1.00 91.81 289 GLN A N 1
ATOM 2340 C CA . GLN A 1 289 ? 17.329 -8.996 -14.076 1.00 91.81 289 GLN A CA 1
ATOM 2341 C C . GLN A 1 289 ? 17.552 -10.495 -14.303 1.00 91.81 289 GLN A C 1
ATOM 2343 O O . GLN A 1 289 ? 16.614 -11.287 -14.206 1.00 91.81 289 GLN A O 1
ATOM 2348 N N . ALA A 1 290 ? 18.803 -10.903 -14.532 1.00 92.50 290 ALA A N 1
ATOM 2349 C CA . ALA A 1 290 ? 19.169 -12.305 -14.689 1.00 92.50 290 ALA A CA 1
ATOM 2350 C C . ALA A 1 290 ? 18.885 -13.109 -13.414 1.00 92.50 290 ALA A C 1
ATOM 2352 O O . ALA A 1 290 ? 18.293 -14.186 -13.489 1.00 92.50 290 ALA A O 1
ATOM 2353 N N . ALA A 1 291 ? 19.236 -12.578 -12.237 1.00 94.56 291 ALA A N 1
ATOM 2354 C CA . ALA A 1 291 ? 18.939 -13.224 -10.962 1.00 94.56 291 ALA A CA 1
ATOM 2355 C C . ALA A 1 291 ? 17.426 -13.416 -10.762 1.00 94.56 291 ALA A C 1
ATOM 2357 O O . ALA A 1 291 ? 16.986 -14.504 -10.397 1.00 94.56 291 ALA A O 1
ATOM 2358 N N . ILE A 1 292 ? 16.613 -12.399 -11.058 1.00 93.44 292 ILE A N 1
ATOM 2359 C CA . ILE A 1 292 ? 15.149 -12.467 -10.966 1.00 93.44 292 ILE A CA 1
ATOM 2360 C C . ILE A 1 292 ? 14.585 -13.495 -11.955 1.00 93.44 292 ILE A C 1
ATOM 2362 O O . ILE A 1 292 ? 13.744 -14.311 -11.569 1.00 93.44 292 ILE A O 1
ATOM 2366 N N . GLY A 1 293 ? 15.070 -13.508 -13.199 1.00 92.81 293 GLY A N 1
ATOM 2367 C CA . GLY A 1 293 ? 14.693 -14.494 -14.213 1.00 92.81 293 GLY A CA 1
ATOM 2368 C C . GLY A 1 293 ? 15.003 -15.929 -13.777 1.00 92.81 293 GLY A C 1
ATOM 2369 O O . GLY A 1 293 ? 14.128 -16.789 -13.829 1.00 92.81 293 GLY A O 1
ATOM 2370 N N . ILE A 1 294 ? 16.207 -16.179 -13.254 1.00 95.12 294 ILE A N 1
ATOM 2371 C CA . ILE A 1 294 ? 16.628 -17.503 -12.769 1.00 95.12 294 ILE A CA 1
ATOM 2372 C C . ILE A 1 294 ? 15.804 -17.936 -11.552 1.00 95.12 294 ILE A C 1
ATOM 2374 O O . ILE A 1 294 ? 15.277 -19.046 -11.530 1.00 95.12 294 ILE A O 1
ATOM 2378 N N . LEU A 1 295 ? 15.663 -17.077 -10.540 1.00 96.00 295 LEU A N 1
ATOM 2379 C CA . LEU A 1 295 ? 14.938 -17.409 -9.310 1.00 96.00 295 LEU A CA 1
ATOM 2380 C C . LEU A 1 295 ? 13.442 -17.640 -9.565 1.00 96.00 295 LEU A C 1
ATOM 2382 O O . LEU A 1 295 ? 12.868 -18.590 -9.028 1.00 96.00 295 LEU A O 1
ATOM 2386 N N . SER A 1 296 ? 12.821 -16.818 -10.418 1.00 94.44 296 SER A N 1
ATOM 2387 C CA . SER A 1 296 ? 11.423 -17.011 -10.824 1.00 94.44 296 SER A CA 1
ATOM 2388 C C . SER A 1 296 ? 11.243 -18.298 -11.634 1.00 94.44 296 SER A C 1
ATOM 2390 O O . SER A 1 296 ? 10.282 -19.027 -11.389 1.00 94.44 296 SER A O 1
ATOM 2392 N N . LEU A 1 297 ? 12.198 -18.646 -12.506 1.00 95.06 297 LEU A N 1
ATOM 2393 C CA . LEU A 1 297 ? 12.188 -19.899 -13.264 1.00 95.06 297 LEU A CA 1
ATOM 2394 C C . LEU A 1 297 ? 12.357 -21.125 -12.353 1.00 95.06 297 LEU A C 1
ATOM 2396 O O . LEU A 1 297 ? 11.635 -22.108 -12.513 1.00 95.06 297 LEU A O 1
ATOM 2400 N N . ILE A 1 298 ? 13.252 -21.067 -11.360 1.00 95.62 298 ILE A N 1
ATOM 2401 C CA . ILE A 1 298 ? 13.382 -22.108 -10.325 1.00 95.62 298 ILE A CA 1
ATOM 2402 C C . ILE A 1 298 ? 12.046 -22.280 -9.595 1.00 95.62 298 ILE A C 1
ATOM 2404 O O . ILE A 1 298 ? 11.560 -23.405 -9.452 1.00 95.62 298 ILE A O 1
ATOM 2408 N N . GLY A 1 299 ? 11.422 -21.171 -9.184 1.00 93.88 299 GLY A N 1
ATOM 2409 C CA . GLY A 1 299 ? 10.101 -21.176 -8.560 1.00 93.88 299 GLY A CA 1
ATOM 2410 C C . GLY A 1 299 ? 9.039 -21.844 -9.439 1.00 93.88 299 GLY A C 1
ATOM 2411 O O . GLY A 1 299 ? 8.324 -22.737 -8.982 1.00 93.88 299 GLY A O 1
ATOM 2412 N N . LEU A 1 300 ? 8.990 -21.472 -10.720 1.00 94.44 300 LEU A N 1
ATOM 2413 C CA . LEU A 1 300 ? 8.073 -22.017 -11.720 1.00 94.44 300 LEU A CA 1
ATOM 2414 C C . LEU A 1 300 ? 8.251 -23.531 -11.907 1.00 94.44 300 LEU A C 1
ATOM 2416 O O . LEU A 1 300 ? 7.273 -24.277 -11.857 1.00 94.44 300 LEU A O 1
ATOM 2420 N N . VAL A 1 301 ? 9.493 -23.997 -12.075 1.00 94.56 301 VAL A N 1
ATOM 2421 C CA . VAL A 1 301 ? 9.816 -25.421 -12.264 1.00 94.56 301 VAL A CA 1
ATOM 2422 C C . VAL A 1 301 ? 9.432 -26.243 -11.033 1.00 94.56 301 VAL A C 1
ATOM 2424 O O . VAL A 1 301 ? 8.871 -27.330 -11.175 1.00 94.56 301 VAL A O 1
ATOM 2427 N N . LEU A 1 302 ? 9.678 -25.733 -9.824 1.00 94.00 302 LEU A N 1
ATOM 2428 C CA . LEU A 1 302 ? 9.291 -26.405 -8.580 1.00 94.00 302 LEU A CA 1
ATOM 2429 C C . LEU A 1 302 ? 7.764 -26.500 -8.427 1.00 94.00 302 LEU A C 1
ATOM 2431 O O . LEU A 1 302 ? 7.253 -27.576 -8.112 1.00 94.00 302 LEU A O 1
ATOM 2435 N N . ILE A 1 303 ? 7.024 -25.426 -8.737 1.00 91.19 303 ILE A N 1
ATOM 2436 C CA . ILE A 1 303 ? 5.548 -25.444 -8.755 1.00 91.19 303 ILE A CA 1
ATOM 2437 C C . ILE A 1 303 ? 5.032 -26.453 -9.789 1.00 91.19 303 ILE A C 1
ATOM 2439 O O . ILE A 1 303 ? 4.048 -27.158 -9.539 1.00 91.19 303 ILE A O 1
ATOM 2443 N N . PHE A 1 304 ? 5.684 -26.549 -10.949 1.00 88.88 304 PHE A N 1
ATOM 2444 C CA . PHE A 1 304 ? 5.309 -27.500 -11.992 1.00 88.88 304 PHE A CA 1
ATOM 2445 C C . PHE A 1 304 ? 5.545 -28.953 -11.551 1.00 88.88 304 PHE A C 1
ATOM 2447 O O . PHE A 1 304 ? 4.664 -29.793 -11.724 1.00 88.88 304 PHE A O 1
ATOM 2454 N N . ARG A 1 305 ? 6.678 -29.224 -10.887 1.00 91.50 305 ARG A N 1
ATOM 2455 C CA . ARG A 1 305 ? 7.041 -30.537 -10.317 1.00 91.50 305 ARG A CA 1
ATOM 2456 C C . ARG A 1 305 ? 6.225 -30.947 -9.084 1.00 91.50 305 ARG A C 1
ATOM 2458 O O . ARG A 1 305 ? 6.338 -32.085 -8.645 1.00 91.50 305 ARG A O 1
ATOM 2465 N N . GLY A 1 306 ? 5.398 -30.052 -8.541 1.00 86.00 306 GLY A N 1
ATOM 2466 C CA . GLY A 1 306 ? 4.506 -30.329 -7.410 1.00 86.00 306 GLY A CA 1
ATOM 2467 C C . GLY A 1 306 ? 5.043 -29.899 -6.042 1.00 86.00 306 GLY A C 1
ATOM 2468 O O . GLY A 1 306 ? 4.310 -29.985 -5.058 1.00 86.00 306 GLY A O 1
ATOM 2469 N N . ASP A 1 307 ? 6.265 -29.363 -5.964 1.00 89.50 307 ASP A N 1
ATOM 2470 C CA . ASP A 1 307 ? 6.806 -28.770 -4.736 1.00 89.50 307 ASP A CA 1
ATOM 2471 C C . ASP A 1 307 ? 6.388 -27.297 -4.611 1.00 89.50 307 ASP A C 1
ATOM 2473 O O . ASP A 1 307 ? 7.168 -26.352 -4.767 1.00 89.50 307 ASP A O 1
ATOM 2477 N N . GLU A 1 308 ? 5.094 -27.098 -4.357 1.00 88.81 308 GLU A N 1
ATOM 2478 C CA . GLU A 1 308 ? 4.479 -25.770 -4.321 1.00 88.81 308 GLU A CA 1
ATOM 2479 C C . GLU A 1 308 ? 5.064 -24.884 -3.211 1.00 88.81 308 GLU A C 1
ATOM 2481 O O . GLU A 1 308 ? 5.166 -23.673 -3.383 1.00 88.81 308 GLU A O 1
ATOM 2486 N N . LYS A 1 309 ? 5.482 -25.457 -2.075 1.00 89.88 309 LYS A N 1
ATOM 2487 C CA . LYS A 1 309 ? 5.996 -24.670 -0.943 1.00 89.88 309 LYS A CA 1
ATOM 2488 C C . LYS A 1 309 ? 7.330 -24.012 -1.281 1.00 89.88 309 LYS A C 1
ATOM 2490 O O . LYS A 1 309 ? 7.463 -22.801 -1.101 1.00 89.88 309 LYS A O 1
ATOM 2495 N N . HIS A 1 310 ? 8.294 -24.787 -1.778 1.00 91.44 310 HIS A N 1
ATOM 2496 C CA . HIS A 1 310 ? 9.600 -24.246 -2.155 1.00 91.44 310 HIS A CA 1
ATOM 2497 C C . HIS A 1 310 ? 9.509 -23.415 -3.435 1.00 91.44 310 HIS A C 1
ATOM 2499 O O . HIS A 1 310 ? 10.158 -22.375 -3.537 1.00 91.44 310 HIS A O 1
ATOM 2505 N N . GLY A 1 311 ? 8.656 -23.811 -4.382 1.00 93.62 311 GLY A N 1
ATOM 2506 C CA . GLY A 1 311 ? 8.452 -23.044 -5.603 1.00 93.62 311 GLY A CA 1
ATOM 2507 C C . G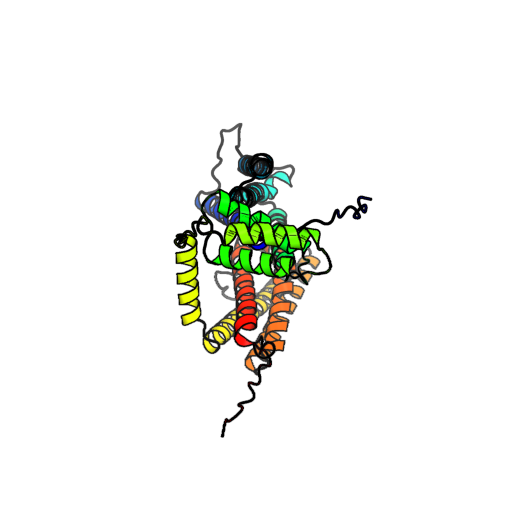LY A 1 311 ? 7.877 -21.647 -5.351 1.00 93.62 311 GLY A C 1
ATOM 2508 O O . GLY A 1 311 ? 8.412 -20.658 -5.852 1.00 93.62 311 GLY A O 1
ATOM 2509 N N . LEU A 1 312 ? 6.856 -21.533 -4.492 1.00 93.06 312 LEU A N 1
ATOM 2510 C CA . LEU A 1 312 ? 6.310 -20.233 -4.087 1.00 93.06 312 LEU A CA 1
ATOM 2511 C C . LEU A 1 312 ? 7.301 -19.414 -3.257 1.00 93.06 312 LEU A C 1
ATOM 2513 O O . LEU A 1 312 ? 7.298 -18.191 -3.360 1.00 93.06 312 LEU A O 1
ATOM 2517 N N . PHE A 1 313 ? 8.149 -20.062 -2.452 1.00 93.50 313 PHE A N 1
ATOM 2518 C CA . PHE A 1 313 ? 9.208 -19.372 -1.718 1.00 93.50 313 PHE A CA 1
ATOM 2519 C C . PHE A 1 313 ? 10.187 -18.681 -2.674 1.00 93.50 313 PHE A C 1
ATOM 2521 O O . PHE A 1 313 ? 10.389 -17.475 -2.555 1.00 93.50 313 PHE A O 1
ATOM 2528 N N . TRP A 1 314 ? 10.739 -19.398 -3.658 1.00 95.31 314 TRP A N 1
ATOM 2529 C CA . TRP A 1 314 ? 11.687 -18.816 -4.616 1.00 95.31 314 TRP A CA 1
ATOM 2530 C C . TRP A 1 314 ? 11.051 -17.756 -5.519 1.00 95.31 314 TRP A C 1
ATOM 2532 O O . TRP A 1 314 ? 11.662 -16.712 -5.744 1.00 95.31 314 TRP A O 1
ATOM 2542 N N . ALA A 1 315 ? 9.799 -17.961 -5.941 1.00 95.12 315 ALA A N 1
ATOM 2543 C CA . ALA A 1 315 ? 9.028 -16.940 -6.650 1.00 95.12 315 ALA A CA 1
ATOM 2544 C C . ALA A 1 315 ? 8.813 -15.676 -5.793 1.00 95.12 315 ALA A C 1
ATOM 2546 O O . ALA A 1 315 ? 8.909 -14.550 -6.278 1.00 95.12 315 ALA A O 1
ATOM 2547 N N . GLN A 1 316 ? 8.554 -15.837 -4.493 1.00 94.12 316 GLN A N 1
ATOM 2548 C CA . GLN A 1 316 ? 8.419 -14.705 -3.581 1.00 94.12 316 GLN A CA 1
ATOM 2549 C C . GLN A 1 316 ? 9.758 -13.983 -3.373 1.00 94.12 316 GLN A C 1
ATOM 2551 O O . GLN A 1 316 ? 9.783 -12.755 -3.368 1.00 94.12 316 GLN A O 1
ATOM 2556 N N . VAL A 1 317 ? 10.869 -14.716 -3.254 1.00 95.00 317 VAL A N 1
ATOM 2557 C CA . VAL A 1 317 ? 12.218 -14.133 -3.164 1.00 95.00 317 VAL A CA 1
ATOM 2558 C C . VAL A 1 317 ? 12.546 -13.323 -4.421 1.00 95.00 317 VAL A C 1
ATOM 2560 O O . VAL A 1 317 ? 12.988 -12.182 -4.295 1.00 95.00 317 VAL A O 1
ATOM 2563 N N . SER A 1 318 ? 12.270 -13.850 -5.621 1.00 95.88 318 SER A N 1
ATOM 2564 C CA . SER A 1 318 ? 12.507 -13.112 -6.869 1.00 95.88 318 SER A CA 1
ATOM 2565 C C . SER A 1 318 ? 11.678 -11.829 -6.948 1.00 95.88 318 SER A C 1
ATOM 2567 O O . SER A 1 318 ? 12.195 -10.791 -7.350 1.00 95.88 318 SER A O 1
ATOM 2569 N N . LEU A 1 319 ? 10.412 -11.874 -6.521 1.00 95.06 319 LEU A N 1
ATOM 2570 C CA . LEU A 1 319 ? 9.535 -10.699 -6.495 1.00 95.06 319 LEU A CA 1
ATOM 2571 C C . LEU A 1 319 ? 9.998 -9.651 -5.485 1.00 95.06 319 LEU A C 1
ATOM 2573 O O . LEU A 1 319 ? 9.931 -8.467 -5.788 1.00 95.06 319 LEU A O 1
ATOM 2577 N N . ILE A 1 320 ? 10.488 -10.061 -4.311 1.00 93.94 320 ILE A N 1
ATOM 2578 C CA . ILE A 1 320 ? 11.041 -9.124 -3.326 1.00 93.94 320 ILE A CA 1
ATOM 2579 C C . ILE A 1 320 ? 12.261 -8.417 -3.919 1.00 93.94 320 ILE A C 1
ATOM 2581 O O . ILE A 1 320 ? 12.280 -7.194 -3.937 1.00 93.94 320 ILE A O 1
ATOM 2585 N N . ILE A 1 321 ? 13.226 -9.158 -4.477 1.00 94.06 321 ILE A N 1
ATOM 2586 C CA . ILE A 1 321 ? 14.420 -8.567 -5.111 1.00 94.06 321 ILE A CA 1
ATOM 2587 C C . ILE A 1 321 ? 14.023 -7.615 -6.248 1.00 94.06 321 ILE A C 1
ATOM 2589 O O . ILE A 1 321 ? 14.590 -6.527 -6.374 1.00 94.06 321 ILE A O 1
ATOM 2593 N N . SER A 1 322 ? 13.024 -7.999 -7.045 1.00 93.38 322 SER A N 1
ATOM 2594 C CA . SER A 1 322 ? 12.486 -7.168 -8.121 1.00 93.38 322 SER A CA 1
ATOM 2595 C C . SER A 1 322 ? 11.882 -5.866 -7.595 1.00 93.38 322 SER A C 1
ATOM 2597 O O . SER A 1 322 ? 12.326 -4.780 -7.963 1.00 93.38 322 SER A O 1
ATOM 2599 N N . LEU A 1 323 ? 10.927 -5.965 -6.668 1.00 93.81 323 LEU A N 1
ATOM 2600 C CA . LEU A 1 323 ? 10.212 -4.822 -6.111 1.00 93.81 323 LEU A CA 1
ATOM 2601 C C . LEU A 1 323 ? 11.134 -3.893 -5.313 1.00 93.81 323 LEU A C 1
ATOM 2603 O O . LEU A 1 323 ? 10.943 -2.684 -5.366 1.00 93.81 323 LEU A O 1
ATOM 2607 N N . THR A 1 324 ? 12.121 -4.405 -4.578 1.00 92.19 324 THR A N 1
ATOM 2608 C CA . THR A 1 324 ? 12.966 -3.570 -3.707 1.00 92.19 324 THR A CA 1
ATOM 2609 C C . THR A 1 324 ? 14.259 -3.096 -4.360 1.00 92.19 324 THR A C 1
ATOM 2611 O O . THR A 1 324 ? 14.845 -2.133 -3.884 1.00 92.19 324 THR A O 1
ATOM 2614 N N . GLY A 1 325 ? 14.745 -3.788 -5.392 1.00 90.62 325 GLY A N 1
ATOM 2615 C CA . GLY A 1 325 ? 16.036 -3.513 -6.024 1.00 90.62 325 GLY A CA 1
ATOM 2616 C C . GLY A 1 325 ? 15.888 -3.084 -7.475 1.00 90.62 325 GLY A C 1
ATOM 2617 O O . GLY A 1 325 ? 16.132 -1.926 -7.809 1.00 90.62 325 GLY A O 1
ATOM 2618 N N . LEU A 1 326 ? 15.475 -4.016 -8.337 1.00 90.75 326 LEU A N 1
ATOM 2619 C CA . LEU A 1 326 ? 15.394 -3.780 -9.781 1.00 90.75 326 LEU A CA 1
ATOM 2620 C C . LEU A 1 326 ? 14.457 -2.617 -10.118 1.00 90.75 326 LEU A C 1
ATOM 2622 O O . LEU A 1 326 ? 14.844 -1.738 -10.884 1.00 90.75 326 LEU A O 1
ATOM 2626 N N . ASN A 1 327 ? 13.253 -2.585 -9.543 1.00 90.94 327 ASN A N 1
ATOM 2627 C CA . ASN A 1 327 ? 12.261 -1.578 -9.902 1.00 90.94 327 ASN A CA 1
ATOM 2628 C C . ASN A 1 327 ? 12.753 -0.163 -9.593 1.00 90.94 327 ASN A C 1
ATOM 2630 O O . ASN A 1 327 ? 12.446 0.731 -10.363 1.00 90.94 327 ASN A O 1
ATOM 2634 N N . LEU A 1 328 ? 13.577 0.062 -8.561 1.00 89.31 328 LEU A N 1
ATOM 2635 C CA . LEU A 1 328 ? 14.180 1.384 -8.328 1.00 89.31 328 LEU A CA 1
ATOM 2636 C C . LEU A 1 328 ? 15.052 1.836 -9.508 1.00 89.31 328 LEU A C 1
ATOM 2638 O O . LEU A 1 328 ? 15.034 3.009 -9.867 1.00 89.31 328 LEU A O 1
ATOM 2642 N N . ILE A 1 329 ? 15.781 0.910 -10.135 1.00 87.00 329 ILE A N 1
ATOM 2643 C CA . ILE A 1 329 ? 16.575 1.189 -11.339 1.00 87.00 329 ILE A CA 1
ATOM 2644 C C . ILE A 1 329 ? 15.651 1.391 -12.543 1.00 87.00 329 ILE A C 1
ATOM 2646 O O . ILE A 1 329 ? 15.857 2.310 -13.325 1.00 87.00 329 ILE A O 1
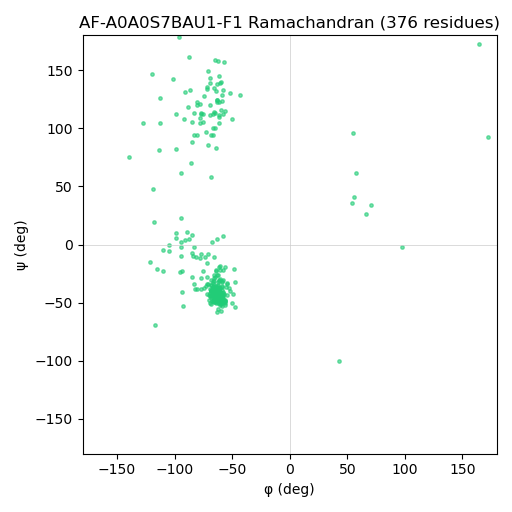ATOM 2650 N N . VAL A 1 330 ? 14.614 0.566 -12.693 1.00 84.56 330 VAL A N 1
ATOM 2651 C CA . VAL A 1 330 ? 13.671 0.675 -13.819 1.00 84.56 330 VAL A CA 1
ATOM 2652 C C . VAL A 1 330 ? 12.872 1.980 -13.741 1.00 84.56 330 VAL A C 1
ATOM 2654 O O . VAL A 1 330 ? 12.759 2.673 -14.741 1.00 84.56 330 VAL A O 1
ATOM 2657 N N . PHE A 1 331 ? 12.413 2.399 -12.559 1.00 85.62 331 PHE A N 1
ATOM 2658 C CA . PHE A 1 331 ? 11.753 3.693 -12.347 1.00 85.62 331 PHE A CA 1
ATOM 2659 C C . PHE A 1 331 ? 12.662 4.878 -12.683 1.00 85.62 331 PHE A C 1
ATOM 2661 O O . PHE A 1 331 ? 12.164 5.914 -13.110 1.00 85.62 331 PHE A O 1
ATOM 2668 N N . TYR A 1 332 ? 13.979 4.743 -12.512 1.00 82.88 332 TYR A N 1
ATOM 2669 C CA . TYR A 1 332 ? 14.930 5.791 -12.886 1.00 82.88 332 TYR A CA 1
ATOM 2670 C C . TYR A 1 332 ? 15.004 5.980 -14.406 1.00 82.88 332 TYR A C 1
ATOM 2672 O O . TYR A 1 332 ? 15.190 7.099 -14.874 1.00 82.88 332 TYR A O 1
ATOM 2680 N N . ILE A 1 333 ? 14.870 4.891 -15.168 1.00 76.12 333 ILE A N 1
ATOM 2681 C CA . ILE A 1 333 ? 15.061 4.879 -16.624 1.00 76.12 333 ILE A CA 1
ATOM 2682 C C . ILE A 1 333 ? 13.727 5.101 -17.342 1.00 76.12 333 ILE A C 1
ATOM 2684 O O . ILE A 1 333 ? 13.603 6.020 -18.143 1.00 76.12 333 ILE A O 1
ATOM 2688 N N . ASP A 1 334 ? 12.723 4.297 -16.998 1.00 72.31 334 ASP A N 1
ATOM 2689 C CA . ASP A 1 334 ? 11.471 4.161 -17.749 1.00 72.31 334 ASP A CA 1
ATOM 2690 C C . ASP A 1 334 ? 10.285 4.869 -17.054 1.00 72.31 334 ASP A C 1
ATOM 2692 O O . ASP A 1 334 ? 9.160 4.847 -17.553 1.00 72.31 334 ASP A O 1
ATOM 2696 N N . GLN A 1 335 ? 10.522 5.494 -15.890 1.00 78.06 335 GLN A N 1
ATOM 2697 C CA . GLN A 1 335 ? 9.573 6.299 -15.106 1.00 78.06 335 GLN A CA 1
ATOM 2698 C C . GLN A 1 335 ? 8.161 5.693 -15.007 1.00 78.06 335 GLN A C 1
ATOM 2700 O O . GLN A 1 335 ? 7.920 4.812 -14.183 1.00 78.06 335 GLN A O 1
ATOM 2705 N N . PHE A 1 336 ? 7.207 6.177 -15.809 1.00 69.00 336 PHE A N 1
ATOM 2706 C CA . PHE A 1 336 ? 5.803 5.773 -15.745 1.00 69.00 336 PHE A CA 1
ATOM 2707 C C . PHE A 1 336 ? 5.569 4.342 -16.252 1.00 69.00 336 PHE A C 1
ATOM 2709 O O . PHE A 1 336 ? 4.777 3.608 -15.661 1.00 69.00 336 PHE A O 1
ATOM 2716 N N . SER A 1 337 ? 6.319 3.881 -17.256 1.00 70.19 337 SER A N 1
ATOM 2717 C CA . SER A 1 337 ? 6.195 2.515 -17.794 1.00 70.19 337 SER A CA 1
ATOM 2718 C C . SER A 1 337 ? 6.486 1.444 -16.734 1.00 70.19 337 SER A C 1
ATOM 2720 O O . SER A 1 337 ? 5.882 0.367 -16.729 1.00 70.19 337 SER A O 1
ATOM 2722 N N . ALA A 1 338 ? 7.350 1.762 -15.763 1.00 80.62 338 ALA A N 1
ATOM 2723 C CA . ALA A 1 338 ? 7.696 0.880 -14.651 1.00 80.62 338 ALA A CA 1
ATOM 2724 C C . ALA A 1 338 ? 6.501 0.576 -13.721 1.00 80.62 338 ALA A C 1
ATOM 2726 O O . ALA A 1 338 ? 6.491 -0.454 -13.036 1.00 80.62 338 ALA A O 1
ATOM 2727 N N . VAL A 1 339 ? 5.471 1.433 -13.711 1.00 82.75 339 VAL A N 1
ATOM 2728 C CA . VAL A 1 339 ? 4.271 1.287 -12.873 1.00 82.75 339 VAL A CA 1
ATOM 2729 C C . VAL A 1 339 ? 3.491 0.027 -13.243 1.00 82.75 339 VAL A C 1
ATOM 2731 O O . VAL A 1 339 ? 3.111 -0.735 -12.355 1.00 82.75 339 VAL A O 1
ATOM 2734 N N . ILE A 1 340 ? 3.305 -0.249 -14.539 1.00 83.38 340 ILE A N 1
ATOM 2735 C CA . ILE A 1 340 ? 2.539 -1.413 -15.018 1.00 83.38 340 ILE A CA 1
ATOM 2736 C C . ILE A 1 340 ? 3.223 -2.717 -14.594 1.00 83.38 340 ILE A C 1
ATOM 2738 O O . ILE A 1 340 ? 2.584 -3.600 -14.016 1.00 83.38 340 ILE A O 1
ATOM 2742 N N . ASN A 1 341 ? 4.538 -2.821 -14.813 1.00 84.62 341 ASN A N 1
ATOM 2743 C CA . ASN A 1 341 ? 5.324 -3.984 -14.390 1.00 84.62 341 ASN A CA 1
ATOM 2744 C C . ASN A 1 341 ? 5.292 -4.155 -12.860 1.00 84.62 341 ASN A C 1
ATOM 2746 O O . ASN A 1 341 ? 5.117 -5.256 -12.341 1.00 84.62 341 ASN A O 1
ATOM 2750 N N . THR A 1 342 ? 5.371 -3.052 -12.118 1.00 90.06 342 THR A N 1
ATOM 2751 C CA . THR A 1 342 ? 5.275 -3.066 -10.655 1.00 90.06 342 THR A CA 1
ATOM 2752 C C . THR A 1 342 ? 3.911 -3.572 -10.178 1.00 90.06 342 THR A C 1
ATOM 2754 O O . THR A 1 342 ? 3.853 -4.437 -9.303 1.00 90.06 342 THR A O 1
ATOM 2757 N N . PHE A 1 343 ? 2.807 -3.112 -10.777 1.00 89.50 343 PHE A N 1
ATOM 2758 C CA . PHE A 1 343 ? 1.464 -3.623 -10.482 1.00 89.50 343 PHE A CA 1
ATOM 2759 C C . PHE A 1 343 ? 1.333 -5.111 -10.769 1.00 89.50 343 PHE A C 1
ATOM 2761 O O . PHE A 1 343 ? 0.776 -5.852 -9.957 1.00 89.50 343 PHE A O 1
ATOM 2768 N N . TYR A 1 344 ? 1.882 -5.552 -11.897 1.00 91.00 344 TYR A N 1
ATOM 2769 C CA . TYR A 1 344 ? 1.915 -6.957 -12.262 1.00 91.00 344 TYR A CA 1
ATOM 2770 C C . TYR A 1 344 ? 2.650 -7.798 -11.204 1.00 91.00 344 TYR A C 1
ATOM 2772 O O . TYR A 1 344 ? 2.118 -8.799 -10.725 1.00 91.00 344 TYR A O 1
ATOM 2780 N N . GLN A 1 345 ? 3.820 -7.347 -10.745 1.00 93.31 345 GLN A N 1
ATOM 2781 C CA . GLN A 1 345 ? 4.578 -8.006 -9.677 1.00 93.31 345 GLN A CA 1
ATOM 2782 C C . GLN A 1 345 ? 3.812 -8.019 -8.341 1.00 93.31 345 GLN A C 1
ATOM 2784 O O . GLN A 1 345 ? 3.741 -9.062 -7.685 1.00 93.31 345 GLN A O 1
ATOM 2789 N N . PHE A 1 346 ? 3.179 -6.907 -7.946 1.00 91.56 346 PHE A N 1
ATOM 2790 C CA . PHE A 1 346 ? 2.332 -6.860 -6.748 1.00 91.56 346 PHE A CA 1
ATOM 2791 C C . PHE A 1 346 ? 1.136 -7.813 -6.842 1.00 91.56 346 PHE A C 1
ATOM 2793 O O . PHE A 1 346 ? 0.824 -8.488 -5.859 1.00 91.56 346 PHE A O 1
ATOM 2800 N N . ALA A 1 347 ? 0.499 -7.926 -8.009 1.00 91.62 347 ALA A N 1
ATOM 2801 C CA . ALA A 1 347 ? -0.592 -8.869 -8.231 1.00 91.62 347 ALA A CA 1
ATOM 2802 C C . ALA A 1 347 ? -0.132 -10.319 -8.011 1.00 91.62 347 ALA A C 1
ATOM 2804 O O . ALA A 1 347 ? -0.826 -11.081 -7.335 1.00 91.62 347 ALA A O 1
ATOM 2805 N N . ILE A 1 348 ? 1.071 -10.683 -8.476 1.00 93.88 348 ILE A N 1
ATOM 2806 C CA . ILE A 1 348 ? 1.652 -12.005 -8.199 1.00 93.88 348 ILE A CA 1
ATOM 2807 C C . ILE A 1 348 ? 1.896 -12.185 -6.695 1.00 93.88 348 ILE A C 1
ATOM 2809 O O . ILE A 1 348 ? 1.515 -13.216 -6.143 1.00 93.88 348 ILE A O 1
ATOM 2813 N N . VAL A 1 349 ? 2.470 -11.197 -5.997 1.00 92.62 349 VAL A N 1
ATOM 2814 C CA . VAL A 1 349 ? 2.694 -11.277 -4.537 1.00 92.62 349 VAL A CA 1
ATOM 2815 C C . VAL A 1 349 ? 1.380 -11.501 -3.781 1.00 92.62 349 VAL A C 1
ATOM 2817 O O . VAL A 1 349 ? 1.307 -12.362 -2.897 1.00 92.62 349 VAL A O 1
ATOM 2820 N N . LEU A 1 350 ? 0.328 -10.757 -4.132 1.00 88.69 350 LEU A N 1
ATOM 2821 C CA . LEU A 1 350 ? -1.000 -10.910 -3.537 1.00 88.69 350 LEU A CA 1
ATOM 2822 C C . LEU A 1 350 ? -1.591 -12.292 -3.831 1.00 88.69 350 LEU A C 1
ATOM 2824 O O . LEU A 1 350 ? -2.146 -12.923 -2.927 1.00 88.69 350 LEU A O 1
ATOM 2828 N N . LEU A 1 351 ? -1.420 -12.796 -5.054 1.00 89.94 351 LEU A N 1
ATOM 2829 C CA . LEU A 1 351 ? -1.897 -14.114 -5.456 1.00 89.94 351 LEU A CA 1
ATOM 2830 C C . LEU A 1 351 ? -1.145 -15.243 -4.733 1.00 89.94 351 LEU A C 1
ATOM 2832 O O . LEU A 1 351 ? -1.790 -16.159 -4.228 1.00 89.94 351 LEU A O 1
ATOM 2836 N N . ILE A 1 352 ? 0.183 -15.149 -4.586 1.00 91.31 352 ILE A N 1
ATOM 2837 C CA . ILE A 1 352 ? 0.999 -16.086 -3.791 1.00 91.31 352 ILE A CA 1
ATOM 2838 C C . ILE A 1 352 ? 0.537 -16.082 -2.329 1.00 91.31 352 ILE A C 1
ATOM 2840 O O . ILE A 1 352 ? 0.335 -17.143 -1.733 1.00 91.31 352 ILE A O 1
ATOM 2844 N N . SER A 1 353 ? 0.340 -14.895 -1.747 1.00 87.56 353 SER A N 1
ATOM 2845 C CA . SER A 1 353 ? -0.118 -14.738 -0.362 1.00 87.56 353 SER A CA 1
ATOM 2846 C C . SER A 1 353 ? -1.508 -15.350 -0.150 1.00 87.56 353 SER A C 1
ATOM 2848 O O . SER A 1 353 ? -1.719 -16.117 0.796 1.00 87.56 353 SER A O 1
ATOM 2850 N N . SER A 1 354 ? -2.436 -15.086 -1.075 1.00 85.12 354 SER A N 1
ATOM 2851 C CA . SER A 1 354 ? -3.785 -15.658 -1.078 1.00 85.12 354 SER A CA 1
ATOM 2852 C C . SER A 1 354 ? -3.756 -17.182 -1.229 1.00 85.12 354 SER A C 1
ATOM 2854 O O . SER A 1 354 ? -4.344 -17.893 -0.411 1.00 85.12 354 SER A O 1
ATOM 2856 N N . TYR A 1 355 ? -3.004 -17.701 -2.207 1.00 87.75 355 TYR A N 1
ATOM 2857 C CA . TYR A 1 355 ? -2.870 -19.134 -2.473 1.00 87.75 355 TYR A CA 1
ATOM 2858 C C . TYR A 1 355 ? -2.308 -19.881 -1.263 1.00 87.75 355 TYR A C 1
ATOM 2860 O O . TYR A 1 355 ? -2.869 -20.887 -0.823 1.00 87.75 355 TYR A O 1
ATOM 2868 N N . ARG A 1 356 ? -1.237 -19.347 -0.662 1.00 87.31 356 ARG A N 1
ATOM 2869 C CA . ARG A 1 356 ? -0.621 -19.931 0.531 1.00 87.31 356 ARG A CA 1
ATOM 2870 C C . ARG A 1 356 ? -1.609 -19.979 1.694 1.00 87.31 356 ARG A C 1
ATOM 2872 O O . ARG A 1 356 ? -1.743 -21.032 2.313 1.00 87.31 356 ARG A O 1
ATOM 2879 N N . ARG A 1 357 ? -2.313 -18.873 1.973 1.00 83.31 357 ARG A N 1
ATOM 2880 C CA . ARG A 1 357 ? -3.286 -18.787 3.075 1.00 83.31 357 ARG A CA 1
ATOM 2881 C C . ARG A 1 357 ? -4.471 -19.737 2.883 1.00 83.31 357 ARG A C 1
ATOM 2883 O O . ARG A 1 357 ? -4.923 -20.313 3.863 1.00 83.31 357 ARG A O 1
ATOM 2890 N N . ARG A 1 358 ? -4.965 -19.893 1.650 1.00 82.94 358 ARG A N 1
ATOM 2891 C CA . ARG A 1 358 ? -6.159 -20.700 1.345 1.00 82.94 358 ARG A CA 1
ATOM 2892 C C . ARG A 1 358 ? -5.879 -22.195 1.213 1.00 82.94 358 ARG A C 1
ATOM 2894 O O . ARG A 1 358 ? -6.704 -22.989 1.645 1.00 82.94 358 ARG A O 1
ATOM 2901 N N . PHE A 1 359 ? -4.748 -22.584 0.619 1.00 84.62 359 PHE A N 1
ATOM 2902 C CA . PHE A 1 359 ? -4.534 -23.973 0.183 1.00 84.62 359 PHE A CA 1
ATOM 2903 C C . PHE A 1 359 ? -3.314 -24.673 0.793 1.00 84.62 359 PHE A C 1
ATOM 2905 O O . PHE A 1 359 ? -3.222 -25.894 0.684 1.00 84.62 359 PHE A O 1
ATOM 2912 N N . LEU A 1 360 ? -2.372 -23.940 1.403 1.00 79.88 360 LEU A N 1
ATOM 2913 C CA . LEU A 1 360 ? -1.133 -24.517 1.956 1.00 79.88 360 LEU A CA 1
ATOM 2914 C C . LEU A 1 360 ? -1.006 -24.392 3.478 1.00 79.88 360 LEU A C 1
ATOM 2916 O O . LEU A 1 360 ? -0.232 -25.137 4.085 1.00 79.88 360 LEU A O 1
ATOM 2920 N N . VAL A 1 361 ? -1.727 -23.462 4.108 1.00 74.69 361 VAL A N 1
ATOM 2921 C CA . VAL A 1 361 ? -1.835 -23.397 5.570 1.00 74.69 361 VAL A CA 1
ATOM 2922 C C . VAL A 1 361 ? -2.824 -24.476 6.016 1.00 74.69 361 VAL A C 1
ATOM 2924 O O . VAL A 1 361 ? -4.030 -24.330 5.845 1.00 74.69 361 VAL A O 1
ATOM 2927 N N . ASN A 1 362 ? -2.309 -25.578 6.570 1.00 51.03 362 ASN A N 1
ATOM 2928 C CA . ASN A 1 362 ? -3.131 -26.623 7.180 1.00 51.03 362 ASN A CA 1
ATOM 2929 C C . ASN A 1 362 ? -3.982 -26.018 8.308 1.00 51.03 362 ASN A C 1
ATOM 2931 O O . ASN A 1 362 ? -3.448 -25.682 9.363 1.00 51.03 362 ASN A O 1
ATOM 2935 N N . GLN A 1 363 ? -5.304 -25.974 8.132 1.00 45.56 363 GLN A N 1
ATOM 2936 C CA . GLN A 1 363 ? -6.271 -25.699 9.209 1.00 45.56 363 GLN A CA 1
ATOM 2937 C C . GLN A 1 363 ? -6.327 -26.831 10.264 1.00 45.56 363 GLN A C 1
ATOM 2939 O O . GLN A 1 363 ? -7.104 -26.778 11.207 1.00 45.56 363 GLN A O 1
ATOM 2944 N N . SER A 1 364 ? -5.502 -27.877 10.133 1.00 41.16 364 SER A N 1
ATOM 2945 C CA . SER A 1 364 ? -5.580 -29.105 10.932 1.00 41.16 364 SER A CA 1
ATOM 2946 C C . SER A 1 364 ? -4.867 -29.058 12.291 1.00 41.16 364 SER A C 1
ATOM 2948 O O . SER A 1 364 ? -4.727 -30.111 12.908 1.00 41.16 364 SER A O 1
ATOM 2950 N N . LYS A 1 365 ? -4.368 -27.902 12.751 1.00 39.81 365 LYS A N 1
ATOM 2951 C CA . LYS A 1 365 ? -3.714 -27.786 14.072 1.00 39.81 365 LYS A CA 1
ATOM 2952 C C . LYS A 1 365 ? -4.549 -27.103 15.159 1.00 39.81 365 LYS A C 1
ATOM 2954 O O . LYS A 1 365 ? -4.150 -27.195 16.310 1.00 39.81 365 LYS A O 1
ATOM 2959 N N . ASP A 1 366 ? -5.725 -26.574 14.819 1.00 38.56 366 ASP A N 1
ATOM 2960 C CA . ASP A 1 366 ? -6.684 -26.000 15.776 1.00 38.56 366 ASP A CA 1
ATOM 2961 C C . ASP A 1 366 ? -8.023 -26.764 15.751 1.00 38.56 366 ASP A C 1
ATOM 2963 O O . ASP A 1 366 ? -9.099 -26.175 15.663 1.00 38.56 366 ASP A O 1
ATOM 2967 N N . ARG A 1 367 ? -7.986 -28.104 15.809 1.00 33.22 367 ARG A N 1
ATOM 2968 C CA . ARG A 1 367 ? -9.164 -28.844 16.287 1.00 33.22 367 ARG A CA 1
ATOM 2969 C C . ARG A 1 367 ? -9.134 -28.793 17.815 1.00 33.22 367 ARG A C 1
ATOM 2971 O O . ARG A 1 367 ? -8.164 -29.301 18.380 1.00 33.22 367 ARG A O 1
ATOM 2978 N N . PRO A 1 368 ? -10.151 -28.238 18.497 1.00 35.62 368 PRO A N 1
ATOM 2979 C CA . PRO A 1 368 ? -10.288 -28.476 19.922 1.00 35.62 368 PRO A CA 1
ATOM 2980 C C . PRO A 1 368 ? -10.418 -29.990 20.115 1.00 35.62 368 PRO A C 1
ATOM 2982 O O . PRO A 1 368 ? -11.263 -30.640 19.493 1.00 35.62 368 PRO A O 1
ATOM 2985 N N . LEU A 1 369 ? -9.525 -30.559 20.923 1.00 42.53 369 LEU A N 1
ATOM 2986 C CA . LEU A 1 369 ? -9.648 -31.911 21.453 1.00 42.53 369 LEU A CA 1
ATOM 2987 C C . LEU A 1 369 ? -10.891 -31.937 22.347 1.00 42.53 369 LEU A C 1
ATOM 2989 O O . LEU A 1 369 ? -10.802 -31.768 23.555 1.00 42.53 369 LEU A O 1
ATOM 2993 N N . ILE A 1 370 ? -12.061 -32.104 21.742 1.00 40.72 370 ILE A N 1
ATOM 2994 C CA . ILE A 1 370 ? -13.240 -32.596 22.440 1.00 40.72 370 ILE A CA 1
ATOM 2995 C C . ILE A 1 370 ? -13.541 -33.953 21.816 1.00 40.72 370 ILE A C 1
ATOM 2997 O O . ILE A 1 370 ? -14.355 -34.094 20.905 1.00 40.72 370 ILE A O 1
ATOM 3001 N N . SER A 1 371 ? -12.809 -34.963 22.280 1.00 35.44 371 SER A N 1
ATOM 3002 C CA . SER A 1 371 ? -13.283 -36.338 22.238 1.00 35.44 371 SER A CA 1
ATOM 3003 C C . SER A 1 371 ? -14.450 -36.429 23.219 1.00 35.44 371 SER A C 1
ATOM 3005 O O . SER A 1 371 ? -14.239 -36.583 24.418 1.00 35.44 371 SER A O 1
ATOM 3007 N N . LEU A 1 372 ? -15.679 -36.267 22.722 1.00 38.59 372 LEU A N 1
ATOM 3008 C CA . LEU A 1 372 ? -16.864 -36.670 23.471 1.00 38.59 372 LEU A CA 1
ATOM 3009 C C . LEU A 1 372 ? -16.836 -38.193 23.585 1.00 38.59 372 LEU A C 1
ATOM 3011 O O . LEU A 1 372 ? -17.147 -38.921 22.641 1.00 38.59 372 LEU A O 1
ATOM 3015 N N . GLU A 1 373 ? -16.401 -38.636 24.755 1.00 36.50 373 GLU A N 1
ATOM 3016 C CA . GLU A 1 373 ? -16.702 -39.928 25.342 1.00 36.50 373 GLU A CA 1
ATOM 3017 C C . GLU A 1 373 ? -18.223 -40.123 25.292 1.00 36.50 373 GLU A C 1
ATOM 3019 O O . GLU A 1 373 ? -18.987 -39.427 25.960 1.00 36.50 373 GLU A O 1
ATOM 3024 N N . LYS A 1 374 ? -18.681 -41.015 24.410 1.00 36.75 374 LYS A N 1
ATOM 3025 C CA . LYS A 1 374 ? -20.056 -41.504 24.437 1.00 36.75 374 LYS A CA 1
ATOM 3026 C C . LYS A 1 374 ? -20.169 -42.446 25.630 1.00 36.75 374 LYS A C 1
ATOM 3028 O O . LYS A 1 374 ? -19.819 -43.618 25.519 1.00 36.75 374 LYS A O 1
ATOM 3033 N N . SER A 1 375 ? -20.659 -41.935 26.753 1.00 38.28 375 SER A N 1
ATOM 3034 C CA . SER A 1 375 ? -21.307 -42.767 27.757 1.00 38.28 375 SER A CA 1
ATOM 3035 C C . SER A 1 375 ? -22.603 -43.313 27.152 1.00 38.28 375 SER A C 1
ATOM 3037 O O . SER A 1 375 ? -23.533 -42.573 26.834 1.00 38.28 375 SER A O 1
ATOM 3039 N N . HIS A 1 376 ? -22.635 -44.623 26.927 1.00 39.06 376 HIS A N 1
ATOM 3040 C CA . HIS A 1 376 ? -23.879 -45.362 26.758 1.00 39.06 376 HIS A CA 1
ATOM 3041 C C . HIS A 1 376 ? -24.536 -45.506 28.139 1.00 39.06 376 HIS A C 1
ATOM 3043 O O . HIS A 1 376 ? -23.850 -45.949 29.061 1.00 39.06 376 HIS A O 1
ATOM 3049 N N . PRO A 1 377 ? -25.814 -45.137 28.313 1.00 52.66 377 PRO A N 1
ATOM 3050 C CA . PRO A 1 377 ? -26.603 -45.620 29.429 1.00 52.66 377 PRO A CA 1
ATOM 3051 C C . PRO A 1 377 ? -27.273 -46.939 29.021 1.00 52.66 377 PRO A C 1
ATOM 3053 O O . PRO A 1 377 ? -28.065 -46.948 28.078 1.00 52.66 377 PRO A O 1
ATOM 3056 N N . ASP A 1 378 ? -26.937 -48.012 29.735 1.00 47.06 378 ASP A N 1
ATOM 3057 C CA . ASP A 1 378 ? -27.841 -49.137 29.996 1.00 47.06 378 ASP A CA 1
ATOM 3058 C C . ASP A 1 378 ? -28.307 -49.035 31.455 1.00 47.06 378 ASP A C 1
ATOM 3060 O O . ASP A 1 378 ? -27.453 -48.700 32.317 1.00 47.06 378 ASP A O 1
#

Nearest PDB structures (foldseek):
  4lds-assembly1_B  TM=2.731E-01  e=7.361E-01  Staphylococcus epidermidis ATCC 12228
  8uco-assembly1_A  TM=1.952E-01  e=5.712E-01  Homo sapiens

Sequence (378 aa):
MIAKRPHIRSSVRRPDSEQLILLSLVSFASTVIITRLFLELTGYPQLGNSELHIAHVLWGGLLLFIAALLPLIFLNQWVFTLTAIFGGVGVGLFIDEVGKFITQTNNYFYPPAAPIIYGFFLLTVLVYFQIRRNPRTTSPRVRMYYALHTMAEVLDNDLDANEERTLTTDLTWVAQQVQDPQLAQMARAILEYIQSDQTVVVDRQPTVFERVKYTVLKFLDGLFTKRITRIVLVVMLGIMSLAAIVEVVYLLVFRFGLNIHIPIPLFLTLGEYSAQFHIRWFLYRVALQAAIGILSLIGLVLIFRGDEKHGLFWAQVSLIISLTGLNLIVFYIDQFSAVINTFYQFAIVLLISSYRRRFLVNQSKDRPLISLEKSHPD